Protein AF-0000000081447797 (afdb_homodimer)

Nearest PDB structures (foldseek):
  4ce0-assembly1_A-2  TM=7.552E-01  e=1.189E-07  Saccharopolyspora spinosa
  4xvz-assembly2_C  TM=7.069E-01  e=4.570E-08  Micromonospora griseorubida
  4xvz-assembly1_B  TM=7.020E-01  e=4.834E-08  Micromonospora griseorubida
  4xvz-assembly2_D  TM=7.008E-01  e=5.114E-08  Micromonospora griseorubida
  7ud6-assembly1_A  TM=7.617E-01  e=1.067E-06  Homo sapiens

Radius of gyration: 30.85 Å; Cα contacts (8 Å, |Δi|>4): 1065; chains: 2; bounding box: 87×80×67 Å

Sequence (716 aa):
MLLLGSILNNGKIPEIINRLGATFITGLILAYYNLNTSKIFKNAFLSYIGDISYLLYLVHWPTIQFFNYYGALNDSDPSNNLFIKFASFGLSLLISIILHHIFEKPLLSLRSYQDTALISTVICQILTIWITIYISCNSSILSHDIYTWKEFSSKVLRGFDEYKNLEMVGYKPDLSGWNPVSDFFPKILKQVAQSNNIEDDTIRIFEVGSYKGLSTSSMGNICKQLEKEIGKKCAIVSIDTWIWADQSSYATFVKNMKSIGLDDIVSPLRMRSDLAARLLNNYKIFADIIFIDADHSYEGCKRDLELFYPLLKKHGIMYGDDYTIHGVNKAVNEFVKGQKLIINEAPDKIHWIMNFKEMLLLGSILNNGKIPEIINRLGATFITGLILAYYNLNTSKIFKNAFLSYIGDISYLLYLVHWPTIQFFNYYGALNDSDPSNNLFIKFASFGLSLLISIILHHIFEKPLLSLRSYQDTALISTVICQILTIWITIYISCNSSILSHDIYTWKEFSSKVLRGFDEYKNLEMVGYKPDLSGWNPVSDFFPKILKQVAQSNNIEDDTIRIFEVGSYKGLSTSSMGNICKQLEKEIGKKCAIVSIDTWIWADQSSYATFVKNMKSIGLDDIVSPLRMRSDLAARLLNNYKIFADIIFIDADHSYEGCKRDLELFYPLLKKHGIMYGDDYTIHGVNKAVNEFVKGQKLIINEAPDKIHWIMNFKE

Structure (mmCIF, N/CA/C/O backbone):
data_AF-0000000081447797-model_v1
#
loop_
_entity.id
_entity.type
_entity.pdbx_description
1 polymer 'Acyltransferase 3 domain-containing protein'
#
loop_
_atom_site.group_PDB
_atom_site.id
_atom_site.type_symbol
_atom_site.label_atom_id
_atom_site.label_alt_id
_atom_site.label_comp_id
_atom_site.label_asym_id
_atom_site.label_entity_id
_atom_site.label_seq_id
_atom_site.pdbx_PDB_ins_code
_atom_site.Cartn_x
_atom_site.Cartn_y
_atom_site.Cartn_z
_atom_site.occupancy
_atom_site.B_iso_or_equiv
_atom_site.auth_seq_id
_atom_site.auth_comp_id
_atom_site.auth_asym_id
_atom_site.auth_atom_id
_atom_site.pdbx_PDB_model_num
ATOM 1 N N . MET A 1 1 ? 25.703 33.688 -13.055 1 41.41 1 MET A N 1
ATOM 2 C CA . MET A 1 1 ? 25.328 33.594 -14.469 1 41.41 1 MET A CA 1
ATOM 3 C C . MET A 1 1 ? 24.625 32.281 -14.758 1 41.41 1 MET A C 1
ATOM 5 O O . MET A 1 1 ? 23.609 32.25 -15.461 1 41.41 1 MET A O 1
ATOM 9 N N . LEU A 1 2 ? 25.156 31.172 -14.133 1 43.84 2 LEU A N 1
ATOM 10 C CA . LEU A 1 2 ? 24.453 29.906 -14.328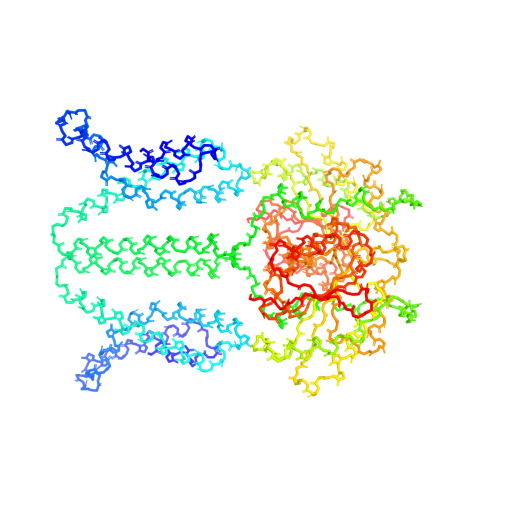 1 43.84 2 LEU A CA 1
ATOM 11 C C . LEU A 1 2 ? 23.078 29.938 -13.672 1 43.84 2 LEU A C 1
ATOM 13 O O . LEU A 1 2 ? 22.125 29.375 -14.203 1 43.84 2 LEU A O 1
ATOM 17 N N . LEU A 1 3 ? 23.094 30.609 -12.664 1 44.94 3 LEU A N 1
ATOM 18 C CA . LEU A 1 3 ? 21.797 30.703 -11.984 1 44.94 3 LEU A CA 1
ATOM 19 C C . LEU A 1 3 ? 20.797 31.469 -12.844 1 44.94 3 LEU A C 1
ATOM 21 O O . LEU A 1 3 ? 19.625 31.078 -12.93 1 44.94 3 LEU A O 1
ATOM 25 N N . LEU A 1 4 ? 21.359 32.594 -13.383 1 45.81 4 LEU A N 1
ATOM 26 C CA . LEU A 1 4 ? 20.453 33.375 -14.227 1 45.81 4 LEU A CA 1
ATOM 27 C C . LEU A 1 4 ? 19.969 32.531 -15.414 1 45.81 4 LEU A C 1
ATOM 29 O O . LEU A 1 4 ? 18.797 32.625 -15.805 1 45.81 4 LEU A O 1
ATOM 33 N N . GLY A 1 5 ? 20.812 31.766 -15.883 1 46.81 5 GLY A N 1
ATOM 34 C CA . GLY A 1 5 ? 20.406 30.922 -17 1 46.81 5 GLY A CA 1
ATOM 35 C C . GLY A 1 5 ? 19.391 29.859 -16.594 1 46.81 5 GLY A C 1
ATOM 36 O O . GLY A 1 5 ? 18.453 29.578 -17.344 1 46.81 5 GLY A O 1
ATOM 37 N N . SER A 1 6 ? 19.578 29.312 -15.438 1 47.91 6 SER A N 1
ATOM 38 C CA . SER A 1 6 ? 18.672 28.266 -15 1 47.91 6 SER A CA 1
ATOM 39 C C . SER A 1 6 ? 17.297 28.828 -14.656 1 47.91 6 SER A C 1
ATOM 41 O O . SER A 1 6 ? 16.281 28.172 -14.859 1 47.91 6 SER A O 1
ATOM 43 N N . ILE A 1 7 ? 17.266 29.922 -14.078 1 46 7 ILE A N 1
ATOM 44 C CA . ILE A 1 7 ? 15.984 30.562 -13.773 1 46 7 ILE A CA 1
ATOM 45 C C . ILE A 1 7 ? 15.25 30.875 -15.078 1 46 7 ILE A C 1
ATOM 47 O O . ILE A 1 7 ? 14.023 30.766 -15.148 1 46 7 ILE A O 1
ATOM 51 N N . LEU A 1 8 ? 16.031 31.344 -15.984 1 44.81 8 LEU A N 1
ATOM 52 C CA . LEU A 1 8 ? 15.383 31.812 -17.203 1 44.81 8 LEU A CA 1
ATOM 53 C C . LEU A 1 8 ? 15.047 30.641 -18.125 1 44.81 8 LEU A C 1
ATOM 55 O O . LEU A 1 8 ? 14.305 30.797 -19.094 1 44.81 8 LEU A O 1
ATOM 59 N N . ASN A 1 9 ? 15.781 29.594 -18 1 44.81 9 ASN A N 1
ATOM 60 C CA . ASN A 1 9 ? 15.5 28.531 -18.969 1 44.81 9 ASN A CA 1
ATOM 61 C C . ASN A 1 9 ? 14.258 27.734 -18.578 1 44.81 9 ASN A C 1
ATOM 63 O O . ASN A 1 9 ? 14.25 27.062 -17.547 1 44.81 9 ASN A O 1
ATOM 67 N N . ASN A 1 10 ? 13.156 28.156 -18.828 1 47.16 10 ASN A N 1
ATOM 68 C CA . ASN A 1 10 ? 11.82 27.594 -18.672 1 47.16 10 ASN A CA 1
ATOM 69 C C . ASN A 1 10 ? 11.68 26.281 -19.438 1 47.16 10 ASN A C 1
ATOM 71 O O . ASN A 1 10 ? 10.625 26 -20.016 1 47.16 10 ASN A O 1
ATOM 75 N N . GLY A 1 11 ? 12.695 25.531 -19.453 1 52.66 11 GLY A N 1
ATOM 76 C CA . GLY A 1 11 ? 12.57 24.172 -19.984 1 52.66 11 GLY A CA 1
ATOM 77 C C . GLY A 1 11 ? 12.625 24.125 -21.5 1 52.66 11 GLY A C 1
ATOM 78 O O . GLY A 1 11 ? 12.648 23.047 -22.094 1 52.66 11 GLY A O 1
ATOM 79 N N . LYS A 1 12 ? 12.492 25.25 -22.234 1 55.72 12 LYS A N 1
ATOM 80 C CA . LYS A 1 12 ? 12.328 25.156 -23.688 1 55.72 12 LYS A CA 1
ATOM 81 C C . LYS A 1 12 ? 13.672 25.047 -24.391 1 55.72 12 LYS A C 1
ATOM 83 O O . LYS A 1 12 ? 13.742 24.688 -25.562 1 55.72 12 LYS A O 1
ATOM 88 N N . ILE A 1 13 ? 14.734 25.422 -23.828 1 57.72 13 ILE A N 1
ATOM 89 C CA . ILE A 1 13 ? 16.016 25.344 -24.531 1 57.72 13 ILE A CA 1
ATOM 90 C C . ILE A 1 13 ? 16.75 24.062 -24.141 1 57.72 13 ILE A C 1
ATOM 92 O O . ILE A 1 13 ? 16.859 23.734 -22.953 1 57.72 13 ILE A O 1
ATOM 96 N N . PRO A 1 14 ? 17.062 23.188 -25.156 1 58.81 14 PRO A N 1
ATOM 97 C CA . PRO A 1 14 ? 17.75 21.938 -24.891 1 58.81 14 PRO A CA 1
ATOM 98 C C . PRO A 1 14 ? 18.953 22.109 -23.969 1 58.81 14 PRO A C 1
ATOM 100 O O . PRO A 1 14 ? 19.656 23.125 -24.047 1 58.81 14 PRO A O 1
ATOM 103 N N . GLU A 1 15 ? 19.094 21.328 -23.016 1 60.44 15 GLU A N 1
ATOM 104 C CA . GLU A 1 15 ? 20.094 21.359 -21.953 1 60.44 15 GLU A CA 1
ATOM 105 C C . GLU A 1 15 ? 21.5 21.562 -22.516 1 60.44 15 GLU A C 1
ATOM 107 O O . GLU A 1 15 ? 22.328 22.266 -21.938 1 60.44 15 GLU A O 1
ATOM 112 N N . ILE A 1 16 ? 21.672 21 -23.594 1 61.97 16 ILE A N 1
ATOM 113 C CA . ILE A 1 16 ? 23 21.047 -24.203 1 61.97 16 ILE A CA 1
ATOM 114 C C . ILE A 1 16 ? 23.297 22.469 -24.672 1 61.97 16 ILE A C 1
ATOM 116 O O . ILE A 1 16 ? 24.422 22.953 -24.516 1 61.97 16 ILE A O 1
ATOM 120 N N . ILE A 1 17 ? 22.359 23.062 -25.141 1 63.81 17 ILE A N 1
ATOM 121 C CA . ILE A 1 17 ? 22.562 24.406 -25.672 1 63.81 17 ILE A CA 1
ATOM 122 C C . ILE A 1 17 ? 22.766 25.391 -24.516 1 63.81 17 ILE A C 1
ATOM 124 O O . ILE A 1 17 ? 23.609 26.297 -24.594 1 63.81 17 ILE A O 1
ATOM 128 N N . ASN A 1 18 ? 22.078 25.141 -23.469 1 62.81 18 ASN A N 1
ATOM 129 C CA . ASN A 1 18 ? 22.203 25.984 -22.281 1 62.81 18 ASN A CA 1
ATOM 130 C C . ASN A 1 18 ? 23.578 25.844 -21.641 1 62.81 18 ASN A C 1
ATOM 132 O O . ASN A 1 18 ? 24.172 26.844 -21.219 1 62.81 18 ASN A O 1
ATOM 136 N N . ARG A 1 19 ? 24 24.734 -21.781 1 64.12 19 ARG A N 1
ATOM 137 C CA . ARG A 1 19 ? 25.328 24.484 -21.203 1 64.12 19 ARG A CA 1
ATOM 138 C C . ARG A 1 19 ? 26.422 25.094 -22.078 1 64.12 19 ARG A C 1
ATOM 140 O O . ARG A 1 19 ? 27.344 25.719 -21.547 1 64.12 19 ARG A O 1
ATOM 147 N N . LEU A 1 20 ? 26.25 24.859 -23.266 1 67.25 20 LEU A N 1
ATOM 148 C CA . LEU A 1 20 ? 27.234 25.406 -24.188 1 67.25 20 LEU A CA 1
ATOM 149 C C . LEU A 1 20 ? 27.203 26.938 -24.172 1 67.25 20 LEU A C 1
ATOM 151 O O . LEU A 1 20 ? 28.25 27.578 -24.203 1 67.25 20 LEU A O 1
ATOM 155 N N . GLY A 1 21 ? 26.047 27.453 -24.141 1 66.75 21 GLY A N 1
ATOM 156 C CA . GLY A 1 21 ? 25.906 28.891 -24.094 1 66.75 21 GLY A CA 1
ATOM 157 C C . GLY A 1 21 ? 26.5 29.516 -22.844 1 66.75 21 GLY A C 1
ATOM 158 O O . GLY A 1 21 ? 27.203 30.516 -22.906 1 66.75 21 GLY A O 1
ATOM 159 N N . ALA A 1 22 ? 26.219 28.812 -21.766 1 66.69 22 ALA A N 1
ATOM 160 C CA . ALA A 1 22 ? 26.734 29.328 -20.484 1 66.69 22 ALA A CA 1
ATOM 161 C C . ALA A 1 22 ? 28.266 29.297 -20.469 1 66.69 22 ALA A C 1
ATOM 163 O O . ALA A 1 22 ? 28.906 30.234 -19.984 1 66.69 22 ALA A O 1
ATOM 164 N N . THR A 1 23 ? 28.781 28.312 -21.047 1 69.44 23 THR A N 1
ATOM 165 C CA . THR A 1 23 ? 30.234 28.172 -21.109 1 69.44 23 THR A CA 1
ATOM 166 C C . THR A 1 23 ? 30.828 29.219 -22.031 1 69.44 23 THR A C 1
ATOM 168 O O . THR A 1 23 ? 31.859 29.828 -21.719 1 69.44 23 THR A O 1
ATOM 171 N N . PHE A 1 24 ? 30.219 29.391 -23.109 1 70.56 24 PHE A N 1
ATOM 172 C CA . PHE A 1 24 ? 30.703 30.359 -24.094 1 70.56 24 PHE A CA 1
ATOM 173 C C . PHE A 1 24 ? 30.641 31.781 -23.531 1 70.56 24 PHE A C 1
ATOM 175 O O . PHE A 1 24 ? 31.578 32.562 -23.688 1 70.56 24 PHE A O 1
ATOM 182 N N . ILE A 1 25 ? 29.562 32.094 -22.906 1 67.69 25 ILE A N 1
ATOM 183 C CA . ILE A 1 25 ? 29.375 33.438 -22.344 1 67.69 25 ILE A CA 1
ATOM 184 C C . ILE A 1 25 ? 30.391 33.656 -21.219 1 67.69 25 ILE A C 1
ATOM 186 O O . ILE A 1 25 ? 30.969 34.75 -21.109 1 67.69 25 ILE A O 1
ATOM 190 N N . THR A 1 26 ? 30.594 32.594 -20.484 1 70.12 26 THR A N 1
ATOM 191 C CA . THR A 1 26 ? 31.609 32.688 -19.438 1 70.12 26 THR A CA 1
ATOM 192 C C . THR A 1 26 ? 32.969 32.938 -20.047 1 70.12 26 THR A C 1
ATOM 194 O O . THR A 1 26 ? 33.75 33.75 -19.531 1 70.12 26 THR A O 1
ATOM 197 N N . GLY A 1 27 ? 33.219 32.281 -21.031 1 69.94 27 GLY A N 1
ATOM 198 C CA . GLY A 1 27 ? 34.469 32.469 -21.734 1 69.94 27 GLY A CA 1
ATOM 199 C C . GLY A 1 27 ? 34.625 33.906 -22.266 1 69.94 27 GLY A C 1
ATOM 200 O O . GLY A 1 27 ? 35.719 34.469 -22.156 1 69.94 27 GLY A O 1
ATOM 201 N N . LEU A 1 28 ? 33.656 34.406 -22.797 1 69.88 28 LEU A N 1
ATOM 202 C CA . LEU A 1 28 ? 33.719 35.781 -23.344 1 69.88 28 LEU A CA 1
ATOM 203 C C . LEU A 1 28 ? 33.938 36.781 -22.219 1 69.88 28 LEU A C 1
ATOM 205 O O . LEU A 1 28 ? 34.688 37.75 -22.406 1 69.88 28 LEU A O 1
ATOM 209 N N . ILE A 1 29 ? 33.281 36.531 -21.125 1 68.81 29 ILE A N 1
ATOM 210 C CA . ILE A 1 29 ? 33.406 37.438 -20 1 68.81 29 ILE A CA 1
ATOM 211 C C . ILE A 1 29 ? 34.844 37.406 -19.453 1 68.81 29 ILE A C 1
ATOM 213 O O . ILE A 1 29 ? 35.438 38.438 -19.141 1 68.81 29 ILE A O 1
ATOM 217 N N . LEU A 1 30 ? 35.281 36.188 -19.5 1 68.12 30 LEU A N 1
ATOM 218 C CA . LEU A 1 30 ? 36.656 36.031 -19.047 1 68.12 30 LEU A CA 1
ATOM 219 C C . LEU A 1 30 ? 37.625 36.656 -20.031 1 68.12 30 LEU A C 1
ATOM 221 O O . LEU A 1 30 ? 38.625 37.281 -19.625 1 68.12 30 LEU A O 1
ATOM 225 N N . ALA A 1 31 ? 37.406 36.438 -21.219 1 67.88 31 ALA A N 1
ATOM 226 C CA . ALA A 1 31 ? 38.25 37.031 -22.25 1 67.88 31 ALA A CA 1
ATOM 227 C C . ALA A 1 31 ? 38.188 38.562 -22.188 1 67.88 31 ALA A C 1
ATOM 229 O O . ALA A 1 31 ? 39.188 39.25 -22.328 1 67.88 31 ALA A O 1
ATOM 230 N N . TYR A 1 32 ? 36.969 39.031 -22.047 1 65.31 32 TYR A N 1
ATOM 231 C CA . TYR A 1 32 ? 36.781 40.469 -21.922 1 65.31 32 TYR A CA 1
ATOM 232 C C . TYR A 1 32 ? 37.5 41 -20.672 1 65.31 32 TYR A C 1
ATOM 234 O O . TYR A 1 32 ? 38.062 42.094 -20.688 1 65.31 32 TYR A O 1
ATOM 242 N N . TYR A 1 33 ? 37.344 40.188 -19.625 1 63.66 33 TYR A N 1
ATOM 243 C CA . TYR A 1 33 ? 38 40.531 -18.375 1 63.66 33 TYR A CA 1
ATOM 244 C C . TYR A 1 33 ? 39.531 40.656 -18.594 1 63.66 33 TYR A C 1
ATOM 246 O O . TYR A 1 33 ? 40.156 41.562 -18.062 1 63.66 33 TYR A O 1
ATOM 254 N N . ASN A 1 34 ? 40 39.719 -19.312 1 63.44 34 ASN A N 1
ATOM 255 C CA . ASN A 1 34 ? 41.438 39.719 -19.578 1 63.44 34 ASN A CA 1
ATOM 256 C C . ASN A 1 34 ? 41.844 40.875 -20.5 1 63.44 34 ASN A C 1
ATOM 258 O O . ASN A 1 34 ? 42.969 41.375 -20.438 1 63.44 34 ASN A O 1
ATOM 262 N N . LEU A 1 35 ? 41.031 41.156 -21.391 1 60.94 35 LEU A N 1
ATOM 263 C CA . LEU A 1 35 ? 41.375 42.188 -22.359 1 60.94 35 LEU A CA 1
ATOM 264 C C . LEU A 1 35 ? 41.188 43.594 -21.766 1 60.94 35 LEU A C 1
ATOM 266 O O . LEU A 1 35 ? 41.844 44.531 -22.141 1 60.94 35 LEU A O 1
ATOM 270 N N . ASN A 1 36 ? 39.969 43.781 -21.078 1 55.5 36 ASN A N 1
ATOM 271 C CA . ASN A 1 36 ? 39.688 45.125 -20.562 1 55.5 36 ASN A CA 1
ATOM 272 C C . ASN A 1 36 ? 39.75 45.156 -19.047 1 55.5 36 ASN A C 1
ATOM 274 O O . ASN A 1 36 ? 39.094 44.344 -18.375 1 55.5 36 ASN A O 1
ATOM 278 N N . THR A 1 37 ? 40.844 45.469 -18.359 1 51.53 37 THR A N 1
ATOM 279 C CA . THR A 1 37 ? 41.062 45.719 -16.938 1 51.53 37 THR A CA 1
ATOM 280 C C . THR A 1 37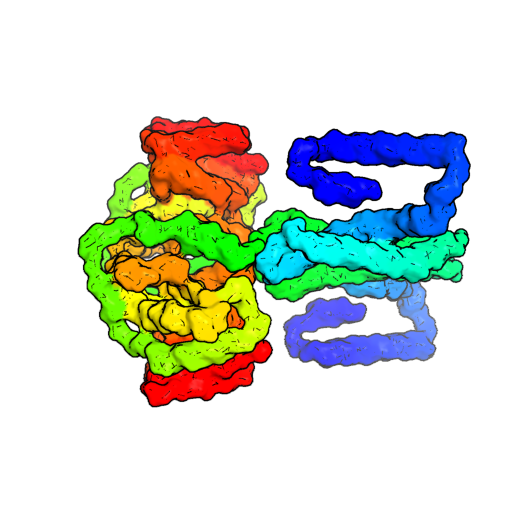 ? 39.875 46.438 -16.328 1 51.53 37 THR A C 1
ATOM 282 O O . THR A 1 37 ? 39.969 47.125 -15.297 1 51.53 37 THR A O 1
ATOM 285 N N . SER A 1 38 ? 38.75 46.562 -16.969 1 52.03 38 SER A N 1
ATOM 286 C CA . SER A 1 38 ? 37.75 47.5 -16.516 1 52.03 38 SER A CA 1
ATOM 287 C C . SER A 1 38 ? 37.25 47.156 -15.109 1 52.03 38 SER A C 1
ATOM 289 O O . SER A 1 38 ? 37.281 45.969 -14.719 1 52.03 38 SER A O 1
ATOM 291 N N . LYS A 1 39 ? 37.312 48.125 -14.25 1 55.22 39 LYS A N 1
ATOM 292 C CA . LYS A 1 39 ? 36.969 48.281 -12.836 1 55.22 39 LYS A CA 1
ATOM 293 C C . LYS A 1 39 ? 35.625 47.625 -12.523 1 55.22 39 LYS A C 1
ATOM 295 O O . LYS A 1 39 ? 35.312 47.375 -11.359 1 55.22 39 LYS A O 1
ATOM 300 N N . ILE A 1 40 ? 34.844 47.562 -13.516 1 55.44 40 ILE A N 1
ATOM 301 C CA . ILE A 1 40 ? 33.5 47.125 -13.188 1 55.44 40 ILE A CA 1
ATOM 302 C C . ILE A 1 40 ? 33.531 45.688 -12.648 1 55.44 40 ILE A C 1
ATOM 304 O O . ILE A 1 40 ? 32.781 45.344 -11.727 1 55.44 40 ILE A O 1
ATOM 308 N N . PHE A 1 41 ? 34.375 44.906 -13.273 1 53.09 41 PHE A N 1
ATOM 309 C CA . PHE A 1 41 ? 34.406 43.5 -12.844 1 53.09 41 PHE A CA 1
ATOM 310 C C . PHE A 1 41 ? 35.344 43.312 -11.664 1 53.09 41 PHE A C 1
ATOM 312 O O . PHE A 1 41 ? 35.438 42.219 -11.094 1 53.09 41 PHE A O 1
ATOM 319 N N . LYS A 1 42 ? 36.094 44.375 -11.414 1 56.97 42 LYS A N 1
ATOM 320 C CA . LYS A 1 42 ? 36.938 44.375 -10.234 1 56.97 42 LYS A CA 1
ATOM 321 C C . LYS A 1 42 ? 36.188 44.844 -9 1 56.97 42 LYS A C 1
ATOM 323 O O . LYS A 1 42 ? 36.781 45.25 -8.008 1 56.97 42 LYS A O 1
ATOM 328 N N . ASN A 1 43 ? 34.906 44.906 -9.164 1 60.19 43 ASN A N 1
ATOM 329 C CA . ASN A 1 43 ? 34.094 45.219 -7.996 1 60.19 43 ASN A CA 1
ATOM 330 C C . ASN A 1 43 ? 34.188 44.156 -6.926 1 60.19 43 ASN A C 1
ATOM 332 O O . ASN A 1 43 ? 34.219 42.969 -7.242 1 60.19 43 ASN A O 1
ATOM 336 N N . ALA A 1 44 ? 34.75 44.594 -5.777 1 64.25 44 ALA A N 1
ATOM 337 C CA . ALA A 1 44 ? 34.938 43.719 -4.621 1 64.25 44 ALA A CA 1
ATOM 338 C C . ALA A 1 44 ? 33.75 42.781 -4.414 1 64.25 44 ALA A C 1
ATOM 340 O O . ALA A 1 44 ? 33.906 41.656 -3.977 1 64.25 44 ALA A O 1
ATOM 341 N N . PHE A 1 45 ? 32.688 43.25 -5 1 68.75 45 PHE A N 1
ATOM 342 C CA . PHE A 1 45 ? 31.469 42.469 -4.812 1 68.75 45 PHE A CA 1
ATOM 343 C C . PHE A 1 45 ? 31.422 41.312 -5.781 1 68.75 45 PHE A C 1
ATOM 345 O O . PHE A 1 45 ? 31.109 40.188 -5.391 1 68.75 45 PHE A O 1
ATOM 352 N N . LEU A 1 46 ? 31.703 41.562 -6.938 1 66.12 46 LEU A N 1
ATOM 353 C CA . LEU A 1 46 ? 31.672 40.5 -7.949 1 66.12 46 LEU A CA 1
ATOM 354 C C . LEU A 1 46 ? 32.781 39.469 -7.691 1 66.12 46 LEU A C 1
ATOM 356 O O . LEU A 1 46 ? 32.562 38.281 -7.91 1 66.12 46 LEU A O 1
ATOM 360 N N . SER A 1 47 ? 33.875 39.969 -7.289 1 68.5 47 SER A N 1
ATOM 361 C CA . SER A 1 47 ? 34.969 39.094 -6.914 1 68.5 47 SER A CA 1
ATOM 362 C C . SER A 1 47 ? 34.562 38.219 -5.711 1 68.5 47 SER A C 1
ATOM 364 O O . SER A 1 47 ? 34.938 37.062 -5.641 1 68.5 47 SER A O 1
ATOM 366 N N . TYR A 1 48 ? 33.875 38.75 -4.867 1 73.75 48 TYR A N 1
ATOM 367 C CA . TYR A 1 48 ? 33.406 38.031 -3.699 1 73.75 48 TYR A CA 1
ATOM 368 C C . TYR A 1 48 ? 32.438 36.906 -4.102 1 73.75 48 TYR A C 1
ATOM 370 O O . TYR A 1 48 ? 32.5 35.812 -3.594 1 73.75 48 TYR A O 1
ATOM 378 N N . ILE A 1 49 ? 31.641 37.344 -5.074 1 71.31 49 ILE A N 1
ATOM 379 C CA . ILE A 1 49 ? 30.672 36.344 -5.559 1 71.31 49 ILE A CA 1
ATOM 380 C C . ILE A 1 49 ? 31.406 35.219 -6.297 1 71.31 49 ILE A C 1
ATOM 382 O O . ILE A 1 49 ? 31.031 34.062 -6.211 1 71.31 49 ILE A O 1
ATOM 386 N N . GLY A 1 50 ? 32.344 35.625 -6.93 1 67.69 50 GLY A N 1
ATOM 387 C CA . GLY A 1 50 ? 33.219 34.625 -7.586 1 67.69 50 GLY A CA 1
ATOM 388 C C . GLY A 1 50 ? 33.938 33.719 -6.609 1 67.69 50 GLY A C 1
ATOM 389 O O . GLY A 1 50 ? 34.062 32.531 -6.848 1 67.69 50 GLY A O 1
ATOM 390 N N . ASP A 1 51 ? 34.312 34.25 -5.551 1 68.75 51 ASP A N 1
ATOM 391 C CA . ASP A 1 51 ? 35.031 33.5 -4.527 1 68.75 51 ASP A CA 1
ATOM 392 C C . ASP A 1 51 ? 34.125 32.469 -3.867 1 68.75 51 ASP A C 1
ATOM 394 O O . ASP A 1 51 ? 34.562 31.359 -3.523 1 68.75 51 ASP A O 1
ATOM 398 N N . ILE A 1 52 ? 32.875 32.844 -3.85 1 72.31 52 ILE A N 1
ATOM 399 C CA . ILE A 1 52 ? 31.984 31.938 -3.141 1 72.31 52 ILE A CA 1
ATOM 400 C C . ILE A 1 52 ? 31.219 31.078 -4.145 1 72.31 52 ILE A C 1
ATOM 402 O O . ILE A 1 52 ? 30.406 30.234 -3.76 1 72.31 52 ILE A O 1
ATOM 406 N N . SER A 1 53 ? 31.484 31.203 -5.375 1 68.06 53 SER A N 1
ATOM 407 C CA . SER A 1 53 ? 30.719 30.562 -6.434 1 68.06 53 SER A CA 1
ATOM 408 C C . SER A 1 53 ? 30.812 29.047 -6.344 1 68.06 53 SER A C 1
ATOM 410 O O . SER A 1 53 ? 29.828 28.344 -6.562 1 68.06 53 SER A O 1
ATOM 412 N N . TYR A 1 54 ? 31.984 28.578 -6.094 1 66.88 54 TYR A N 1
ATOM 413 C CA . TYR A 1 54 ? 32.156 27.125 -5.988 1 66.88 54 TYR A CA 1
ATOM 414 C C . TYR A 1 54 ? 31.328 26.562 -4.84 1 66.88 54 TYR A C 1
ATOM 416 O O . TYR A 1 54 ? 30.672 25.531 -4.996 1 66.88 54 TYR A O 1
ATOM 424 N N . LEU A 1 55 ? 31.359 27.234 -3.797 1 66.44 55 LEU A N 1
ATOM 425 C CA . LEU A 1 55 ? 30.578 26.812 -2.641 1 66.44 55 LEU A CA 1
ATOM 426 C C . LEU A 1 55 ? 29.094 26.922 -2.916 1 66.44 55 LEU A C 1
ATOM 428 O O . LEU A 1 55 ? 28.312 26.078 -2.496 1 66.44 55 LEU A O 1
ATOM 432 N N . LEU A 1 56 ? 28.781 27.938 -3.629 1 74.06 56 LEU A N 1
ATOM 433 C CA . LEU A 1 56 ? 27.391 28.109 -4.016 1 74.06 56 LEU A CA 1
ATOM 434 C C . LEU A 1 56 ? 26.922 26.953 -4.902 1 74.06 56 LEU A C 1
ATOM 436 O O . LEU A 1 56 ? 25.812 26.453 -4.738 1 74.06 56 LEU A O 1
ATOM 440 N N . TYR A 1 57 ? 27.75 26.594 -5.73 1 69.25 57 TYR A N 1
ATOM 441 C CA . TYR A 1 57 ? 27.438 25.484 -6.633 1 69.25 57 TYR A CA 1
ATOM 442 C C . TYR A 1 57 ? 27.297 24.172 -5.867 1 69.25 57 TYR A C 1
ATOM 444 O O . TYR A 1 57 ? 26.406 23.375 -6.172 1 69.25 57 TYR A O 1
ATOM 452 N N . LEU A 1 58 ? 28 24.062 -4.977 1 63.22 58 LEU A N 1
ATOM 453 C CA . LEU A 1 58 ? 28 22.812 -4.207 1 63.22 58 LEU A CA 1
ATOM 454 C C . LEU A 1 58 ? 26.766 22.734 -3.316 1 63.22 58 LEU A C 1
ATOM 456 O O . LEU A 1 58 ? 26.188 21.656 -3.131 1 63.22 58 LEU A O 1
ATOM 460 N N . VAL A 1 59 ? 26.375 23.844 -2.822 1 67.62 59 VAL A N 1
ATOM 461 C CA . VAL A 1 59 ? 25.344 23.812 -1.786 1 67.62 59 VAL A CA 1
ATOM 462 C C . VAL A 1 59 ? 23.969 24.062 -2.408 1 67.62 59 VAL A C 1
ATOM 464 O O . VAL A 1 59 ? 22.938 23.719 -1.824 1 67.62 59 VAL A O 1
ATOM 467 N N . HIS A 1 60 ? 23.969 24.516 -3.615 1 69 60 HIS A N 1
ATOM 468 C CA . HIS A 1 60 ? 22.688 24.953 -4.145 1 69 60 HIS A CA 1
ATOM 469 C C . HIS A 1 60 ? 21.734 23.781 -4.336 1 69 60 HIS A C 1
ATOM 471 O O . HIS A 1 60 ? 20.547 23.891 -4.035 1 69 60 HIS A O 1
ATOM 477 N N . TRP A 1 61 ? 22.25 22.828 -4.801 1 63.88 61 TRP A N 1
ATOM 478 C CA . TRP A 1 61 ? 21.375 21.719 -5.156 1 63.88 61 TRP A CA 1
ATOM 479 C C . TRP A 1 61 ? 20.797 21.062 -3.908 1 63.88 61 TRP A C 1
ATOM 481 O O . TRP A 1 61 ? 19.578 20.844 -3.816 1 63.88 61 TRP A O 1
ATOM 491 N N . PRO A 1 62 ? 21.594 20.703 -3.01 1 61.31 62 PRO A N 1
ATOM 492 C CA . PRO A 1 62 ? 21 20.156 -1.776 1 61.31 62 PRO A CA 1
ATOM 493 C C . PRO A 1 62 ? 20.016 21.125 -1.129 1 61.31 62 PRO A C 1
ATOM 495 O O . PRO A 1 62 ? 19.016 20.688 -0.558 1 61.31 62 PRO A O 1
ATOM 498 N N . THR A 1 63 ? 20.328 22.328 -1.191 1 65 63 THR A N 1
ATOM 499 C CA . THR A 1 63 ? 19.438 23.312 -0.617 1 65 63 THR A CA 1
ATOM 500 C C . THR A 1 63 ? 18.109 23.359 -1.383 1 65 63 THR A C 1
ATOM 502 O O . THR A 1 63 ? 17.031 23.422 -0.779 1 65 63 THR A O 1
ATOM 505 N N . ILE A 1 64 ? 18.281 23.281 -2.609 1 63.5 64 ILE A N 1
ATOM 506 C CA . ILE A 1 64 ? 17.078 23.266 -3.434 1 63.5 64 ILE A CA 1
ATOM 507 C C . ILE A 1 64 ? 16.266 22 -3.15 1 63.5 64 ILE A C 1
ATOM 509 O O . ILE A 1 64 ? 15.039 22.062 -3.012 1 63.5 64 ILE A O 1
ATOM 513 N N . GLN A 1 65 ? 16.953 21 -3.111 1 59.38 65 GLN A N 1
ATOM 514 C CA . GLN A 1 65 ? 16.266 19.75 -2.859 1 59.38 65 GLN A CA 1
ATOM 515 C C . GLN A 1 65 ? 15.641 19.719 -1.469 1 59.38 65 GLN A C 1
ATOM 517 O O . GLN A 1 65 ? 14.562 19.156 -1.274 1 59.38 65 GLN A O 1
ATOM 522 N N . PHE A 1 66 ? 16.344 20.266 -0.596 1 57.31 66 PHE A N 1
ATOM 523 C CA . PHE A 1 66 ? 15.812 20.391 0.754 1 57.31 66 PHE A CA 1
ATOM 524 C C . PHE A 1 66 ? 14.516 21.203 0.746 1 57.31 66 PHE A C 1
ATOM 526 O O . PHE A 1 66 ? 13.523 20.797 1.366 1 57.31 66 PHE A O 1
ATOM 533 N N . PHE A 1 67 ? 14.555 22.266 0.063 1 59.41 67 PHE A N 1
ATOM 534 C CA . PHE A 1 67 ? 13.359 23.094 0.001 1 59.41 67 PHE A CA 1
ATOM 535 C C . PHE A 1 67 ? 12.266 22.406 -0.811 1 59.41 67 PHE A C 1
ATOM 537 O O . PHE A 1 67 ? 11.086 22.531 -0.494 1 59.41 67 PHE A O 1
ATOM 544 N N . ASN A 1 68 ? 12.773 21.844 -1.801 1 55.22 68 ASN A N 1
ATOM 545 C CA . ASN A 1 68 ? 11.781 21.094 -2.572 1 55.22 68 ASN A CA 1
ATOM 546 C C . ASN A 1 68 ? 11.141 19.984 -1.74 1 55.22 68 ASN A C 1
ATOM 548 O O . ASN A 1 68 ? 9.938 19.75 -1.843 1 55.22 68 ASN A O 1
ATOM 552 N N . TYR A 1 69 ? 12.023 19.406 -1.168 1 50.78 69 TYR A N 1
ATOM 553 C CA . TYR A 1 69 ? 11.531 18.375 -0.273 1 50.78 69 TYR A CA 1
ATOM 554 C C . TYR A 1 69 ? 10.633 18.969 0.809 1 50.78 69 TYR A C 1
ATOM 556 O O . TYR A 1 69 ? 9.531 18.469 1.051 1 50.78 69 TYR A O 1
ATOM 564 N N . TYR A 1 70 ? 11.219 19.891 1.458 1 48.94 70 TYR A N 1
ATOM 565 C CA . TYR A 1 70 ? 10.438 20.516 2.512 1 48.94 70 TYR A CA 1
ATOM 566 C C . TYR A 1 70 ? 9.297 21.344 1.922 1 48.94 70 TYR A C 1
ATOM 568 O O . TYR A 1 70 ? 8.227 21.453 2.529 1 48.94 70 TYR A O 1
ATOM 576 N N . GLY A 1 71 ? 9.656 21.969 0.922 1 47.16 71 GLY A N 1
ATOM 577 C CA . GLY A 1 71 ? 8.57 22.625 0.217 1 47.16 71 GLY A CA 1
ATOM 578 C C . GLY A 1 71 ? 7.523 21.656 -0.3 1 47.16 71 GLY A C 1
ATOM 579 O O . GLY A 1 71 ? 6.328 21.953 -0.275 1 47.16 71 GLY A O 1
ATOM 580 N N . ALA A 1 72 ? 8.086 20.688 -0.853 1 43.75 72 ALA A N 1
ATOM 581 C CA . ALA A 1 72 ? 7.156 19.625 -1.258 1 43.75 72 ALA A CA 1
ATOM 582 C C . ALA A 1 72 ? 6.398 19.078 -0.055 1 43.75 72 ALA A C 1
ATOM 584 O O . ALA A 1 72 ? 5.242 18.656 -0.178 1 43.75 72 ALA A O 1
ATOM 585 N N . LEU A 1 73 ? 6.969 18.953 0.984 1 39.94 73 LEU A N 1
ATOM 586 C CA . LEU A 1 73 ? 6.27 18.578 2.209 1 39.94 73 LEU A CA 1
ATOM 587 C C . LEU A 1 73 ? 5.164 19.578 2.529 1 39.94 73 LEU A C 1
ATOM 589 O O . LEU A 1 73 ? 4.156 19.219 3.143 1 39.94 73 LEU A O 1
ATOM 593 N N . ASN A 1 74 ? 5.445 20.797 2.311 1 40.81 74 ASN A N 1
ATOM 594 C CA . ASN A 1 74 ? 4.445 21.812 2.639 1 40.81 74 ASN A CA 1
ATOM 595 C C . ASN A 1 74 ? 3.588 22.172 1.427 1 40.81 74 ASN A C 1
ATOM 597 O O . ASN A 1 74 ? 3.006 23.25 1.37 1 40.81 74 ASN A O 1
ATOM 601 N N . ASP A 1 75 ? 3.137 21.203 0.59 1 42.12 75 ASP A N 1
ATOM 602 C CA . ASP A 1 75 ? 2.17 21.234 -0.503 1 42.12 75 ASP A CA 1
ATOM 603 C C . ASP A 1 75 ? 2.482 22.359 -1.488 1 42.12 75 ASP A C 1
ATOM 605 O O . ASP A 1 75 ? 1.627 22.75 -2.285 1 42.12 75 ASP A O 1
ATOM 609 N N . SER A 1 76 ? 3.357 23.391 -1.37 1 41.81 76 SER A N 1
ATOM 610 C CA . SER A 1 76 ? 3.584 24.406 -2.393 1 41.81 76 SER A CA 1
ATOM 611 C C . SER A 1 76 ? 4.578 23.922 -3.443 1 41.81 76 SER A C 1
ATOM 613 O O . SER A 1 76 ? 5.441 23.094 -3.152 1 41.81 76 SER A O 1
ATOM 615 N N . ASP A 1 77 ? 4.074 23.688 -4.699 1 43 77 ASP A N 1
ATOM 616 C CA . ASP A 1 77 ? 4.977 23.469 -5.828 1 43 77 ASP A CA 1
ATOM 617 C C . ASP A 1 77 ? 6.289 24.219 -5.637 1 43 77 ASP A C 1
ATOM 619 O O . ASP A 1 77 ? 6.352 25.438 -5.832 1 43 77 ASP A O 1
ATOM 623 N N . PRO A 1 78 ? 7.059 23.797 -4.793 1 45.88 78 PRO A N 1
ATOM 624 C CA . PRO A 1 78 ? 8.234 24.578 -4.402 1 45.88 78 PRO A CA 1
ATOM 625 C C . PRO A 1 78 ? 9.078 25.016 -5.598 1 45.88 78 PRO A C 1
ATOM 627 O O . PRO A 1 78 ? 9.891 25.938 -5.48 1 45.88 78 PRO A O 1
ATOM 630 N N . SER A 1 79 ? 8.938 24.156 -6.57 1 46.31 79 SER A N 1
ATOM 631 C CA . SER A 1 79 ? 9.648 24.594 -7.766 1 46.31 79 SER A CA 1
ATOM 632 C C . SER A 1 79 ? 9.133 25.938 -8.258 1 46.31 79 SER A C 1
ATOM 634 O O . SER A 1 79 ? 9.891 26.719 -8.852 1 46.31 79 SER A O 1
ATOM 636 N N . ASN A 1 80 ? 7.727 26.062 -8.125 1 48.88 80 ASN A N 1
ATOM 637 C CA . ASN A 1 80 ? 7.152 27.281 -8.711 1 48.88 80 ASN A CA 1
ATOM 638 C C . ASN A 1 80 ? 7.117 28.422 -7.703 1 48.88 80 ASN A C 1
ATOM 640 O O . ASN A 1 80 ? 6.715 29.531 -8.039 1 48.88 80 ASN A O 1
ATOM 644 N N . ASN A 1 81 ? 7.234 28.188 -6.547 1 51.25 81 ASN A N 1
ATOM 645 C CA . ASN A 1 81 ? 7.141 29.312 -5.625 1 51.25 81 ASN A CA 1
ATOM 646 C C . ASN A 1 81 ? 8.438 30.109 -5.582 1 51.25 81 ASN A C 1
ATOM 648 O O . ASN A 1 81 ? 9.484 29.578 -5.203 1 51.25 81 ASN A O 1
ATOM 652 N N . LEU A 1 82 ? 8.336 31.172 -6.258 1 57.28 82 LEU A N 1
ATOM 653 C CA . LEU A 1 82 ? 9.445 32.125 -6.383 1 57.28 82 LEU A CA 1
ATOM 654 C C . LEU A 1 82 ? 10.086 32.375 -5.027 1 57.28 82 LEU A C 1
ATOM 656 O O . LEU A 1 82 ? 11.305 32.5 -4.93 1 57.28 82 LEU A O 1
ATOM 660 N N . PHE A 1 83 ? 9.18 32.25 -4.086 1 59.28 83 PHE A N 1
ATOM 661 C CA . PHE A 1 83 ? 9.719 32.562 -2.76 1 59.28 83 PHE A CA 1
ATOM 662 C C . PHE A 1 83 ? 10.625 31.422 -2.287 1 59.28 83 PHE A C 1
ATOM 664 O O . PHE A 1 83 ? 11.688 31.672 -1.708 1 59.28 83 PHE A O 1
ATOM 671 N N . ILE A 1 84 ? 10.141 30.25 -2.656 1 63.66 84 ILE A N 1
ATOM 672 C CA . ILE A 1 84 ? 10.953 29.109 -2.229 1 63.66 84 ILE A CA 1
ATOM 673 C C . ILE A 1 84 ? 12.258 29.078 -3.02 1 63.66 84 ILE A C 1
ATOM 675 O O . ILE A 1 84 ? 13.312 28.766 -2.473 1 63.66 84 ILE A O 1
ATOM 679 N N . LYS A 1 85 ? 12.125 29.516 -4.199 1 65.38 85 LYS A N 1
ATOM 680 C CA . LYS A 1 85 ? 13.32 29.578 -5.035 1 65.38 85 LYS A CA 1
ATOM 681 C C . LYS A 1 85 ? 14.281 30.641 -4.52 1 65.38 85 LYS A C 1
ATOM 683 O O . LYS A 1 85 ? 15.492 30.406 -4.453 1 65.38 85 LYS A O 1
ATOM 688 N N . PHE A 1 86 ? 13.664 31.703 -4.172 1 67.69 86 PHE A N 1
ATOM 689 C CA . PHE A 1 86 ? 14.484 32.781 -3.666 1 67.69 86 PHE A CA 1
ATOM 690 C C . PHE A 1 86 ? 15.031 32.438 -2.283 1 67.69 86 PHE A C 1
ATOM 692 O O . PHE A 1 86 ? 16.188 32.781 -1.97 1 67.69 86 PHE A O 1
ATOM 699 N N . ALA A 1 87 ? 14.227 31.75 -1.585 1 70.19 87 ALA A N 1
ATOM 700 C CA . ALA A 1 87 ? 14.68 31.359 -0.255 1 70.19 87 ALA A CA 1
ATOM 701 C C . ALA A 1 87 ? 15.781 30.312 -0.343 1 70.19 87 ALA A C 1
ATOM 703 O O . ALA A 1 87 ? 16.75 30.359 0.413 1 70.19 87 ALA A O 1
ATOM 704 N N . SER A 1 88 ? 15.523 29.469 -1.291 1 71.5 88 SER A N 1
ATOM 705 C CA . SER A 1 88 ? 16.547 28.453 -1.505 1 71.5 88 SER A CA 1
ATOM 706 C C . SER A 1 88 ? 17.859 29.078 -1.984 1 71.5 88 SER A C 1
ATOM 708 O O . SER A 1 88 ? 18.938 28.672 -1.549 1 71.5 88 SER A O 1
ATOM 710 N N . PHE A 1 89 ? 17.609 29.984 -2.789 1 73.38 89 PHE A N 1
ATOM 711 C CA . PHE A 1 89 ? 18.781 30.688 -3.283 1 73.38 89 PHE A CA 1
ATOM 712 C C . PHE A 1 89 ? 19.453 31.484 -2.166 1 73.38 89 PHE A C 1
ATOM 714 O O . PHE A 1 89 ? 20.672 31.484 -2.039 1 73.38 89 PHE A O 1
ATOM 721 N N . GLY A 1 90 ? 18.656 32.188 -1.482 1 74.88 90 GLY A N 1
ATOM 722 C CA . GLY A 1 90 ? 19.172 32.969 -0.371 1 74.88 90 GLY A CA 1
ATOM 723 C C . GLY A 1 90 ? 19.875 32.125 0.67 1 74.88 90 GLY A C 1
ATOM 724 O O . GLY A 1 90 ? 20.953 32.469 1.143 1 74.88 90 GLY A O 1
ATOM 725 N N . LEU A 1 91 ? 19.25 31.047 0.88 1 75.88 91 LEU A N 1
ATOM 726 C CA . LEU A 1 91 ? 19.859 30.156 1.859 1 75.88 91 LEU A CA 1
ATOM 727 C C . LEU A 1 91 ? 21.141 29.547 1.317 1 75.88 91 LEU A C 1
ATOM 729 O O . LEU A 1 91 ? 22.109 29.391 2.055 1 75.88 91 LEU A O 1
ATOM 733 N N . SER A 1 92 ? 21.047 29.203 0.125 1 76.38 92 SER A N 1
ATOM 734 C CA . SER A 1 92 ? 22.266 28.688 -0.493 1 76.38 92 SER A CA 1
ATOM 735 C C . SER A 1 92 ? 23.391 29.719 -0.436 1 76.38 92 SER A C 1
ATOM 737 O O . SER A 1 92 ? 24.547 29.375 -0.186 1 76.38 92 SER A O 1
ATOM 739 N N . LEU A 1 93 ? 23.016 30.875 -0.642 1 77 93 LEU A N 1
ATOM 740 C CA . LEU A 1 93 ? 24 31.969 -0.604 1 77 93 LEU A CA 1
ATOM 741 C C . LEU A 1 93 ? 24.531 32.156 0.809 1 77 93 LEU A C 1
ATOM 743 O O . LEU A 1 93 ? 25.75 32.344 0.999 1 77 93 LEU A O 1
ATOM 747 N N . LEU A 1 94 ? 23.719 32.188 1.698 1 77.69 94 LEU A N 1
ATOM 748 C CA . LEU A 1 94 ? 24.109 32.375 3.09 1 77.69 94 LEU A CA 1
ATOM 749 C C . LEU A 1 94 ? 25.031 31.234 3.549 1 77.69 94 LEU A C 1
ATOM 751 O O . LEU A 1 94 ? 26.047 31.469 4.191 1 77.69 94 LEU A O 1
ATOM 755 N N . ILE A 1 95 ? 24.562 30.172 3.186 1 76 95 ILE A N 1
ATOM 756 C CA . ILE A 1 95 ? 25.375 29.016 3.568 1 76 95 ILE A CA 1
ATOM 757 C C . ILE A 1 95 ? 26.734 29.078 2.881 1 76 95 ILE A C 1
ATOM 759 O O . ILE A 1 95 ? 27.766 28.797 3.496 1 76 95 ILE A O 1
ATOM 763 N N . SER A 1 96 ? 26.734 29.484 1.696 1 74.38 96 SER A N 1
ATOM 764 C CA . SER A 1 96 ? 27.984 29.594 0.952 1 74.38 96 SER A CA 1
ATOM 765 C C . SER A 1 96 ? 28.891 30.672 1.554 1 74.38 96 SER A C 1
ATOM 767 O O . SER A 1 96 ? 30.109 30.484 1.64 1 74.38 96 SER A O 1
ATOM 769 N N . ILE A 1 97 ? 28.328 31.672 2.002 1 74.75 97 ILE A N 1
ATOM 770 C CA . ILE A 1 97 ? 29.078 32.781 2.602 1 74.75 97 ILE A CA 1
ATOM 771 C C . ILE A 1 97 ? 29.672 32.312 3.936 1 74.75 97 ILE A C 1
ATOM 773 O O . ILE A 1 97 ? 30.844 32.562 4.219 1 74.75 97 ILE A O 1
ATOM 777 N N . ILE A 1 98 ? 28.922 31.719 4.605 1 72.81 98 ILE A N 1
ATOM 778 C CA . ILE A 1 98 ? 29.375 31.234 5.906 1 72.81 98 ILE A CA 1
ATOM 779 C C . ILE A 1 98 ? 30.484 30.203 5.715 1 72.81 98 ILE A C 1
ATOM 781 O O . ILE A 1 98 ? 31.516 30.266 6.387 1 72.81 98 ILE A O 1
ATOM 785 N N . LEU A 1 99 ? 30.219 29.438 4.816 1 67.75 99 LEU A N 1
ATOM 786 C CA . LEU A 1 99 ? 31.219 28.406 4.543 1 67.75 99 LEU A CA 1
ATOM 787 C C . LEU A 1 99 ? 32.5 29.031 3.99 1 67.75 99 LEU A C 1
ATOM 789 O O . LEU A 1 99 ? 33.594 28.562 4.297 1 67.75 99 LEU A O 1
ATOM 793 N N . HIS A 1 100 ? 32.375 30.016 3.275 1 68.75 100 HIS A N 1
ATOM 794 C CA . HIS A 1 100 ? 33.5 30.703 2.699 1 68.75 100 HIS A CA 1
ATOM 795 C C . HIS A 1 100 ? 34.344 31.391 3.781 1 68.75 100 HIS A C 1
ATOM 797 O O . HIS A 1 100 ? 35.562 31.25 3.807 1 68.75 100 HIS A O 1
ATOM 803 N N . HIS A 1 101 ? 33.719 32.062 4.57 1 68.69 101 HIS A N 1
ATOM 804 C CA . HIS A 1 101 ? 34.438 32.844 5.562 1 68.69 101 HIS A CA 1
ATOM 805 C C . HIS A 1 101 ? 34.875 32 6.746 1 68.69 101 HIS A C 1
ATOM 807 O O . HIS A 1 101 ? 35.906 32.25 7.367 1 68.69 101 HIS A O 1
ATOM 813 N N . ILE A 1 102 ? 34.094 31.125 6.934 1 66.06 102 ILE A N 1
ATOM 814 C CA . ILE A 1 102 ? 34.406 30.328 8.117 1 66.06 102 ILE A CA 1
ATOM 815 C C . ILE A 1 102 ? 35.312 29.156 7.727 1 66.06 102 ILE A C 1
ATOM 817 O O . ILE A 1 102 ? 36.219 28.781 8.477 1 66.06 102 ILE A O 1
ATOM 821 N N . PHE A 1 103 ? 35.031 28.797 6.512 1 62.72 103 PHE A N 1
ATOM 822 C CA . PHE A 1 103 ? 35.75 27.594 6.145 1 62.72 103 PHE A CA 1
ATOM 823 C C . PHE A 1 103 ? 36.75 27.875 5.02 1 62.72 103 PHE A C 1
ATOM 825 O O . PHE A 1 103 ? 37.938 27.594 5.145 1 62.72 103 PHE A O 1
ATOM 832 N N . GLU A 1 104 ? 36.188 28.375 3.984 1 62.44 104 GLU A N 1
ATOM 833 C CA . GLU A 1 104 ? 37.031 28.516 2.789 1 62.44 104 GLU A CA 1
ATOM 834 C C . GLU A 1 104 ? 38.156 29.516 3.018 1 62.44 104 GLU A C 1
ATOM 836 O O . GLU A 1 104 ? 39.312 29.234 2.697 1 62.44 104 GLU A O 1
ATOM 841 N N . LYS A 1 105 ? 37.875 30.672 3.383 1 63.94 105 LYS A N 1
ATOM 842 C CA . LYS A 1 105 ? 38.875 31.703 3.553 1 63.94 105 LYS A CA 1
ATOM 843 C C . LYS A 1 105 ? 39.938 31.281 4.562 1 63.94 105 LYS A C 1
ATOM 845 O O . LYS A 1 105 ? 41.125 31.422 4.305 1 63.94 105 LYS A O 1
ATOM 850 N N . PRO A 1 106 ? 39.5 30.984 5.625 1 57.28 106 PRO A N 1
ATOM 851 C CA . PRO A 1 106 ? 40.594 30.516 6.5 1 57.28 106 PRO A CA 1
ATOM 852 C C . PRO A 1 106 ? 41.312 29.312 5.926 1 57.28 106 PRO A C 1
ATOM 854 O O . PRO A 1 106 ? 42.531 29.156 6.141 1 57.28 106 PRO A O 1
ATOM 857 N N . LEU A 1 107 ? 40.562 28.688 5.102 1 54.56 107 LEU A N 1
ATOM 858 C CA . LEU A 1 107 ? 41.156 27.516 4.473 1 54.56 107 LEU A CA 1
ATOM 859 C C . LEU A 1 107 ? 42.125 27.922 3.371 1 54.56 107 LEU A C 1
ATOM 861 O O . LEU A 1 107 ? 43.188 27.312 3.209 1 54.56 107 LEU A O 1
ATOM 865 N N . LEU A 1 108 ? 41.656 28.875 2.557 1 51.34 108 LEU A N 1
ATOM 866 C CA . LEU A 1 108 ? 42.469 29.359 1.466 1 51.34 108 LEU A CA 1
ATOM 867 C C . LEU A 1 108 ? 43.656 30.172 2.004 1 51.34 108 LEU A C 1
ATOM 869 O O . LEU A 1 108 ? 44.688 30.266 1.348 1 51.34 108 LEU A O 1
ATOM 873 N N . SER A 1 109 ? 43.406 30.922 2.92 1 47.53 109 SER A N 1
ATOM 874 C CA . SER A 1 109 ? 44.562 31.609 3.5 1 47.53 109 SER A CA 1
ATOM 875 C C . SER A 1 109 ? 45.469 30.656 4.23 1 47.53 109 SER A C 1
ATOM 877 O O . SER A 1 109 ? 46.531 31.047 4.746 1 47.53 109 SER A O 1
ATOM 879 N N . LEU A 1 110 ? 44.844 29.594 4.332 1 45.03 110 LEU A N 1
ATOM 880 C CA . LEU A 1 110 ? 45.688 28.578 4.957 1 45.03 110 LEU A CA 1
ATOM 881 C C . LEU A 1 110 ? 46.812 28.156 4.02 1 45.03 110 LEU A C 1
ATOM 883 O O . LEU A 1 110 ? 46.562 27.75 2.883 1 45.03 110 LEU A O 1
ATOM 887 N N . ARG A 1 111 ? 47.719 28.938 3.918 1 45.91 111 ARG A N 1
ATOM 888 C CA . ARG A 1 111 ? 48.969 28.719 3.18 1 45.91 111 ARG A CA 1
ATOM 889 C C . ARG A 1 111 ? 49.469 27.281 3.361 1 45.91 111 ARG A C 1
ATOM 891 O O . ARG A 1 111 ? 50.219 26.781 2.531 1 45.91 111 ARG A O 1
ATOM 898 N N . SER A 1 112 ? 49.406 26.688 4.492 1 46.28 112 SER A N 1
ATOM 899 C CA . SER A 1 112 ? 50.125 25.469 4.828 1 46.28 112 SER A CA 1
ATOM 900 C C . SER A 1 112 ? 49.312 24.234 4.484 1 46.28 112 SER A C 1
ATOM 902 O O . SER A 1 112 ? 48.094 24.297 4.312 1 46.28 112 SER A O 1
ATOM 904 N N . TYR A 1 113 ? 49.844 23.047 4 1 46.69 113 TYR A N 1
ATOM 905 C CA . TYR A 1 113 ? 49.375 21.719 3.688 1 46.69 113 TYR A CA 1
ATOM 906 C C . TYR A 1 113 ? 48.188 21.344 4.574 1 46.69 113 TYR A C 1
ATOM 908 O O . TYR A 1 113 ? 47.25 20.641 4.137 1 46.69 113 TYR A O 1
ATOM 916 N N . GLN A 1 114 ? 48.094 22.156 5.617 1 45.88 114 GLN A N 1
ATOM 917 C CA . GLN A 1 114 ? 47.062 21.906 6.621 1 45.88 114 GLN A CA 1
ATOM 918 C C . GLN A 1 114 ? 45.688 22.391 6.137 1 45.88 114 GLN A C 1
ATOM 920 O O . GLN A 1 114 ? 44.688 21.719 6.348 1 45.88 114 GLN A O 1
ATOM 925 N N . ASP A 1 115 ? 45.719 23.406 5.449 1 48.78 115 ASP A N 1
ATOM 926 C CA . ASP A 1 115 ? 44.5 24.016 4.969 1 48.78 115 ASP A CA 1
ATOM 927 C C . ASP A 1 115 ? 43.875 23.188 3.854 1 48.78 115 ASP A C 1
ATOM 929 O O . ASP A 1 115 ? 42.656 23.016 3.811 1 48.78 115 ASP A O 1
ATOM 933 N N . THR A 1 116 ? 44.688 22.672 3.072 1 51.47 116 THR A N 1
ATOM 934 C CA . THR A 1 116 ? 44.188 21.859 1.978 1 51.47 116 THR A CA 1
ATOM 935 C C . THR A 1 116 ? 43.5 20.609 2.514 1 51.47 116 THR A C 1
ATOM 937 O O . THR A 1 116 ? 42.5 20.156 1.971 1 51.47 116 THR A O 1
ATOM 940 N N . ALA A 1 117 ? 44.094 20.078 3.541 1 51.5 117 ALA A N 1
ATOM 941 C CA . ALA A 1 117 ? 43.5 18.891 4.148 1 51.5 117 ALA A CA 1
ATOM 942 C C . ALA A 1 117 ? 42.125 19.203 4.734 1 51.5 117 ALA A C 1
ATOM 944 O O . ALA A 1 117 ? 41.188 18.406 4.586 1 51.5 117 ALA A O 1
ATOM 945 N N . LEU A 1 118 ? 42 20.344 5.258 1 52.38 118 LEU A N 1
ATOM 946 C CA . LEU A 1 118 ? 40.719 20.75 5.82 1 52.38 118 LEU A CA 1
ATOM 947 C C . LEU A 1 118 ? 39.656 20.938 4.719 1 52.38 118 LEU A C 1
ATOM 949 O O . LEU A 1 118 ? 38.5 20.516 4.867 1 52.38 118 LEU A O 1
ATOM 953 N N . ILE A 1 119 ? 40.188 21.406 3.705 1 54.31 119 ILE A N 1
ATOM 954 C CA . ILE A 1 119 ? 39.281 21.625 2.574 1 54.31 119 ILE A CA 1
ATOM 955 C C . ILE A 1 119 ? 38.844 20.281 1.992 1 54.31 119 ILE A C 1
ATOM 957 O O . ILE A 1 119 ? 37.656 20.094 1.672 1 54.31 119 ILE A O 1
ATOM 961 N N . SER A 1 120 ? 39.812 19.484 1.957 1 52.84 120 SER A N 1
ATOM 962 C CA . SER A 1 120 ? 39.469 18.188 1.391 1 52.84 120 SER A CA 1
ATOM 963 C C . SER A 1 120 ? 38.5 17.438 2.264 1 52.84 120 SER A C 1
ATOM 965 O O . SER A 1 120 ? 37.594 16.75 1.753 1 52.84 120 SER A O 1
ATOM 967 N N . THR A 1 121 ? 38.562 17.719 3.502 1 52.12 121 THR A N 1
ATOM 968 C CA . THR A 1 121 ? 37.625 17.078 4.414 1 52.12 121 THR A CA 1
ATOM 969 C C . THR A 1 121 ? 36.25 17.688 4.27 1 52.12 121 THR A C 1
ATOM 971 O O . THR A 1 121 ? 35.25 16.969 4.277 1 52.12 121 THR A O 1
ATOM 974 N N . VAL A 1 122 ? 36.312 18.922 4.086 1 54.06 122 VAL A N 1
ATOM 975 C CA . VAL A 1 122 ? 35 19.594 3.949 1 54.06 122 VAL A CA 1
ATOM 976 C C . VAL A 1 122 ? 34.344 19.188 2.633 1 54.06 122 VAL A C 1
ATOM 978 O O . VAL A 1 122 ? 33.156 18.906 2.594 1 54.06 122 VAL A O 1
ATOM 981 N N . ILE A 1 123 ? 35.188 19.016 1.699 1 54.31 123 ILE A N 1
ATOM 982 C CA . ILE A 1 123 ? 34.688 18.594 0.401 1 54.31 123 ILE A CA 1
ATOM 983 C C . ILE A 1 123 ? 34.156 17.172 0.486 1 54.31 123 ILE A C 1
ATOM 985 O O . ILE A 1 123 ? 33.094 16.844 -0.042 1 54.31 123 ILE A O 1
ATOM 989 N N . CYS A 1 124 ? 34.875 16.438 1.153 1 53.03 124 CYS A N 1
ATOM 990 C CA . CYS A 1 124 ? 34.469 15.047 1.285 1 53.03 124 CYS A CA 1
ATOM 991 C C . CYS A 1 124 ? 33.156 14.945 2.059 1 53.03 124 CYS A C 1
ATOM 993 O O . CYS A 1 124 ? 32.281 14.141 1.718 1 53.03 124 CYS A O 1
ATOM 995 N N . GLN A 1 125 ? 33.031 15.852 2.975 1 50.94 125 GLN A N 1
ATOM 996 C CA . GLN A 1 125 ? 31.797 15.859 3.736 1 50.94 125 GLN A CA 1
ATOM 997 C C . GLN A 1 125 ? 30.625 16.344 2.883 1 50.94 125 GLN A C 1
ATOM 999 O O . GLN A 1 125 ? 29.547 15.773 2.924 1 50.94 125 GLN A O 1
ATOM 1004 N N . ILE A 1 126 ? 30.969 17.266 2.195 1 54.16 126 ILE A N 1
ATOM 1005 C CA . ILE A 1 126 ? 29.938 17.781 1.324 1 54.16 126 ILE A CA 1
ATOM 1006 C C . ILE A 1 126 ? 29.562 16.75 0.277 1 54.16 126 ILE A C 1
ATOM 1008 O O . ILE A 1 126 ? 28.375 16.531 -0.005 1 54.16 126 ILE A O 1
ATOM 1012 N N . LEU A 1 127 ? 30.531 16.078 -0.156 1 53.41 127 LEU A N 1
ATOM 1013 C CA . LEU A 1 127 ? 30.281 15.039 -1.15 1 53.41 127 LEU A CA 1
ATOM 1014 C C . LEU A 1 127 ? 29.484 13.883 -0.542 1 53.41 127 LEU A C 1
ATOM 1016 O O . LEU A 1 127 ? 28.594 13.328 -1.185 1 53.41 127 LEU A O 1
ATOM 1020 N N . THR A 1 128 ? 29.891 13.617 0.561 1 51.75 128 THR A N 1
ATOM 1021 C CA . THR A 1 128 ? 29.172 12.531 1.207 1 51.75 128 THR A CA 1
ATOM 1022 C C . THR A 1 128 ? 27.719 12.938 1.472 1 51.75 128 THR A C 1
ATOM 1024 O O . THR A 1 128 ? 26.797 12.125 1.302 1 51.75 128 THR A O 1
ATOM 1027 N N . ILE A 1 129 ? 27.641 14.156 1.892 1 54 129 ILE A N 1
ATOM 1028 C CA . ILE A 1 129 ? 26.281 14.648 2.102 1 54 129 ILE A CA 1
ATOM 1029 C C . ILE A 1 129 ? 25.531 14.672 0.773 1 54 129 ILE A C 1
ATOM 1031 O O . ILE A 1 129 ? 24.359 14.266 0.704 1 54 129 ILE A O 1
ATOM 1035 N N . TRP A 1 130 ? 26.219 15.055 -0.167 1 50.28 130 TRP A N 1
ATOM 1036 C CA . TRP A 1 130 ? 25.609 15.094 -1.494 1 50.28 130 TRP A CA 1
ATOM 1037 C C . TRP A 1 130 ? 25.281 13.688 -1.981 1 50.28 130 TRP A C 1
ATOM 1039 O O . TRP A 1 130 ? 24.219 13.453 -2.555 1 50.28 130 TRP A O 1
ATOM 1049 N N . ILE A 1 131 ? 26.156 12.891 -1.78 1 51.22 131 ILE A N 1
ATOM 1050 C CA . ILE A 1 131 ? 25.922 11.516 -2.205 1 51.22 131 ILE A CA 1
ATOM 1051 C C . ILE A 1 131 ? 24.766 10.914 -1.413 1 51.22 131 ILE A C 1
ATOM 1053 O O . ILE A 1 131 ? 23.906 10.219 -1.975 1 51.22 131 ILE A O 1
ATOM 1057 N N . THR A 1 132 ? 24.766 11.273 -0.234 1 48.5 132 THR A N 1
ATOM 1058 C CA . THR A 1 132 ? 23.672 10.773 0.588 1 48.5 132 THR A CA 1
ATOM 1059 C C . THR A 1 132 ? 22.344 11.352 0.124 1 48.5 132 THR A C 1
ATOM 1061 O O . THR A 1 132 ? 21.344 10.641 0.034 1 48.5 132 THR A O 1
ATOM 1064 N N . ILE A 1 133 ? 22.453 12.555 -0.12 1 47.97 133 ILE A N 1
ATOM 1065 C CA . ILE A 1 133 ? 21.25 13.203 -0.613 1 47.97 133 ILE A CA 1
ATOM 1066 C C . ILE A 1 133 ? 20.891 12.656 -1.995 1 47.97 133 ILE A C 1
ATOM 1068 O O . ILE A 1 133 ? 19.734 12.383 -2.283 1 47.97 133 ILE A O 1
ATOM 1072 N N . TYR A 1 134 ? 21.922 12.625 -2.775 1 43.62 134 TYR A N 1
ATOM 1073 C CA . TYR A 1 134 ? 21.719 12.078 -4.109 1 43.62 134 TYR A CA 1
ATOM 1074 C C . TYR A 1 134 ? 21.188 10.641 -4.035 1 43.62 134 TYR A C 1
ATOM 1076 O O . TYR A 1 134 ? 20.25 10.281 -4.754 1 43.62 134 TYR A O 1
ATOM 1084 N N . ILE A 1 135 ? 21.922 9.922 -3.342 1 45.34 135 ILE A N 1
ATOM 1085 C CA . ILE A 1 135 ? 21.453 8.547 -3.184 1 45.34 135 ILE A CA 1
ATOM 1086 C C . ILE A 1 135 ? 20.047 8.555 -2.594 1 45.34 135 ILE A C 1
ATOM 1088 O O . ILE A 1 135 ? 19.172 7.785 -3.025 1 45.34 135 ILE A O 1
ATOM 1092 N N . SER A 1 136 ? 19.875 9.367 -1.646 1 42.38 136 SER A N 1
ATOM 1093 C CA . SER A 1 136 ? 18.547 9.477 -1.054 1 42.38 136 SER A CA 1
ATOM 1094 C C . SER A 1 136 ? 17.516 9.961 -2.078 1 42.38 136 SER A C 1
ATOM 1096 O O . SER A 1 136 ? 16.359 9.531 -2.059 1 42.38 136 SER A O 1
ATOM 1098 N N . CYS A 1 137 ? 18.016 10.938 -2.758 1 39.53 137 CYS A N 1
ATOM 1099 C CA . CYS A 1 137 ? 17.109 11.5 -3.752 1 39.53 137 CYS A CA 1
ATOM 1100 C C . CYS A 1 137 ? 16.984 10.57 -4.953 1 39.53 137 CYS A C 1
ATOM 1102 O O . CYS A 1 137 ? 15.922 10.508 -5.582 1 39.53 137 CYS A O 1
ATOM 1104 N N . ASN A 1 138 ? 18.078 10.164 -5.523 1 37.56 138 ASN A N 1
ATOM 1105 C CA . ASN A 1 138 ? 18.031 9.344 -6.73 1 37.56 138 ASN A CA 1
ATOM 1106 C C . ASN A 1 138 ? 17.844 7.863 -6.395 1 37.56 138 ASN A C 1
ATOM 1108 O O . ASN A 1 138 ? 17.781 7.02 -7.289 1 37.56 138 ASN A O 1
ATOM 1112 N N . SER A 1 139 ? 18.484 7.434 -5.359 1 36.66 139 SER A N 1
ATOM 1113 C CA . SER A 1 139 ? 18.219 6.008 -5.211 1 36.66 139 SER A CA 1
ATOM 1114 C C . SER A 1 139 ? 16.734 5.695 -5.363 1 36.66 139 SER A C 1
ATOM 1116 O O . SER A 1 139 ? 15.898 6.352 -4.746 1 36.66 139 SER A O 1
ATOM 1118 N N . SER A 1 140 ? 16.344 5.371 -6.492 1 37.16 140 SER A N 1
ATOM 1119 C CA . SER A 1 140 ? 15.164 4.559 -6.805 1 37.16 140 SER A CA 1
ATOM 1120 C C . SER A 1 140 ? 14.75 3.707 -5.609 1 37.16 140 SER A C 1
ATOM 1122 O O . SER A 1 140 ? 13.625 3.205 -5.562 1 37.16 140 SER A O 1
ATOM 1124 N N . ILE A 1 141 ? 15.703 3.285 -4.836 1 35.84 141 ILE A N 1
ATOM 1125 C CA . ILE A 1 141 ? 15.484 2.518 -3.613 1 35.84 141 ILE A CA 1
ATOM 1126 C C . ILE A 1 141 ? 14.703 3.357 -2.605 1 35.84 141 ILE A C 1
ATOM 1128 O O . ILE A 1 141 ? 13.844 2.84 -1.894 1 35.84 141 ILE A O 1
ATOM 1132 N N . LEU A 1 142 ? 15.086 4.691 -2.457 1 37.72 142 LEU A N 1
ATOM 1133 C CA . LEU A 1 142 ? 14.391 5.66 -1.622 1 37.72 142 LEU A CA 1
ATOM 1134 C C . LEU A 1 142 ? 13.18 6.234 -2.354 1 37.72 142 LEU A C 1
ATOM 1136 O O . LEU A 1 142 ? 12.539 7.168 -1.866 1 37.72 142 LEU A O 1
ATOM 1140 N N . SER A 1 143 ? 13.203 6.227 -3.59 1 40.06 143 SER A N 1
ATOM 1141 C CA . SER A 1 143 ? 12.102 6.887 -4.289 1 40.06 143 SER A CA 1
ATOM 1142 C C . SER A 1 143 ? 10.75 6.504 -3.682 1 40.06 143 SER A C 1
ATOM 1144 O O . SER A 1 143 ? 10.109 5.555 -4.133 1 40.06 143 SER A O 1
ATOM 1146 N N . HIS A 1 144 ? 10.836 6.27 -2.471 1 45.25 144 HIS A N 1
ATOM 1147 C CA . HIS A 1 144 ? 9.438 6.25 -2.066 1 45.25 144 HIS A CA 1
ATOM 1148 C C . HIS A 1 144 ? 8.68 7.445 -2.641 1 45.25 144 HIS A C 1
ATOM 1150 O O . HIS A 1 144 ? 9.172 8.578 -2.592 1 45.25 144 HIS A O 1
ATOM 1156 N N . ASP A 1 145 ? 8.078 7.176 -3.633 1 50.06 145 ASP A N 1
ATOM 1157 C CA . ASP A 1 145 ? 7.164 8.195 -4.133 1 50.06 145 ASP A CA 1
ATOM 1158 C C . ASP A 1 145 ? 6.516 8.961 -2.98 1 50.06 145 ASP A C 1
ATOM 1160 O O . ASP A 1 145 ? 5.777 8.383 -2.182 1 50.06 145 ASP A O 1
ATOM 1164 N N . ILE A 1 146 ? 7.219 9.891 -2.348 1 59.66 146 ILE A N 1
ATOM 1165 C CA . ILE A 1 146 ? 6.516 10.789 -1.439 1 59.66 146 ILE A CA 1
ATOM 1166 C C . ILE A 1 146 ? 5.453 11.578 -2.207 1 59.66 146 ILE A C 1
ATOM 1168 O O . ILE A 1 146 ? 5.777 12.328 -3.131 1 59.66 146 ILE A O 1
ATOM 1172 N N . TYR A 1 147 ? 4.262 11.102 -2.1 1 75.31 147 TYR A N 1
ATOM 1173 C CA . TYR A 1 147 ? 3.129 11.789 -2.711 1 75.31 147 TYR A CA 1
ATOM 1174 C C . TYR A 1 147 ? 2.586 12.875 -1.789 1 75.31 147 TYR A C 1
ATOM 1176 O O . TYR A 1 147 ? 2.506 12.688 -0.574 1 75.31 147 TYR A O 1
ATOM 1184 N N . THR A 1 148 ? 2.449 14.102 -2.348 1 81.25 148 THR A N 1
ATOM 1185 C CA . THR A 1 148 ? 1.541 15.023 -1.676 1 81.25 148 THR A CA 1
ATOM 1186 C C . THR A 1 148 ? 0.138 14.438 -1.584 1 81.25 148 THR A C 1
ATOM 1188 O O . THR A 1 148 ? -0.17 13.445 -2.254 1 81.25 148 THR A O 1
ATOM 1191 N N . TRP A 1 149 ? -0.627 14.992 -0.746 1 90.62 149 TRP A N 1
ATOM 1192 C CA . TRP A 1 149 ? -2.01 14.539 -0.66 1 90.62 149 TRP A CA 1
ATOM 1193 C C . TRP A 1 149 ? -2.693 14.609 -2.021 1 90.62 149 TRP A C 1
ATOM 1195 O O . TRP A 1 149 ? -3.402 13.688 -2.418 1 90.62 149 TRP A O 1
ATOM 1205 N N . LYS A 1 150 ? -2.426 15.727 -2.678 1 87.44 150 LYS A N 1
ATOM 1206 C CA . LYS A 1 150 ? -3.07 15.914 -3.973 1 87.44 150 LYS A CA 1
ATOM 1207 C C . LYS A 1 150 ? -2.67 14.82 -4.953 1 87.44 150 LYS A C 1
ATOM 1209 O O . LYS A 1 150 ? -3.52 14.266 -5.656 1 87.44 150 LYS A O 1
ATOM 1214 N N . GLU A 1 151 ? -1.465 14.469 -4.953 1 86.44 151 GLU A N 1
ATOM 1215 C CA . GLU A 1 151 ? -0.965 13.414 -5.832 1 86.44 151 GLU A CA 1
ATOM 1216 C C . GLU A 1 151 ? -1.513 12.047 -5.426 1 86.44 151 GLU A C 1
ATOM 1218 O O . GLU A 1 151 ? -1.969 11.281 -6.277 1 86.44 151 GLU A O 1
ATOM 1223 N N . PHE A 1 152 ? -1.41 11.859 -4.125 1 93.75 152 PHE A N 1
ATOM 1224 C CA . PHE A 1 152 ? -1.89 10.578 -3.623 1 93.75 152 PHE A CA 1
ATOM 1225 C C . PHE A 1 152 ? -3.375 10.406 -3.914 1 93.75 152 PHE A C 1
ATOM 1227 O O . PHE A 1 152 ? -3.803 9.344 -4.371 1 93.75 152 PHE A O 1
ATOM 1234 N N . SER A 1 153 ? -4.117 11.453 -3.656 1 93.81 153 SER A N 1
ATOM 1235 C CA . SER A 1 153 ? -5.559 11.414 -3.869 1 93.81 153 SER A CA 1
ATOM 1236 C C . SER A 1 153 ? -5.895 11.195 -5.34 1 93.81 153 SER A C 1
ATOM 1238 O O . SER A 1 153 ? -6.727 10.352 -5.676 1 93.81 153 SER A O 1
ATOM 1240 N N . SER A 1 154 ? -5.211 11.82 -6.219 1 90.06 154 SER A N 1
ATOM 1241 C CA . SER A 1 154 ? -5.535 11.766 -7.641 1 90.06 154 SER A CA 1
ATOM 1242 C C . SER A 1 154 ? -4.996 10.484 -8.281 1 90.06 154 SER A C 1
ATOM 1244 O O . SER A 1 154 ? -5.691 9.844 -9.07 1 90.06 154 SER A O 1
ATOM 1246 N N . LYS A 1 155 ? -3.811 10 -7.863 1 87.81 155 LYS A N 1
ATOM 1247 C CA . LYS A 1 155 ? -3.141 8.914 -8.578 1 87.81 155 LYS A CA 1
ATOM 1248 C C . LYS A 1 155 ? -3.42 7.57 -7.914 1 87.81 155 LYS A C 1
ATOM 1250 O O . LYS A 1 155 ? -3.398 6.531 -8.578 1 87.81 155 LYS A O 1
ATOM 1255 N N . VAL A 1 156 ? -3.643 7.641 -6.629 1 91.75 156 VAL A N 1
ATOM 1256 C CA . VAL A 1 156 ? -3.754 6.379 -5.898 1 91.75 156 VAL A CA 1
ATOM 1257 C C . VAL A 1 156 ? -5.211 6.133 -5.516 1 91.75 156 VAL A C 1
ATOM 1259 O O . VAL A 1 156 ? -5.828 5.176 -5.984 1 91.75 156 VAL A O 1
ATOM 1262 N N . LEU A 1 157 ? -5.773 7.07 -4.812 1 93.94 157 LEU A N 1
ATOM 1263 C CA . LEU A 1 157 ? -7.145 6.855 -4.355 1 93.94 157 LEU A CA 1
ATOM 1264 C C . LEU A 1 157 ? -8.117 6.887 -5.523 1 93.94 157 LEU A C 1
ATOM 1266 O O . LEU A 1 157 ? -8.992 6.023 -5.637 1 93.94 157 LEU A O 1
ATOM 1270 N N . ARG A 1 158 ? -7.836 7.855 -6.453 1 88.88 158 ARG A N 1
ATOM 1271 C CA . ARG A 1 158 ? -8.766 8.055 -7.555 1 88.88 158 ARG A CA 1
ATOM 1272 C C . ARG A 1 158 ? -8.172 7.562 -8.875 1 88.88 158 ARG A C 1
ATOM 1274 O O . ARG A 1 158 ? -8.633 7.945 -9.945 1 88.88 158 ARG A O 1
ATOM 1281 N N . GLY A 1 159 ? -7.074 6.793 -8.727 1 79.5 159 GLY A N 1
ATOM 1282 C CA . GLY A 1 159 ? -6.512 6.215 -9.938 1 79.5 159 GLY A CA 1
ATOM 1283 C C . GLY A 1 159 ? -7.531 5.465 -10.773 1 79.5 159 GLY A C 1
ATOM 1284 O O . GLY A 1 159 ? -7.516 5.547 -12 1 79.5 159 GLY A O 1
ATOM 1285 N N . PHE A 1 160 ? -8.312 4.66 -10.148 1 78.12 160 PHE A N 1
ATOM 1286 C CA . PHE A 1 160 ? -9.531 4.094 -10.711 1 78.12 160 PHE A CA 1
ATOM 1287 C C . PHE A 1 160 ? -10.766 4.707 -10.07 1 78.12 160 PHE A C 1
ATOM 1289 O O . PHE A 1 160 ? -11.023 4.492 -8.883 1 78.12 160 PHE A O 1
ATOM 1296 N N . ASP A 1 161 ? -11.445 5.586 -10.805 1 79.56 161 ASP A N 1
ATOM 1297 C CA . ASP A 1 161 ? -12.602 6.285 -10.258 1 79.56 161 ASP A CA 1
ATOM 1298 C C . ASP A 1 161 ? -13.789 5.34 -10.102 1 79.56 161 ASP A C 1
ATOM 1300 O O . ASP A 1 161 ? -14.531 5.102 -11.055 1 79.56 161 ASP A O 1
ATOM 1304 N N . GLU A 1 162 ? -14 4.957 -8.93 1 82.81 162 GLU A N 1
ATOM 1305 C CA . GLU A 1 162 ? -15.062 4.016 -8.609 1 82.81 162 GLU A CA 1
ATOM 1306 C C . GLU A 1 162 ? -16.438 4.613 -8.906 1 82.81 162 GLU A C 1
ATOM 1308 O O . GLU A 1 162 ? -17.359 3.896 -9.281 1 82.81 162 GLU A O 1
ATOM 1313 N N . TYR A 1 163 ? -16.625 5.801 -8.719 1 86.69 163 TYR A N 1
ATOM 1314 C CA . TYR A 1 163 ? -17.906 6.465 -8.891 1 86.69 163 TYR A CA 1
ATOM 1315 C C . TYR A 1 163 ? -18.312 6.496 -10.359 1 86.69 163 TYR A C 1
ATOM 1317 O O . TYR A 1 163 ? -19.516 6.543 -10.672 1 86.69 163 TYR A O 1
ATOM 1325 N N . LYS A 1 164 ? -17.312 6.406 -11.203 1 81.81 164 LYS A N 1
ATOM 1326 C CA . LYS A 1 164 ? -17.578 6.453 -12.641 1 81.81 164 LYS A CA 1
ATOM 1327 C C . LYS A 1 164 ? -17.625 5.047 -13.234 1 81.81 164 LYS A C 1
ATOM 1329 O O . LYS A 1 164 ? -18.391 4.789 -14.164 1 81.81 164 LYS A O 1
ATOM 1334 N N . ASN A 1 165 ? -16.859 4.129 -12.648 1 76.5 165 ASN A N 1
ATOM 1335 C CA . ASN A 1 165 ? -16.594 2.881 -13.359 1 76.5 165 ASN A CA 1
ATOM 1336 C C . ASN A 1 165 ? -17.375 1.719 -12.758 1 76.5 165 ASN A C 1
ATOM 1338 O O . ASN A 1 165 ? -17.547 0.681 -13.398 1 76.5 165 ASN A O 1
ATOM 1342 N N . LEU A 1 166 ? -17.797 1.953 -11.555 1 75.75 166 LEU A N 1
ATOM 1343 C CA . LEU A 1 166 ? -18.562 0.859 -10.953 1 75.75 166 LEU A CA 1
ATOM 1344 C C . LEU A 1 166 ? -19.984 0.828 -11.492 1 75.75 166 LEU A C 1
ATOM 1346 O O . LEU A 1 166 ? -20.656 1.861 -11.539 1 75.75 166 LEU A O 1
ATOM 1350 N N . GLU A 1 167 ? -20.25 -0.331 -12.102 1 65.12 167 GLU A N 1
ATOM 1351 C CA . GLU A 1 167 ? -21.609 -0.521 -12.602 1 65.12 167 GLU A CA 1
ATOM 1352 C C . GLU A 1 167 ? -22.609 -0.633 -11.453 1 65.12 167 GLU A C 1
ATOM 1354 O O . GLU A 1 167 ? -22.578 -1.602 -10.688 1 65.12 167 GLU A O 1
ATOM 1359 N N . MET A 1 168 ? -23.312 0.324 -11.305 1 66.81 168 MET A N 1
ATOM 1360 C CA . MET A 1 168 ? -24.219 0.388 -10.164 1 66.81 168 MET A CA 1
ATOM 1361 C C . MET A 1 168 ? -25.672 0.217 -10.617 1 66.81 168 MET A C 1
ATOM 1363 O O . MET A 1 168 ? -26.594 0.578 -9.898 1 66.81 168 MET A O 1
ATOM 1367 N N . VAL A 1 169 ? -25.703 -0.413 -11.82 1 61.19 169 VAL A N 1
ATOM 1368 C CA . VAL A 1 169 ? -27.047 -0.567 -12.344 1 61.19 169 VAL A CA 1
ATOM 1369 C C . VAL A 1 169 ? -27.812 -1.594 -11.516 1 61.19 169 VAL A C 1
ATOM 1371 O O . VAL A 1 169 ? -27.312 -2.695 -11.266 1 61.19 169 VAL A O 1
ATOM 1374 N N . GLY A 1 170 ? -28.828 -1.2 -10.859 1 67.38 170 GLY A N 1
ATOM 1375 C CA . GLY A 1 170 ? -29.703 -2.088 -10.117 1 67.38 170 GLY A CA 1
ATOM 1376 C C . GLY A 1 170 ? -29.594 -1.917 -8.617 1 67.38 170 GLY A C 1
ATOM 1377 O O . GLY A 1 170 ? -30.422 -2.449 -7.867 1 67.38 170 GLY A O 1
ATOM 1378 N N . TYR A 1 171 ? -28.625 -1.192 -8.266 1 78.19 171 TYR A N 1
ATOM 1379 C CA . TYR A 1 171 ? -28.516 -0.981 -6.828 1 78.19 171 TYR A CA 1
ATOM 1380 C C . TYR A 1 171 ? -29.266 0.271 -6.398 1 78.19 171 TYR A C 1
ATOM 1382 O O . TYR A 1 171 ? -29.25 1.283 -7.105 1 78.19 171 TYR A O 1
ATOM 1390 N N . LYS A 1 172 ? -30.031 0.138 -5.289 1 81.19 172 LYS A N 1
ATOM 1391 C CA . LYS A 1 172 ? -30.75 1.272 -4.711 1 81.19 172 LYS A CA 1
ATOM 1392 C C . LYS A 1 172 ? -30.031 1.801 -3.471 1 81.19 172 LYS A C 1
ATOM 1394 O O . LYS A 1 172 ? -29.391 1.036 -2.738 1 81.19 172 LYS A O 1
ATOM 1399 N N . PRO A 1 173 ? -30.141 3.096 -3.35 1 86.44 173 PRO A N 1
ATOM 1400 C CA . PRO A 1 173 ? -29.562 3.656 -2.131 1 86.44 173 PRO A CA 1
ATOM 1401 C C . PRO A 1 173 ? -30.125 3.039 -0.858 1 86.44 173 PRO A C 1
ATOM 1403 O O . PRO A 1 173 ? -31.328 2.748 -0.795 1 86.44 173 PRO A O 1
ATOM 1406 N N . ASP A 1 174 ? -29.266 2.646 0.004 1 87.12 174 ASP A N 1
ATOM 1407 C CA . ASP A 1 174 ? -29.594 2.043 1.292 1 87.12 174 ASP A CA 1
ATOM 1408 C C . ASP A 1 174 ? -28.547 2.396 2.346 1 87.12 174 ASP A C 1
ATOM 1410 O O . ASP A 1 174 ? -27.5 1.756 2.426 1 87.12 174 ASP A O 1
ATOM 1414 N N . LEU A 1 175 ? -28.875 3.324 3.197 1 86.12 175 LEU A N 1
ATOM 1415 C CA . LEU A 1 175 ? -27.938 3.768 4.211 1 86.12 175 LEU A CA 1
ATOM 1416 C C . LEU A 1 175 ? -28.219 3.105 5.555 1 86.12 175 LEU A C 1
ATOM 1418 O O . LEU A 1 175 ? -28 3.703 6.609 1 86.12 175 LEU A O 1
ATOM 1422 N N . SER A 1 176 ? -28.766 1.958 5.43 1 83.5 176 SER A N 1
ATOM 1423 C CA . SER A 1 176 ? -28.984 1.244 6.684 1 83.5 176 SER A CA 1
ATOM 1424 C C . SER A 1 176 ? -27.672 0.987 7.414 1 83.5 176 SER A C 1
ATOM 1426 O O . SER A 1 176 ? -26.641 0.737 6.777 1 83.5 176 SER A O 1
ATOM 1428 N N . GLY A 1 177 ? -27.625 1.214 8.656 1 82.44 177 GLY A N 1
ATOM 1429 C CA . GLY A 1 177 ? -26.453 1.033 9.5 1 82.44 177 GLY A CA 1
ATOM 1430 C C . GLY A 1 177 ? -26.719 1.358 10.961 1 82.44 177 GLY A C 1
ATOM 1431 O O . GLY A 1 177 ? -27.859 1.366 11.406 1 82.44 177 GLY A O 1
ATOM 1432 N N . TRP A 1 178 ? -25.641 1.501 11.648 1 77.94 178 TRP A N 1
ATOM 1433 C CA . TRP A 1 178 ? -25.75 1.679 13.094 1 77.94 178 TRP A CA 1
ATOM 1434 C C . TRP A 1 178 ? -24.984 2.914 13.555 1 77.94 178 TRP A C 1
ATOM 1436 O O . TRP A 1 178 ? -23.969 3.268 12.977 1 77.94 178 TRP A O 1
ATOM 1446 N N . ASN A 1 179 ? -25.438 3.631 14.578 1 72.25 179 ASN A N 1
ATOM 1447 C CA . ASN A 1 179 ? -24.797 4.645 15.398 1 72.25 179 ASN A CA 1
ATOM 1448 C C . ASN A 1 179 ? -24.141 5.727 14.547 1 72.25 179 ASN A C 1
ATOM 1450 O O . ASN A 1 179 ? -22.922 5.871 14.547 1 72.25 179 ASN A O 1
ATOM 1454 N N . PRO A 1 180 ? -24.953 6.496 13.883 1 73.94 180 PRO A N 1
ATOM 1455 C CA . PRO A 1 180 ? -24.312 7.605 13.164 1 73.94 180 PRO A CA 1
ATOM 1456 C C . PRO A 1 180 ? -23.547 8.547 14.094 1 73.94 180 PRO A C 1
ATOM 1458 O O . PRO A 1 180 ? -23.766 8.539 15.305 1 73.94 180 PRO A O 1
ATOM 1461 N N . VAL A 1 181 ? -22.453 9.203 13.648 1 75 181 VAL A N 1
ATOM 1462 C CA . VAL A 1 181 ? -21.547 10 14.477 1 75 181 VAL A CA 1
ATOM 1463 C C . VAL A 1 181 ? -22 11.453 14.492 1 75 181 VAL A C 1
ATOM 1465 O O . VAL A 1 181 ? -21.172 12.375 14.562 1 75 181 VAL A O 1
ATOM 1468 N N . SER A 1 182 ? -23.172 11.758 14.5 1 71.69 182 SER A N 1
ATOM 1469 C CA . SER A 1 182 ? -23.719 13.094 14.273 1 71.69 182 SER A CA 1
ATOM 1470 C C . SER A 1 182 ? -23.594 13.961 15.516 1 71.69 182 SER A C 1
ATOM 1472 O O . SER A 1 182 ? -23.391 15.18 15.414 1 71.69 182 SER A O 1
ATOM 1474 N N . ASP A 1 183 ? -23.5 13.461 16.609 1 78.75 183 ASP A N 1
ATOM 1475 C CA . ASP A 1 183 ? -23.609 14.273 17.812 1 78.75 183 ASP A CA 1
ATOM 1476 C C . ASP A 1 183 ? -22.234 14.797 18.25 1 78.75 183 ASP A C 1
ATOM 1478 O O . ASP A 1 183 ? -22.109 15.961 18.641 1 78.75 183 ASP A O 1
ATOM 1482 N N . PHE A 1 184 ? -21.281 14.172 18.047 1 85 184 PHE A N 1
ATOM 1483 C CA . PHE A 1 184 ? -20.016 14.594 18.625 1 85 184 PHE A CA 1
ATOM 1484 C C . PHE A 1 184 ? -19 14.93 17.531 1 85 184 PHE A C 1
ATOM 1486 O O . PHE A 1 184 ? -18.016 15.625 17.781 1 85 184 PHE A O 1
ATOM 1493 N N . PHE A 1 185 ? -19.25 14.555 16.312 1 92.69 185 PHE A N 1
ATOM 1494 C CA . PHE A 1 185 ? -18.281 14.75 15.234 1 92.69 185 PHE A CA 1
ATOM 1495 C C . PHE A 1 185 ? -18.094 16.234 14.953 1 92.69 185 PHE A C 1
ATOM 1497 O O . PHE A 1 185 ? -16.969 16.688 14.695 1 92.69 185 PHE A O 1
ATOM 1504 N N . PRO A 1 186 ? -19.188 17.094 15.008 1 93.88 186 PRO A N 1
ATOM 1505 C CA . PRO A 1 186 ? -18.984 18.531 14.773 1 93.88 186 PRO A CA 1
ATOM 1506 C C . PRO A 1 186 ? -17.969 19.141 15.742 1 93.88 186 PRO A C 1
ATOM 1508 O O . PRO A 1 186 ? -17.172 19.984 15.352 1 93.88 186 PRO A O 1
ATOM 1511 N N . LYS A 1 187 ? -17.984 18.688 16.953 1 91.25 187 LYS A N 1
ATOM 1512 C CA . LYS A 1 187 ? -17.062 19.203 17.953 1 91.25 187 LYS A CA 1
ATOM 1513 C C . LYS A 1 187 ? -15.625 18.781 17.641 1 91.25 187 LYS A C 1
ATOM 1515 O O . LYS A 1 187 ? -14.695 19.594 17.75 1 91.25 187 LYS A O 1
ATOM 1520 N N . ILE A 1 188 ? -15.461 17.547 17.297 1 93.25 188 ILE A N 1
ATOM 1521 C CA . ILE A 1 188 ? -14.148 17.031 16.938 1 93.25 188 ILE A CA 1
ATOM 1522 C C . ILE A 1 188 ? -13.594 17.781 15.734 1 93.25 188 ILE A C 1
ATOM 1524 O O . ILE A 1 188 ? -12.438 18.203 15.742 1 93.25 188 ILE A O 1
ATOM 1528 N N . LEU A 1 189 ? -14.461 17.969 14.75 1 95.25 189 LEU A N 1
ATOM 1529 C CA . LEU A 1 189 ? -14.07 18.625 13.516 1 95.25 189 LEU A CA 1
ATOM 1530 C C . LEU A 1 189 ? -13.617 20.062 13.781 1 95.25 189 LEU A C 1
ATOM 1532 O O . LEU A 1 189 ? -12.578 20.5 13.289 1 95.25 189 LEU A O 1
ATOM 1536 N N . LYS A 1 190 ? -14.328 20.781 14.555 1 94.69 190 LYS A N 1
ATOM 1537 C CA . LYS A 1 190 ? -14 22.156 14.875 1 94.69 190 LYS A CA 1
ATOM 1538 C C . LYS A 1 190 ? -12.695 22.25 15.664 1 94.69 190 LYS A C 1
ATOM 1540 O O . LYS A 1 190 ? -11.883 23.141 15.422 1 94.69 190 LYS A O 1
ATOM 1545 N N . GLN A 1 191 ? -12.562 21.328 16.531 1 92.69 191 GLN A N 1
ATOM 1546 C CA . GLN A 1 191 ? -11.352 21.312 17.344 1 92.69 191 GLN A CA 1
ATOM 1547 C C . GLN A 1 191 ? -10.117 21.078 16.484 1 92.69 191 GLN A C 1
ATOM 1549 O O . GLN A 1 191 ? -9.109 21.766 16.641 1 92.69 191 GLN A O 1
ATOM 1554 N N . VAL A 1 192 ? -10.188 20.094 15.656 1 95 192 VAL A N 1
ATOM 1555 C CA . VAL A 1 192 ? -9.055 19.75 14.805 1 95 192 VAL A CA 1
ATOM 1556 C C . VAL A 1 192 ? -8.789 20.875 13.812 1 95 192 VAL A C 1
ATOM 1558 O O . VAL A 1 192 ? -7.633 21.172 13.492 1 95 192 VAL A O 1
ATOM 1561 N N . ALA A 1 193 ? -9.828 21.5 13.32 1 94.25 193 ALA A N 1
ATOM 1562 C CA . ALA A 1 193 ? -9.719 22.562 12.328 1 94.25 193 ALA A CA 1
ATOM 1563 C C . ALA A 1 193 ? -8.93 23.75 12.875 1 94.25 193 ALA A C 1
ATOM 1565 O O . ALA A 1 193 ? -8.344 24.516 12.109 1 94.25 193 ALA A O 1
ATOM 1566 N N . GLN A 1 194 ? -8.883 23.859 14.156 1 90.94 194 GLN A N 1
ATOM 1567 C CA . GLN A 1 194 ? -8.188 24.984 14.789 1 90.94 194 GLN A CA 1
ATOM 1568 C C . GLN A 1 194 ? -6.691 24.719 14.898 1 90.94 194 GLN A C 1
ATOM 1570 O O . GLN A 1 194 ? -5.906 25.625 15.156 1 90.94 194 GLN A O 1
ATOM 1575 N N . SER A 1 195 ? -6.398 23.484 14.656 1 84.81 195 SER A N 1
ATOM 1576 C CA . SER A 1 195 ? -4.988 23.109 14.734 1 84.81 195 SER A CA 1
ATOM 1577 C C . SER A 1 195 ? -4.188 23.766 13.602 1 84.81 195 SER A C 1
ATOM 1579 O O . SER A 1 195 ? -4.703 23.938 12.5 1 84.81 195 SER A O 1
ATOM 1581 N N . ASN A 1 196 ? -2.893 24.109 13.828 1 76.81 196 ASN A N 1
ATOM 1582 C CA . ASN A 1 196 ? -2.016 24.719 12.836 1 76.81 196 ASN A CA 1
ATOM 1583 C C . ASN A 1 196 ? -1.335 23.672 11.961 1 76.81 196 ASN A C 1
ATOM 1585 O O . ASN A 1 196 ? -0.55 24 11.078 1 76.81 196 ASN A O 1
ATOM 1589 N N . ASN A 1 197 ? -1.746 22.469 12.055 1 81.31 197 ASN A N 1
ATOM 1590 C CA . ASN A 1 197 ? -1.055 21.391 11.359 1 81.31 197 ASN A CA 1
ATOM 1591 C C . ASN A 1 197 ? -1.854 20.906 10.148 1 81.31 197 ASN A C 1
ATOM 1593 O O . ASN A 1 197 ? -1.52 19.875 9.555 1 81.31 197 ASN A O 1
ATOM 1597 N N . ILE A 1 198 ? -2.852 21.688 9.766 1 88.69 198 ILE A N 1
ATOM 1598 C CA . ILE A 1 198 ? -3.666 21.266 8.625 1 88.69 198 ILE A CA 1
ATOM 1599 C C . ILE A 1 198 ? -2.965 21.641 7.324 1 88.69 198 ILE A C 1
ATOM 1601 O O . ILE A 1 198 ? -2.648 22.812 7.094 1 88.69 198 ILE A O 1
ATOM 1605 N N . GLU A 1 199 ? -2.762 20.625 6.52 1 84.62 199 GLU A N 1
ATOM 1606 C CA . GLU A 1 199 ? -2.066 20.812 5.25 1 84.62 199 GLU A CA 1
ATOM 1607 C C . GLU A 1 199 ? -3.055 21.031 4.105 1 84.62 199 GLU A C 1
ATOM 1609 O O . GLU A 1 199 ? -4.078 20.344 4.027 1 84.62 199 GLU A O 1
ATOM 1614 N N . ASP A 1 200 ? -2.861 22.062 3.246 1 82.81 200 ASP A N 1
ATOM 1615 C CA . ASP A 1 200 ? -3.613 22.344 2.025 1 82.81 200 ASP A CA 1
ATOM 1616 C C . ASP A 1 200 ? -5.078 22.641 2.338 1 82.81 200 ASP A C 1
ATOM 1618 O O . ASP A 1 200 ? -5.969 22.266 1.572 1 82.81 200 ASP A O 1
ATOM 1622 N N . ASP A 1 201 ? -5.285 23.125 3.545 1 90.94 201 ASP A N 1
ATOM 1623 C CA . ASP A 1 201 ? -6.629 23.484 3.99 1 90.94 201 ASP A CA 1
ATOM 1624 C C . ASP A 1 201 ? -7.586 22.297 3.834 1 90.94 201 ASP A C 1
ATOM 1626 O O . ASP A 1 201 ? -8.742 22.484 3.455 1 90.94 201 ASP A O 1
ATOM 1630 N N . THR A 1 202 ? -7.039 21.188 3.943 1 95.81 202 THR A N 1
ATOM 1631 C CA . THR A 1 202 ? -7.836 19.969 3.832 1 95.81 202 THR A CA 1
ATOM 1632 C C . THR A 1 202 ? -7.676 19.094 5.078 1 95.81 202 THR A C 1
ATOM 1634 O O . THR A 1 202 ? -6.562 18.688 5.414 1 95.81 202 THR A O 1
ATOM 1637 N N . ILE A 1 203 ? -8.766 18.953 5.77 1 97.5 203 ILE A N 1
ATOM 1638 C CA . ILE A 1 203 ? -8.773 18.016 6.895 1 97.5 203 ILE A CA 1
ATOM 1639 C C . ILE A 1 203 ? -8.922 16.594 6.379 1 97.5 203 ILE A C 1
ATOM 1641 O O . ILE A 1 203 ? -9.914 16.25 5.727 1 97.5 203 ILE A O 1
ATOM 1645 N N . ARG A 1 204 ? -7.934 15.797 6.633 1 97.81 204 ARG A N 1
ATOM 1646 C CA . ARG A 1 204 ? -7.926 14.414 6.172 1 97.81 204 ARG A CA 1
ATOM 1647 C C . ARG A 1 204 ? -8.484 13.477 7.234 1 97.81 204 ARG A C 1
ATOM 1649 O O . ARG A 1 204 ? -8.031 13.484 8.383 1 97.81 204 ARG A O 1
ATOM 1656 N N . ILE A 1 205 ? -9.477 12.688 6.82 1 98.38 205 ILE A N 1
ATOM 1657 C CA . ILE A 1 205 ? -10.156 11.781 7.734 1 98.38 205 ILE A CA 1
ATOM 1658 C C . ILE A 1 205 ? -10.023 10.344 7.227 1 98.38 205 ILE A C 1
ATOM 1660 O O . ILE A 1 205 ? -10.367 10.055 6.082 1 98.38 205 ILE A O 1
ATOM 1664 N N . PHE A 1 206 ? -9.484 9.438 8.055 1 98.69 206 PHE A N 1
ATOM 1665 C CA . PHE A 1 206 ? -9.477 8.016 7.754 1 98.69 206 PHE A CA 1
ATOM 1666 C C . PHE A 1 206 ? -10.578 7.293 8.523 1 98.69 206 PHE A C 1
ATOM 1668 O O . PHE A 1 206 ? -10.648 7.375 9.75 1 98.69 206 PHE A O 1
ATOM 1675 N N . GLU A 1 207 ? -11.438 6.711 7.777 1 98.38 207 GLU A N 1
ATOM 1676 C CA . GLU A 1 207 ? -12.469 5.863 8.375 1 98.38 207 GLU A CA 1
ATOM 1677 C C . GLU A 1 207 ? -12.172 4.383 8.133 1 98.38 207 GLU A C 1
ATOM 1679 O O . GLU A 1 207 ? -12.109 3.934 6.992 1 98.38 207 GLU A O 1
ATOM 1684 N N . VAL A 1 208 ? -11.992 3.65 9.227 1 98.06 208 VAL A N 1
ATOM 1685 C CA . VAL A 1 208 ? -11.734 2.217 9.148 1 98.06 208 VAL A CA 1
ATOM 1686 C C . VAL A 1 208 ? -13.008 1.44 9.477 1 98.06 208 VAL A C 1
ATOM 1688 O O . VAL A 1 208 ? -13.414 1.371 10.641 1 98.06 208 VAL A O 1
ATOM 1691 N N . GLY A 1 209 ? -13.617 0.869 8.555 1 95.81 209 GLY A N 1
ATOM 1692 C CA . GLY A 1 209 ? -14.945 0.281 8.656 1 95.81 209 GLY A CA 1
ATOM 1693 C C . GLY A 1 209 ? -16.047 1.202 8.164 1 95.81 209 GLY A C 1
ATOM 1694 O O . GLY A 1 209 ? -16.438 2.137 8.859 1 95.81 209 GLY A O 1
ATOM 1695 N N . SER A 1 210 ? -16.547 0.896 6.91 1 94.56 210 SER A N 1
ATOM 1696 C CA . SER A 1 210 ? -17.469 1.854 6.312 1 94.56 210 SER A CA 1
ATOM 1697 C C . SER A 1 210 ? -18.797 1.199 5.973 1 94.56 210 SER A C 1
ATOM 1699 O O . SER A 1 210 ? -19.844 1.868 5.941 1 94.56 210 SER A O 1
ATOM 1701 N N . TYR A 1 211 ? -18.781 -0.129 5.652 1 91.81 211 TYR A N 1
ATOM 1702 C CA . TYR A 1 211 ? -19.984 -0.87 5.293 1 91.81 211 TYR A CA 1
ATOM 1703 C C . TYR A 1 211 ? -20.797 -0.127 4.23 1 91.81 211 TYR A C 1
ATOM 1705 O O . TYR A 1 211 ? -20.281 0.172 3.15 1 91.81 211 TYR A O 1
ATOM 1713 N N . LYS A 1 212 ? -22.016 0.246 4.504 1 92 212 LYS A N 1
ATOM 1714 C CA . LYS A 1 212 ? -22.859 0.901 3.506 1 92 212 LYS A CA 1
ATOM 1715 C C . LYS A 1 212 ? -22.734 2.42 3.594 1 92 212 LYS A C 1
ATOM 1717 O O . LYS A 1 212 ? -23.375 3.145 2.832 1 92 212 LYS A O 1
ATOM 1722 N N . GLY A 1 213 ? -21.984 2.963 4.547 1 94.38 213 GLY A N 1
ATOM 1723 C CA . GLY A 1 213 ? -21.578 4.355 4.52 1 94.38 213 GLY A CA 1
ATOM 1724 C C . GLY A 1 213 ? -22.422 5.25 5.406 1 94.38 213 GLY A C 1
ATOM 1725 O O . GLY A 1 213 ? -22.516 6.457 5.168 1 94.38 213 GLY A O 1
ATOM 1726 N N . LEU A 1 214 ? -23.062 4.68 6.395 1 94.06 214 LEU A N 1
ATOM 1727 C CA . LEU A 1 214 ? -23.859 5.523 7.277 1 94.06 214 LEU A CA 1
ATOM 1728 C C . LEU A 1 214 ? -22.984 6.527 8.008 1 94.06 214 LEU A C 1
ATOM 1730 O O . LEU A 1 214 ? -23.266 7.73 8.008 1 94.06 214 LEU A O 1
ATOM 1734 N N . SER A 1 215 ? -21.969 6.047 8.703 1 94.38 215 SER A N 1
ATOM 1735 C CA . SER A 1 215 ? -21.062 6.941 9.398 1 94.38 215 SER A CA 1
ATOM 1736 C C . SER A 1 215 ? -20.328 7.859 8.422 1 94.38 215 SER A C 1
ATOM 1738 O O . SER A 1 215 ? -20.125 9.039 8.711 1 94.38 215 SER A O 1
ATOM 1740 N N . THR A 1 216 ? -20 7.309 7.297 1 96.44 216 THR A N 1
ATOM 1741 C CA . THR A 1 216 ? -19.328 8.094 6.262 1 96.44 216 THR A CA 1
ATOM 1742 C C . THR A 1 216 ? -20.203 9.273 5.836 1 96.44 216 THR A C 1
ATOM 1744 O O . THR A 1 216 ? -19.734 10.406 5.75 1 96.44 216 THR A O 1
ATOM 1747 N N . SER A 1 217 ? -21.453 8.93 5.539 1 95.81 217 SER A N 1
ATOM 1748 C CA . SER A 1 217 ? -22.391 9.953 5.078 1 95.81 217 SER A CA 1
ATOM 1749 C C . SER A 1 217 ? -22.609 11.023 6.145 1 95.81 217 SER A C 1
ATOM 1751 O O . SER A 1 217 ? -22.719 12.211 5.832 1 95.81 217 SER A O 1
ATOM 1753 N N . SER A 1 218 ? -22.641 10.602 7.34 1 94.81 218 SER A N 1
ATOM 1754 C CA . SER A 1 218 ? -22.797 11.539 8.445 1 94.81 218 SER A CA 1
ATOM 1755 C C . SER A 1 218 ? -21.609 12.492 8.547 1 94.81 218 SER A C 1
ATOM 1757 O O . SER A 1 218 ? -21.797 13.711 8.609 1 94.81 218 SER A O 1
ATOM 1759 N N . MET A 1 219 ? -20.453 11.953 8.547 1 96.31 219 MET A N 1
ATOM 1760 C CA . MET A 1 219 ? -19.234 12.773 8.625 1 96.31 219 MET A CA 1
ATOM 1761 C C . MET A 1 219 ? -19.125 13.695 7.41 1 96.31 219 MET A C 1
ATOM 1763 O O . MET A 1 219 ? -18.859 14.883 7.551 1 96.31 219 MET A O 1
ATOM 1767 N N . GLY A 1 220 ? -19.391 13.117 6.246 1 97.12 220 GLY A N 1
ATOM 1768 C CA . GLY A 1 220 ? -19.297 13.898 5.023 1 97.12 220 GLY A CA 1
ATOM 1769 C C . GLY A 1 220 ? -20.266 15.07 4.984 1 97.12 220 GLY A C 1
ATOM 1770 O O . GLY A 1 220 ? -19.875 16.188 4.609 1 97.12 220 GLY A O 1
ATOM 1771 N N . ASN A 1 221 ? -21.469 14.844 5.355 1 95.75 221 ASN A N 1
ATOM 1772 C CA . ASN A 1 221 ? -22.469 15.906 5.371 1 95.75 221 ASN A CA 1
ATOM 1773 C C . ASN A 1 221 ? -22.094 17.016 6.352 1 95.75 221 ASN A C 1
ATOM 1775 O O . ASN A 1 221 ? -22.25 18.188 6.051 1 95.75 221 ASN A O 1
ATOM 1779 N N . ILE A 1 222 ? -21.625 16.656 7.477 1 96.19 222 ILE A N 1
ATOM 1780 C CA . ILE A 1 222 ? -21.219 17.625 8.484 1 96.19 222 ILE A CA 1
ATOM 1781 C C . ILE A 1 222 ? -20.047 18.438 7.965 1 96.19 222 ILE A C 1
ATOM 1783 O O . ILE A 1 222 ? -19.984 19.656 8.148 1 96.19 222 ILE A O 1
ATOM 1787 N N . CYS A 1 223 ? -19.125 17.766 7.309 1 97.19 223 CYS A N 1
ATOM 1788 C CA . CYS A 1 223 ? -17.969 18.453 6.715 1 97.19 223 CYS A CA 1
ATOM 1789 C C . CYS A 1 223 ? -18.422 19.516 5.723 1 97.19 223 CYS A C 1
ATOM 1791 O O . CYS A 1 223 ? -17.938 20.641 5.746 1 97.19 223 CYS A O 1
ATOM 1793 N N . LYS A 1 224 ? -19.328 19.172 4.895 1 96.5 224 LYS A N 1
ATOM 1794 C CA . LYS A 1 224 ? -19.828 20.109 3.896 1 96.5 224 LYS A CA 1
ATOM 1795 C C . LYS A 1 224 ? -20.578 21.266 4.555 1 96.5 224 LYS A C 1
ATOM 1797 O O . LYS A 1 224 ? -20.406 22.422 4.156 1 96.5 224 LYS A O 1
ATOM 1802 N N . GLN A 1 225 ? -21.344 20.953 5.516 1 95.5 225 GLN A N 1
ATOM 1803 C CA . GLN A 1 225 ? -22.141 21.969 6.215 1 95.5 225 GLN A CA 1
ATOM 1804 C C . GLN A 1 225 ? -21.25 22.969 6.926 1 95.5 225 GLN A C 1
ATOM 1806 O O . GLN A 1 225 ? -21.547 24.172 6.934 1 95.5 225 GLN A O 1
ATOM 1811 N N . LEU A 1 226 ? -20.156 22.5 7.492 1 95.88 226 LEU A N 1
ATOM 1812 C CA . LEU A 1 226 ? -19.328 23.359 8.328 1 95.88 226 LEU A CA 1
ATOM 1813 C C . LEU A 1 226 ? -18.156 23.938 7.539 1 95.88 226 LEU A C 1
ATOM 1815 O O . LEU A 1 226 ? -17.328 24.656 8.086 1 95.88 226 LEU A O 1
ATOM 1819 N N . GLU A 1 227 ? -18.031 23.625 6.273 1 96.44 227 GLU A N 1
ATOM 1820 C CA . GLU A 1 227 ? -16.891 24 5.449 1 96.44 227 GLU A CA 1
ATOM 1821 C C . GLU A 1 227 ? -16.641 25.5 5.504 1 96.44 227 GLU A C 1
ATOM 1823 O O . GLU A 1 227 ? -15.508 25.953 5.684 1 96.44 227 GLU A O 1
ATOM 1828 N N . LYS A 1 228 ? -17.688 26.328 5.383 1 94.81 228 LYS A N 1
ATOM 1829 C CA . LYS A 1 228 ? -17.562 27.781 5.375 1 94.81 228 LYS A CA 1
ATOM 1830 C C . LYS A 1 228 ? -17.156 28.312 6.746 1 94.81 228 LYS A C 1
ATOM 1832 O O . LYS A 1 228 ? -16.312 29.219 6.84 1 94.81 228 LYS A O 1
ATOM 1837 N N . GLU A 1 229 ? -17.703 27.703 7.707 1 95 229 GLU A N 1
ATOM 1838 C CA . GLU A 1 229 ? -17.438 28.156 9.07 1 95 229 GLU A CA 1
ATOM 1839 C C . GLU A 1 229 ? -15.992 27.875 9.469 1 95 229 GLU A C 1
ATOM 1841 O O . GLU A 1 229 ? -15.32 28.734 10.039 1 95 229 GLU A O 1
ATOM 1846 N N . ILE A 1 230 ? -15.5 26.703 9.148 1 95 230 ILE A N 1
ATOM 1847 C CA . ILE A 1 230 ? -14.172 26.281 9.602 1 95 230 ILE A CA 1
ATOM 1848 C C . ILE A 1 230 ? -13.125 26.719 8.578 1 95 230 ILE A C 1
ATOM 1850 O O . ILE A 1 230 ? -11.93 26.734 8.875 1 95 230 ILE A O 1
ATOM 1854 N N . GLY A 1 231 ? -13.492 27.031 7.387 1 94 231 GLY A N 1
ATOM 1855 C CA . GLY A 1 231 ? -12.594 27.516 6.352 1 94 231 GLY A CA 1
ATOM 1856 C C . GLY A 1 231 ? -11.695 26.438 5.793 1 94 231 GLY A C 1
ATOM 1857 O O . GLY A 1 231 ? -10.578 26.703 5.348 1 94 231 GLY A O 1
ATOM 1858 N N . LYS A 1 232 ? -12.062 25.203 5.965 1 95.62 232 LYS A N 1
ATOM 1859 C CA . LYS A 1 232 ? -11.297 24.047 5.492 1 95.62 232 LYS A CA 1
ATOM 1860 C C . LYS A 1 232 ? -12.203 23.031 4.809 1 95.62 232 LYS A C 1
ATOM 1862 O O . LYS A 1 232 ? -13.359 22.875 5.191 1 95.62 232 LYS A O 1
ATOM 1867 N N . LYS A 1 233 ? -11.664 22.391 3.811 1 95.94 233 LYS A N 1
ATOM 1868 C CA . LYS A 1 233 ? -12.352 21.25 3.197 1 95.94 233 LYS A CA 1
ATOM 1869 C C . LYS A 1 233 ? -11.961 19.938 3.875 1 95.94 233 LYS A C 1
ATOM 1871 O O . LYS A 1 233 ? -11.016 19.906 4.66 1 95.94 233 LYS A O 1
ATOM 1876 N N . CYS A 1 234 ? -12.789 18.953 3.633 1 97.75 234 CYS A N 1
ATOM 1877 C CA . CYS A 1 234 ? -12.484 17.641 4.184 1 97.75 234 CYS A CA 1
ATOM 1878 C C . CYS A 1 234 ? -12.242 16.625 3.07 1 97.75 234 CYS A C 1
ATOM 1880 O O . CYS A 1 234 ? -12.734 16.797 1.952 1 97.75 234 CYS A O 1
ATOM 1882 N N . ALA A 1 235 ? -11.461 15.703 3.285 1 98.06 235 ALA A N 1
ATOM 1883 C CA . ALA A 1 235 ? -11.258 14.5 2.479 1 98.06 235 ALA A CA 1
ATOM 1884 C C . ALA A 1 235 ? -11.367 13.242 3.334 1 98.06 235 ALA A C 1
ATOM 1886 O O . ALA A 1 235 ? -10.672 13.109 4.344 1 98.06 235 ALA A O 1
ATOM 1887 N N . ILE A 1 236 ? -12.258 12.406 2.939 1 98.44 236 ILE A N 1
ATOM 1888 C CA . ILE A 1 236 ? -12.508 11.203 3.729 1 98.44 236 ILE A CA 1
ATOM 1889 C C . ILE A 1 236 ? -12.055 9.969 2.947 1 98.44 236 ILE A C 1
ATOM 1891 O O . ILE A 1 236 ? -12.461 9.766 1.802 1 98.44 236 ILE A O 1
ATOM 1895 N N . VAL A 1 237 ? -11.156 9.195 3.508 1 98.5 237 VAL A N 1
ATOM 1896 C CA . VAL A 1 237 ? -10.773 7.891 2.98 1 98.5 237 VAL A CA 1
ATOM 1897 C C . VAL A 1 237 ? -11.508 6.793 3.746 1 98.5 237 VAL A C 1
ATOM 1899 O O . VAL A 1 237 ? -11.242 6.57 4.93 1 98.5 237 VAL A O 1
ATOM 1902 N N . SER A 1 238 ? -12.43 6.164 3.047 1 97.94 238 SER A N 1
ATOM 1903 C CA . SER A 1 238 ? -13.211 5.098 3.668 1 97.94 238 SER A CA 1
ATOM 1904 C C . SER A 1 238 ? -12.602 3.729 3.367 1 97.94 238 SER A C 1
ATOM 1906 O O . SER A 1 238 ? -12.633 3.27 2.223 1 97.94 238 SER A O 1
ATOM 1908 N N . ILE A 1 239 ? -12.125 3.109 4.426 1 97.5 239 ILE A N 1
ATOM 1909 C CA . ILE A 1 239 ? -11.406 1.848 4.289 1 97.5 239 ILE A CA 1
ATOM 1910 C C . ILE A 1 239 ? -12.289 0.695 4.754 1 97.5 239 ILE A C 1
ATOM 1912 O O . ILE A 1 239 ? -12.836 0.729 5.859 1 97.5 239 ILE A O 1
ATOM 1916 N N . ASP A 1 240 ? -12.438 -0.27 3.928 1 94.56 240 ASP A N 1
ATOM 1917 C CA . ASP A 1 240 ? -13.203 -1.467 4.254 1 94.56 240 ASP A CA 1
ATOM 1918 C C . ASP A 1 240 ? -12.883 -2.604 3.285 1 94.56 240 ASP A C 1
ATOM 1920 O O . ASP A 1 240 ? -12.5 -2.359 2.141 1 94.56 240 ASP A O 1
ATOM 1924 N N . THR A 1 241 ? -13.047 -3.82 3.773 1 89.44 241 THR A N 1
ATOM 1925 C CA . THR A 1 241 ? -12.898 -4.973 2.893 1 89.44 241 THR A CA 1
ATOM 1926 C C . THR A 1 241 ? -14.164 -5.172 2.055 1 89.44 241 THR A C 1
ATOM 1928 O O . THR A 1 241 ? -14.109 -5.773 0.978 1 89.44 241 THR A O 1
ATOM 1931 N N . TRP A 1 242 ? -15.305 -4.832 2.666 1 88.56 242 TRP A N 1
ATOM 1932 C CA . TRP A 1 242 ? -16.656 -5.031 2.145 1 88.56 242 TRP A CA 1
ATOM 1933 C C . TRP A 1 242 ? -16.906 -6.5 1.814 1 88.56 242 TRP A C 1
ATOM 1935 O O . TRP A 1 242 ? -17.516 -6.816 0.797 1 88.56 242 TRP A O 1
ATOM 1945 N N . ILE A 1 243 ? -16.188 -7.395 2.486 1 76.81 243 ILE A N 1
ATOM 1946 C CA . ILE A 1 243 ? -16.453 -8.82 2.354 1 76.81 243 ILE A CA 1
ATOM 1947 C C . ILE A 1 243 ? -17.625 -9.211 3.256 1 76.81 243 ILE A C 1
ATOM 1949 O O . ILE A 1 243 ? -17.453 -9.422 4.457 1 76.81 243 ILE A O 1
ATOM 1953 N N . TRP A 1 244 ? -18.672 -8.477 3.324 1 61.41 244 TRP A N 1
ATOM 1954 C CA . TRP A 1 244 ? -19.797 -8.797 4.18 1 61.41 244 TRP A CA 1
ATOM 1955 C C . TRP A 1 244 ? -20.703 -9.828 3.52 1 61.41 244 TRP A C 1
ATOM 1957 O O . TRP A 1 244 ? -20.594 -10.094 2.322 1 61.41 244 TRP A O 1
ATOM 1967 N N . ALA A 1 245 ? -21.406 -10.484 4.371 1 53.91 245 ALA A N 1
ATOM 1968 C CA . ALA A 1 245 ? -22.391 -11.461 3.914 1 53.91 245 ALA A CA 1
ATOM 1969 C C . ALA A 1 245 ? -23.234 -10.891 2.771 1 53.91 245 ALA A C 1
ATOM 1971 O O . ALA A 1 245 ? -23.703 -11.641 1.911 1 53.91 245 ALA A O 1
ATOM 1972 N N . ASP A 1 246 ? -23.328 -9.633 2.822 1 56.62 246 ASP A N 1
ATOM 1973 C CA . ASP A 1 246 ? -24.078 -9.016 1.731 1 56.62 246 ASP A CA 1
ATOM 1974 C C . ASP A 1 246 ? -23.141 -8.492 0.648 1 56.62 246 ASP A C 1
ATOM 1976 O O . ASP A 1 246 ? -22.359 -7.566 0.891 1 56.62 246 ASP A O 1
ATOM 1980 N N . GLN A 1 247 ? -23 -9.203 -0.442 1 58.25 247 GLN A N 1
ATOM 1981 C CA . GLN A 1 247 ? -22.078 -9.039 -1.559 1 58.25 247 GLN A CA 1
ATOM 1982 C C . GLN A 1 247 ? -22.281 -7.695 -2.25 1 58.25 247 GLN A C 1
ATOM 1984 O O . GLN A 1 247 ? -21.422 -7.246 -3.014 1 58.25 247 GLN A O 1
ATOM 1989 N N . SER A 1 248 ? -23.328 -6.953 -1.811 1 75.75 248 SER A N 1
ATOM 1990 C CA . SER A 1 248 ? -23.656 -5.723 -2.521 1 75.75 248 SER A CA 1
ATOM 1991 C C . SER A 1 248 ? -23.281 -4.492 -1.7 1 75.75 248 SER A C 1
ATOM 1993 O O . SER A 1 248 ? -23.594 -3.363 -2.084 1 75.75 248 SER A O 1
ATOM 1995 N N . SER A 1 249 ? -22.578 -4.746 -0.667 1 83.88 249 SER A N 1
ATOM 1996 C CA . SER A 1 249 ? -22.328 -3.645 0.261 1 83.88 249 SER A CA 1
ATOM 1997 C C . SER A 1 249 ? -21.453 -2.574 -0.364 1 83.88 249 SER A C 1
ATOM 1999 O O . SER A 1 249 ? -21.672 -1.379 -0.165 1 83.88 249 SER A O 1
ATOM 2001 N N . TYR A 1 250 ? -20.562 -3.014 -1.146 1 87.94 250 TYR A N 1
ATOM 2002 C CA . TYR A 1 250 ? -19.641 -2.037 -1.732 1 87.94 250 TYR A CA 1
ATOM 2003 C C . TYR A 1 250 ? -20.359 -1.188 -2.779 1 87.94 250 TYR A C 1
ATOM 2005 O O . TYR A 1 250 ? -20.234 0.039 -2.783 1 87.94 250 TYR A O 1
ATOM 2013 N N . ALA A 1 251 ? -21.047 -1.88 -3.631 1 86 251 ALA A N 1
ATOM 2014 C CA . ALA A 1 251 ? -21.812 -1.156 -4.652 1 86 251 ALA A CA 1
ATOM 2015 C C . ALA A 1 251 ? -22.828 -0.212 -4.016 1 86 251 ALA A C 1
ATOM 2017 O O . ALA A 1 251 ? -23.016 0.908 -4.492 1 86 251 ALA A O 1
ATOM 2018 N N . THR A 1 252 ? -23.422 -0.643 -2.957 1 89.19 252 THR A N 1
ATOM 2019 C CA . THR A 1 252 ? -24.375 0.184 -2.227 1 89.19 252 THR A CA 1
ATOM 2020 C C . THR A 1 252 ? -23.688 1.391 -1.604 1 89.19 252 THR A C 1
ATOM 2022 O O . THR A 1 252 ? -24.219 2.502 -1.629 1 89.19 252 THR A O 1
ATOM 2025 N N . PHE A 1 253 ? -22.531 1.155 -1.057 1 92.81 253 PHE A N 1
ATOM 2026 C CA . PHE A 1 253 ? -21.734 2.24 -0.486 1 92.81 253 PHE A CA 1
ATOM 2027 C C . PHE A 1 253 ? -21.469 3.32 -1.527 1 92.81 253 PHE A C 1
ATOM 2029 O O . PHE A 1 253 ? -21.719 4.504 -1.281 1 92.81 253 PHE A O 1
ATOM 2036 N N . VAL A 1 254 ? -21 2.904 -2.656 1 91.31 254 VAL A N 1
ATOM 2037 C CA . VAL A 1 254 ? -20.625 3.836 -3.719 1 91.31 254 VAL A CA 1
ATOM 2038 C C . VAL A 1 254 ? -21.875 4.578 -4.207 1 91.31 254 VAL A C 1
ATOM 2040 O O . VAL A 1 254 ? -21.844 5.797 -4.383 1 91.31 254 VAL A O 1
ATOM 2043 N N . LYS A 1 255 ? -22.891 3.832 -4.379 1 91.12 255 LYS A N 1
ATOM 2044 C CA . LYS A 1 255 ? -24.156 4.434 -4.812 1 91.12 255 LYS A CA 1
ATOM 2045 C C . LYS A 1 255 ? -24.656 5.461 -3.801 1 91.12 255 LYS A C 1
ATOM 2047 O O . LYS A 1 255 ? -25.109 6.543 -4.18 1 91.12 255 LYS A O 1
ATOM 2052 N N . ASN A 1 256 ? -24.562 5.156 -2.551 1 93.62 256 ASN A N 1
ATOM 2053 C CA . ASN A 1 256 ? -24.984 6.062 -1.49 1 93.62 256 ASN A CA 1
ATOM 2054 C C . ASN A 1 256 ? -24.203 7.371 -1.52 1 93.62 256 ASN A C 1
ATOM 2056 O O . ASN A 1 256 ? -24.797 8.453 -1.495 1 93.62 256 ASN A O 1
ATOM 2060 N N . MET A 1 257 ? -22.922 7.25 -1.602 1 94.62 257 MET A N 1
ATOM 2061 C CA . MET A 1 257 ? -22.094 8.445 -1.577 1 94.62 257 MET A CA 1
ATOM 2062 C C . MET A 1 257 ? -22.344 9.312 -2.803 1 94.62 257 MET A C 1
ATOM 2064 O O . MET A 1 257 ? -22.406 10.539 -2.697 1 94.62 257 MET A O 1
ATOM 2068 N N . LYS A 1 258 ? -22.5 8.656 -3.893 1 92.69 258 LYS A N 1
ATOM 2069 C CA . LYS A 1 258 ? -22.781 9.398 -5.125 1 92.69 258 LYS A CA 1
ATOM 2070 C C . LYS A 1 258 ? -24.141 10.086 -5.066 1 92.69 258 LYS A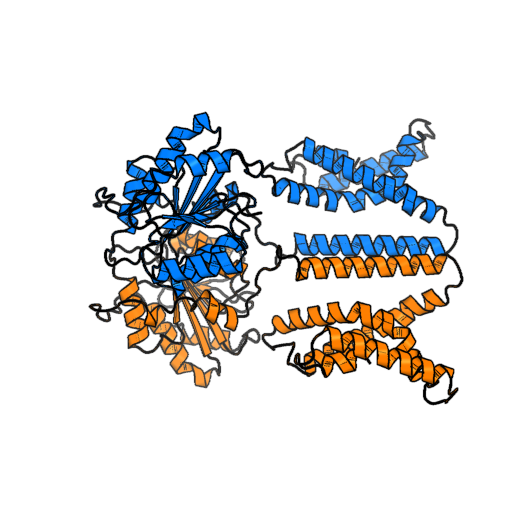 C 1
ATOM 2072 O O . LYS A 1 258 ? -24.266 11.25 -5.445 1 92.69 258 LYS A O 1
ATOM 2077 N N . SER A 1 259 ? -25.125 9.43 -4.594 1 92.31 259 SER A N 1
ATOM 2078 C CA . SER A 1 259 ? -26.484 9.938 -4.566 1 92.31 259 SER A CA 1
ATOM 2079 C C . SER A 1 259 ? -26.609 11.148 -3.652 1 92.31 259 SER A C 1
ATOM 2081 O O . SER A 1 259 ? -27.438 12.039 -3.902 1 92.31 259 SER A O 1
ATOM 2083 N N . ILE A 1 260 ? -25.828 11.219 -2.646 1 94.12 260 ILE A N 1
ATOM 2084 C CA . ILE A 1 260 ? -25.969 12.312 -1.688 1 94.12 260 ILE A CA 1
ATOM 2085 C C . ILE A 1 260 ? -24.922 13.383 -1.953 1 94.12 260 ILE A C 1
ATOM 2087 O O . ILE A 1 260 ? -24.734 14.305 -1.153 1 94.12 260 ILE A O 1
ATOM 2091 N N . GLY A 1 261 ? -24.141 13.172 -2.988 1 94.25 261 GLY A N 1
ATOM 2092 C CA . GLY A 1 261 ? -23.219 14.195 -3.441 1 94.25 261 GLY A CA 1
ATOM 2093 C C . GLY A 1 261 ? -21.938 14.242 -2.639 1 94.25 261 GLY A C 1
ATOM 2094 O O . GLY A 1 261 ? -21.391 15.312 -2.395 1 94.25 261 GLY A O 1
ATOM 2095 N N . LEU A 1 262 ? -21.484 13.164 -2.15 1 96.12 262 LEU A N 1
ATOM 2096 C CA . LEU A 1 262 ? -20.266 13.117 -1.358 1 96.12 262 LEU A CA 1
ATOM 2097 C C . LEU A 1 262 ? -19.125 12.477 -2.148 1 96.12 262 LEU A C 1
ATOM 2099 O O . LEU A 1 262 ? -18.047 12.242 -1.608 1 96.12 262 LEU A O 1
ATOM 2103 N N . ASP A 1 263 ? -19.328 12.234 -3.455 1 94.44 263 ASP A N 1
ATOM 2104 C CA . ASP A 1 263 ? -18.344 11.547 -4.293 1 94.44 263 ASP A CA 1
ATOM 2105 C C . ASP A 1 263 ? -17.109 12.414 -4.52 1 94.44 263 ASP A C 1
ATOM 2107 O O . ASP A 1 263 ? -16.062 11.906 -4.914 1 94.44 263 ASP A O 1
ATOM 2111 N N . ASP A 1 264 ? -17.156 13.633 -4.18 1 94.12 264 ASP A N 1
ATOM 2112 C CA . ASP A 1 264 ? -16.016 14.523 -4.383 1 94.12 264 ASP A CA 1
ATOM 2113 C C . ASP A 1 264 ? -15.086 14.508 -3.17 1 94.12 264 ASP A C 1
ATOM 2115 O O . ASP A 1 264 ? -13.891 14.797 -3.287 1 94.12 264 ASP A O 1
ATOM 2119 N N . ILE A 1 265 ? -15.594 14.18 -1.97 1 96.5 265 ILE A N 1
ATOM 2120 C CA . ILE A 1 265 ? -14.734 14.297 -0.796 1 96.5 265 ILE A CA 1
ATOM 2121 C C . ILE A 1 265 ? -14.492 12.914 -0.197 1 96.5 265 ILE A C 1
ATOM 2123 O O . ILE A 1 265 ? -13.602 12.734 0.638 1 96.5 265 ILE A O 1
ATOM 2127 N N . VAL A 1 266 ? -15.281 11.914 -0.626 1 97.5 266 VAL A N 1
ATOM 2128 C CA . VAL A 1 266 ? -15.133 10.57 -0.087 1 97.5 266 VAL A CA 1
ATOM 2129 C C . VAL A 1 266 ? -14.43 9.68 -1.109 1 97.5 266 VAL A C 1
ATOM 2131 O O . VAL A 1 266 ? -14.844 9.609 -2.27 1 97.5 266 VAL A O 1
ATOM 2134 N N . SER A 1 267 ? -13.383 9.055 -0.733 1 96.94 267 SER A N 1
ATOM 2135 C CA . SER A 1 267 ? -12.664 8.086 -1.555 1 96.94 267 SER A CA 1
ATOM 2136 C C . SER A 1 267 ? -12.664 6.703 -0.904 1 96.94 267 SER A C 1
ATOM 2138 O O . SER A 1 267 ? -12.062 6.516 0.156 1 96.94 267 SER A O 1
ATOM 2140 N N . PRO A 1 268 ? -13.328 5.77 -1.538 1 95.12 268 PRO A N 1
ATOM 2141 C CA . PRO A 1 268 ? -13.289 4.414 -0.988 1 95.12 268 PRO A CA 1
ATOM 2142 C C . PRO A 1 268 ? -11.953 3.719 -1.244 1 95.12 268 PRO A C 1
ATOM 2144 O O . PRO A 1 268 ? -11.359 3.887 -2.314 1 95.12 268 PRO A O 1
ATOM 2147 N N . LEU A 1 269 ? -11.422 3.15 -0.289 1 95.62 269 LEU A N 1
ATOM 2148 C CA . LEU A 1 269 ? -10.242 2.295 -0.352 1 95.62 269 LEU A CA 1
ATOM 2149 C C . LEU A 1 269 ? -10.586 0.866 0.055 1 95.62 269 LEU A C 1
ATOM 2151 O O . LEU A 1 269 ? -10.531 0.525 1.239 1 95.62 269 LEU A O 1
ATOM 2155 N N . ARG A 1 270 ? -10.883 0.062 -0.942 1 92 270 ARG A N 1
ATOM 2156 C CA . ARG A 1 270 ? -11.391 -1.289 -0.718 1 92 270 ARG A CA 1
ATOM 2157 C C . ARG A 1 270 ? -10.242 -2.279 -0.534 1 92 270 ARG A C 1
ATOM 2159 O O . ARG A 1 270 ? -9.703 -2.795 -1.512 1 92 270 ARG A O 1
ATOM 2166 N N . MET A 1 271 ? -9.914 -2.561 0.637 1 92.75 271 MET A N 1
ATOM 2167 C CA . MET A 1 271 ? -8.875 -3.51 1.023 1 92.75 271 MET A CA 1
ATOM 2168 C C . MET A 1 271 ? -8.867 -3.73 2.533 1 92.75 271 MET A C 1
ATOM 2170 O O . MET A 1 271 ? -9.617 -3.072 3.262 1 92.75 271 MET A O 1
ATOM 2174 N N . ARG A 1 272 ? -8.109 -4.66 2.986 1 92.69 272 ARG A N 1
ATOM 2175 C CA . ARG A 1 272 ? -7.945 -4.887 4.418 1 92.69 272 ARG A CA 1
ATOM 2176 C C . ARG A 1 272 ? -7.367 -3.652 5.105 1 92.69 272 ARG A C 1
ATOM 2178 O O . ARG A 1 272 ? -6.535 -2.947 4.527 1 92.69 272 ARG A O 1
ATOM 2185 N N . SER A 1 273 ? -7.801 -3.439 6.344 1 95.5 273 SER A N 1
ATOM 2186 C CA . SER A 1 273 ? -7.348 -2.256 7.07 1 95.5 273 SER A CA 1
ATOM 2187 C C . SER A 1 273 ? -5.84 -2.281 7.285 1 95.5 273 SER A C 1
ATOM 2189 O O . SER A 1 273 ? -5.188 -1.235 7.254 1 95.5 273 SER A O 1
ATOM 2191 N N . ASP A 1 274 ? -5.277 -3.459 7.484 1 93.56 274 ASP A N 1
ATOM 2192 C CA . ASP A 1 274 ? -3.838 -3.525 7.711 1 93.56 274 ASP A CA 1
ATOM 2193 C C . ASP A 1 274 ? -3.066 -3.158 6.445 1 93.56 274 ASP A C 1
ATOM 2195 O O . ASP A 1 274 ? -2.041 -2.477 6.512 1 93.56 274 ASP A O 1
ATOM 2199 N N . LEU A 1 275 ? -3.545 -3.604 5.34 1 94.38 275 LEU A N 1
ATOM 2200 C CA . LEU A 1 275 ? -2.906 -3.262 4.074 1 94.38 275 LEU A CA 1
ATOM 2201 C C . LEU A 1 275 ? -3.049 -1.771 3.779 1 94.38 275 LEU A C 1
ATOM 2203 O O . LEU A 1 275 ? -2.105 -1.137 3.303 1 94.38 275 LEU A O 1
ATOM 2207 N N . ALA A 1 276 ? -4.227 -1.244 4.066 1 96.75 276 ALA A N 1
ATOM 2208 C CA . ALA A 1 276 ? -4.453 0.184 3.859 1 96.75 276 ALA A CA 1
ATOM 2209 C C . ALA A 1 276 ? -3.512 1.02 4.723 1 96.75 276 ALA A C 1
ATOM 2211 O O . ALA A 1 276 ? -2.928 1.996 4.246 1 96.75 276 ALA A O 1
ATOM 2212 N N . ALA A 1 277 ? -3.363 0.621 5.977 1 95.38 277 ALA A N 1
ATOM 2213 C CA . ALA A 1 277 ? -2.467 1.338 6.883 1 95.38 277 ALA A CA 1
ATOM 2214 C C . ALA A 1 277 ? -1.035 1.326 6.355 1 95.38 277 ALA A C 1
ATOM 2216 O O . ALA A 1 277 ? -0.344 2.348 6.398 1 95.38 277 ALA A O 1
ATOM 2217 N N . ARG A 1 278 ? -0.667 0.195 5.855 1 91.44 278 ARG A N 1
ATOM 2218 C CA . ARG A 1 278 ? 0.687 0.06 5.324 1 91.44 278 ARG A CA 1
ATOM 2219 C C . ARG A 1 278 ? 0.874 0.916 4.078 1 91.44 278 ARG A C 1
ATOM 2221 O O . ARG A 1 278 ? 1.911 1.56 3.908 1 91.44 278 ARG A O 1
ATOM 2228 N N . LEU A 1 279 ? -0.111 0.87 3.229 1 92.81 279 LEU A N 1
ATOM 2229 C CA . LEU A 1 279 ? -0.065 1.686 2.018 1 92.81 279 LEU A CA 1
ATOM 2230 C C . LEU A 1 279 ? 0.049 3.166 2.365 1 92.81 279 LEU A C 1
ATOM 2232 O O . LEU A 1 279 ? 0.914 3.867 1.835 1 92.81 279 LEU A O 1
ATOM 2236 N N . LEU A 1 280 ? -0.785 3.625 3.256 1 94.38 280 LEU A N 1
ATOM 2237 C CA . LEU A 1 280 ? -0.794 5.023 3.668 1 94.38 280 LEU A CA 1
ATOM 2238 C C . LEU A 1 280 ? 0.525 5.406 4.332 1 94.38 280 LEU A C 1
ATOM 2240 O O . LEU A 1 280 ? 1.074 6.477 4.062 1 94.38 280 LEU A O 1
ATOM 2244 N N . ASN A 1 281 ? 0.992 4.535 5.129 1 90.12 281 ASN A N 1
ATOM 2245 C CA . ASN A 1 281 ? 2.258 4.785 5.809 1 90.12 281 ASN A CA 1
ATOM 2246 C C . ASN A 1 281 ? 3.418 4.875 4.824 1 90.12 281 ASN A C 1
ATOM 2248 O O . ASN A 1 281 ? 4.289 5.734 4.961 1 90.12 281 ASN A O 1
ATOM 2252 N N . ASN A 1 282 ? 3.402 4.012 3.857 1 85.88 282 ASN A N 1
ATOM 2253 C CA . ASN A 1 282 ? 4.477 3.979 2.871 1 85.88 282 ASN A CA 1
ATOM 2254 C C . ASN A 1 282 ? 4.531 5.266 2.055 1 85.88 282 ASN A C 1
ATOM 2256 O O . ASN A 1 282 ? 5.609 5.711 1.655 1 85.88 282 ASN A O 1
ATOM 2260 N N . TYR A 1 283 ? 3.387 5.797 1.829 1 87.69 283 TYR A N 1
ATOM 2261 C CA . TYR A 1 283 ? 3.336 7.039 1.067 1 87.69 283 TYR A CA 1
ATOM 2262 C C . TYR A 1 283 ? 3.402 8.25 1.991 1 87.69 283 TYR A C 1
ATOM 2264 O O . TYR A 1 283 ? 3.32 9.391 1.535 1 87.69 283 TYR A O 1
ATOM 2272 N N . LYS A 1 284 ? 3.479 7.996 3.295 1 86.31 284 LYS A N 1
ATOM 2273 C CA . LYS A 1 284 ? 3.561 9.031 4.324 1 86.31 284 LYS A CA 1
ATOM 2274 C C . LYS A 1 284 ? 2.336 9.938 4.285 1 86.31 284 LYS A C 1
ATOM 2276 O O . LYS A 1 284 ? 2.465 11.164 4.355 1 86.31 284 LYS A O 1
ATOM 2281 N N . ILE A 1 285 ? 1.252 9.305 4.086 1 93.5 285 ILE A N 1
ATOM 2282 C CA . ILE A 1 285 ? -0.027 10 4.129 1 93.5 285 ILE A CA 1
ATOM 2283 C C . ILE A 1 285 ? -0.647 9.867 5.516 1 93.5 285 ILE A C 1
ATOM 2285 O O . ILE A 1 285 ? -0.962 8.758 5.957 1 93.5 285 ILE A O 1
ATOM 2289 N N . PHE A 1 286 ? -0.79 11.031 6.188 1 93.62 286 PHE A N 1
ATOM 2290 C CA . PHE A 1 286 ? -1.274 11.055 7.562 1 93.62 286 PHE A CA 1
ATOM 2291 C C . PHE A 1 286 ? -2.639 11.734 7.645 1 93.62 286 PHE A C 1
ATOM 2293 O O . PHE A 1 286 ? -3.039 12.445 6.723 1 93.62 286 PHE A O 1
ATOM 2300 N N . ALA A 1 287 ? -3.318 11.453 8.742 1 97 287 ALA A N 1
ATOM 2301 C CA . ALA A 1 287 ? -4.672 11.977 8.898 1 97 287 ALA A CA 1
ATOM 2302 C C . ALA A 1 287 ? -4.762 12.906 10.102 1 97 287 ALA A C 1
ATOM 2304 O O . ALA A 1 287 ? -3.965 12.805 11.039 1 97 287 ALA A O 1
ATOM 2305 N N . ASP A 1 288 ? -5.715 13.781 10.031 1 97.19 288 ASP A N 1
ATOM 2306 C CA . ASP A 1 288 ? -6.035 14.672 11.141 1 97.19 288 ASP A CA 1
ATOM 2307 C C . ASP A 1 288 ? -7.051 14.031 12.086 1 97.19 288 ASP A C 1
ATOM 2309 O O . ASP A 1 288 ? -7.082 14.344 13.273 1 97.19 288 ASP A O 1
ATOM 2313 N N . ILE A 1 289 ? -7.902 13.242 11.516 1 97.44 289 ILE A N 1
ATOM 2314 C CA . ILE A 1 289 ? -8.922 12.523 12.273 1 97.44 289 ILE A CA 1
ATOM 2315 C C . ILE A 1 289 ? -8.961 11.062 11.82 1 97.44 289 ILE A C 1
ATOM 2317 O O . ILE A 1 289 ? -8.906 10.781 10.625 1 97.44 289 ILE A O 1
ATOM 2321 N N . ILE A 1 290 ? -9.016 10.125 12.797 1 98.12 290 ILE A N 1
ATOM 2322 C CA . ILE A 1 290 ? -9.164 8.711 12.477 1 98.12 290 ILE A CA 1
ATOM 2323 C C . ILE A 1 290 ? -10.359 8.133 13.227 1 98.12 290 ILE A C 1
ATOM 2325 O O . ILE A 1 290 ? -10.477 8.312 14.438 1 98.12 290 ILE A O 1
ATOM 2329 N N . PHE A 1 291 ? -11.25 7.523 12.461 1 97.5 291 PHE A N 1
ATOM 2330 C CA . PHE A 1 291 ? -12.414 6.848 13.023 1 97.5 291 PHE A CA 1
ATOM 2331 C C . PHE A 1 291 ? -12.289 5.34 12.875 1 97.5 291 PHE A C 1
ATOM 2333 O O . PHE A 1 291 ? -12.148 4.828 11.758 1 97.5 291 PHE A O 1
ATOM 2340 N N . ILE A 1 292 ? -12.359 4.555 14 1 97 292 ILE A N 1
ATOM 2341 C CA . ILE A 1 292 ? -12.195 3.105 13.977 1 97 292 ILE A CA 1
ATOM 2342 C C . ILE A 1 292 ? -13.531 2.43 14.258 1 97 292 ILE A C 1
ATOM 2344 O O . ILE A 1 292 ? -14.109 2.598 15.336 1 97 292 ILE A O 1
ATOM 2348 N N . ASP A 1 293 ? -14.078 1.681 13.312 1 95.5 293 ASP A N 1
ATOM 2349 C CA . ASP A 1 293 ? -15.297 0.896 13.438 1 95.5 293 ASP A CA 1
ATOM 2350 C C . ASP A 1 293 ? -15.281 -0.304 12.492 1 95.5 293 ASP A C 1
ATOM 2352 O O . ASP A 1 293 ? -16.172 -0.46 11.656 1 95.5 293 ASP A O 1
ATOM 2356 N N . ALA A 1 294 ? -14.281 -1.174 12.633 1 92.94 294 ALA A N 1
ATOM 2357 C CA . ALA A 1 294 ? -14.102 -2.316 11.742 1 92.94 294 ALA A CA 1
ATOM 2358 C C . ALA A 1 294 ? -14.328 -3.631 12.484 1 92.94 294 ALA A C 1
ATOM 2360 O O . ALA A 1 294 ? -15.461 -3.957 12.859 1 92.94 294 ALA A O 1
ATOM 2361 N N . ASP A 1 295 ? -13.281 -4.422 12.75 1 89.56 295 ASP A N 1
ATOM 2362 C CA . ASP A 1 295 ? -13.336 -5.707 13.445 1 89.56 295 ASP A CA 1
ATOM 2363 C C . ASP A 1 295 ? -13.594 -5.516 14.938 1 89.56 295 ASP A C 1
ATOM 2365 O O . ASP A 1 295 ? -12.906 -4.73 15.594 1 89.56 295 ASP A O 1
ATOM 2369 N N . HIS A 1 296 ? -14.586 -6.242 15.477 1 92.38 296 HIS A N 1
ATOM 2370 C CA . HIS A 1 296 ? -14.977 -6.043 16.859 1 92.38 296 HIS A CA 1
ATOM 2371 C C . HIS A 1 296 ? -14.234 -6.996 17.797 1 92.38 296 HIS A C 1
ATOM 2373 O O . HIS A 1 296 ? -14.398 -6.934 19.016 1 92.38 296 HIS A O 1
ATOM 2379 N N . SER A 1 297 ? -13.43 -7.863 17.219 1 91.88 297 SER A N 1
ATOM 2380 C CA . SER A 1 297 ? -12.609 -8.742 18.047 1 91.88 297 SER A CA 1
ATOM 2381 C C . SER A 1 297 ? -11.477 -7.965 18.719 1 91.88 297 SER A C 1
ATOM 2383 O O . SER A 1 297 ? -11.078 -6.902 18.25 1 91.88 297 SER A O 1
ATOM 2385 N N . TYR A 1 298 ? -11.023 -8.453 19.797 1 95.25 298 TYR A N 1
ATOM 2386 C CA . TYR A 1 298 ? -9.898 -7.852 20.5 1 95.25 298 TYR A CA 1
ATOM 2387 C C . TYR A 1 298 ? -8.688 -7.719 19.594 1 95.25 298 TYR A C 1
ATOM 2389 O O . TYR A 1 298 ? -8.102 -6.641 19.484 1 95.25 298 TYR A O 1
ATOM 2397 N N . GLU A 1 299 ? -8.305 -8.797 18.875 1 92.06 299 GLU A N 1
ATOM 2398 C CA . GLU A 1 299 ? -7.121 -8.812 18.031 1 92.06 299 GLU A CA 1
ATOM 2399 C C . GLU A 1 299 ? -7.266 -7.836 16.859 1 92.06 299 GLU A C 1
ATOM 2401 O O . GLU A 1 299 ? -6.316 -7.133 16.516 1 92.06 299 GLU A O 1
ATOM 2406 N N . GLY A 1 300 ? -8.422 -7.859 16.297 1 92.44 300 GLY A N 1
ATOM 2407 C CA . GLY A 1 300 ? -8.664 -6.973 15.172 1 92.44 300 GLY A CA 1
ATOM 2408 C C . GLY A 1 300 ? -8.633 -5.504 15.547 1 92.44 300 GLY A C 1
ATOM 2409 O O . GLY A 1 300 ? -8.008 -4.695 14.859 1 92.44 300 GLY A O 1
ATOM 2410 N N . CYS A 1 301 ? -9.305 -5.168 16.625 1 95.44 301 CYS A N 1
ATOM 2411 C CA . CYS A 1 301 ? -9.336 -3.783 17.078 1 95.44 301 CYS A CA 1
ATOM 2412 C C . CYS A 1 301 ? -7.949 -3.332 17.531 1 95.44 301 CYS A C 1
ATOM 2414 O O . CYS A 1 301 ? -7.516 -2.225 17.203 1 95.44 301 CYS A O 1
ATOM 2416 N N . LYS A 1 302 ? -7.281 -4.188 18.25 1 94.56 302 LYS A N 1
ATOM 2417 C CA . LYS A 1 302 ? -5.926 -3.875 18.688 1 94.56 302 LYS A CA 1
ATOM 2418 C C . LYS A 1 302 ? -5.008 -3.602 17.5 1 94.56 302 LYS A C 1
ATOM 2420 O O . LYS A 1 302 ? -4.242 -2.635 17.516 1 94.56 302 LYS A O 1
ATOM 2425 N N . ARG A 1 303 ? -5.098 -4.395 16.531 1 92.75 303 ARG A N 1
ATOM 2426 C CA . ARG A 1 303 ? -4.281 -4.238 15.336 1 92.75 303 ARG A CA 1
ATOM 2427 C C . ARG A 1 303 ? -4.566 -2.912 14.641 1 92.75 303 ARG A C 1
ATOM 2429 O O . ARG A 1 303 ? -3.645 -2.215 14.219 1 92.75 303 ARG A O 1
ATOM 2436 N N . ASP A 1 304 ? -5.812 -2.594 14.477 1 96.44 304 ASP A N 1
ATOM 2437 C CA . ASP A 1 304 ? -6.184 -1.341 13.828 1 96.44 304 ASP A CA 1
ATOM 2438 C C . ASP A 1 304 ? -5.645 -0.141 14.602 1 96.44 304 ASP A C 1
ATOM 2440 O O . ASP A 1 304 ? -5.125 0.806 14.016 1 96.44 304 ASP A O 1
ATOM 2444 N N . LEU A 1 305 ? -5.738 -0.201 15.93 1 95.31 305 LEU A N 1
ATOM 2445 C CA . LEU A 1 305 ? -5.23 0.889 16.75 1 95.31 305 LEU A CA 1
ATOM 2446 C C . LEU A 1 305 ? -3.725 1.05 16.578 1 95.31 305 LEU A C 1
ATOM 2448 O O . LEU A 1 305 ? -3.232 2.166 16.391 1 95.31 305 LEU A O 1
ATOM 2452 N N . GLU A 1 306 ? -3.033 -0.016 16.547 1 92.62 306 GLU A N 1
ATOM 2453 C CA . GLU A 1 306 ? -1.575 -0.003 16.453 1 92.62 306 GLU A CA 1
ATOM 2454 C C . GLU A 1 306 ? -1.104 0.461 15.086 1 92.62 306 GLU A C 1
ATOM 2456 O O . GLU A 1 306 ? -0.076 1.133 14.969 1 92.62 306 GLU A O 1
ATOM 2461 N N . LEU A 1 307 ? -1.847 0.121 14.109 1 92.94 307 LEU A N 1
ATOM 2462 C CA . LEU A 1 307 ? -1.416 0.426 12.75 1 92.94 307 LEU A CA 1
ATOM 2463 C C . LEU A 1 307 ? -1.832 1.838 12.352 1 92.94 307 LEU A C 1
ATOM 2465 O O . LEU A 1 307 ? -1.131 2.504 11.586 1 92.94 307 LEU A O 1
ATOM 2469 N N . PHE A 1 308 ? -2.932 2.328 12.906 1 97.12 308 PHE A N 1
ATOM 2470 C CA . PHE A 1 308 ? -3.467 3.588 12.406 1 97.12 308 PHE A CA 1
ATOM 2471 C C . PHE A 1 308 ? -3.068 4.746 13.312 1 97.12 308 PHE A C 1
ATOM 2473 O O . PHE A 1 308 ? -2.988 5.895 12.867 1 97.12 308 PHE A O 1
ATOM 2480 N N . TYR A 1 309 ? -2.783 4.508 14.562 1 94.44 309 TYR A N 1
ATOM 2481 C CA . TYR A 1 309 ? -2.426 5.605 15.453 1 94.44 309 TYR A CA 1
ATOM 2482 C C . TYR A 1 309 ? -1.175 6.324 14.953 1 94.44 309 TYR A C 1
ATOM 2484 O O . TYR A 1 309 ? -1.109 7.555 14.977 1 94.44 309 TYR A O 1
ATOM 2492 N N . PRO A 1 310 ? -0.206 5.551 14.477 1 91.38 310 PRO A N 1
ATOM 2493 C CA . PRO A 1 310 ? 0.976 6.242 13.961 1 91.38 310 PRO A CA 1
ATOM 2494 C C . PRO A 1 310 ? 0.664 7.117 12.75 1 91.38 310 PRO A C 1
ATOM 2496 O O . PRO A 1 310 ? 1.463 7.98 12.383 1 91.38 310 PRO A O 1
ATOM 2499 N N . LEU A 1 311 ? -0.459 6.891 12.109 1 94.62 311 LEU A N 1
ATOM 2500 C CA . LEU A 1 311 ? -0.843 7.664 10.938 1 94.62 311 LEU A CA 1
ATOM 2501 C C . LEU A 1 311 ? -1.561 8.945 11.336 1 94.62 311 LEU A C 1
ATOM 2503 O O . LEU A 1 311 ? -1.889 9.773 10.484 1 94.62 311 LEU A O 1
ATOM 2507 N N . LEU A 1 312 ? -1.808 9.078 12.586 1 95.44 312 LEU A N 1
ATOM 2508 C CA . LEU A 1 312 ? -2.449 10.281 13.109 1 95.44 312 LEU A CA 1
ATOM 2509 C C . LEU A 1 312 ? -1.438 11.414 13.266 1 95.44 312 LEU A C 1
ATOM 2511 O O . LEU A 1 312 ? -0.375 11.219 13.859 1 95.44 312 LEU A O 1
ATOM 2515 N N . LYS A 1 313 ? -1.771 12.578 12.711 1 90.81 313 LYS A N 1
ATOM 2516 C CA . LYS A 1 313 ? -0.907 13.75 12.836 1 90.81 313 LYS A CA 1
ATOM 2517 C C . LYS A 1 313 ? -0.889 14.273 14.273 1 90.81 313 LYS A C 1
ATOM 2519 O O . LYS A 1 313 ? -1.764 13.938 15.07 1 90.81 313 LYS A O 1
ATOM 2524 N N . LYS A 1 314 ? 0.177 15.102 14.477 1 87.44 314 LYS A N 1
ATOM 2525 C CA . LYS A 1 314 ? 0.174 15.836 15.734 1 87.44 314 LYS A CA 1
ATOM 2526 C C . LYS A 1 314 ? -1.079 16.703 15.867 1 87.44 314 LYS A C 1
ATOM 2528 O O . LYS A 1 314 ? -1.505 17.344 14.906 1 87.44 314 LYS A O 1
ATOM 2533 N N . HIS A 1 315 ? -1.723 16.609 17.078 1 89.19 315 HIS A N 1
ATOM 2534 C CA . HIS A 1 315 ? -2.939 17.328 17.422 1 89.19 315 HIS A CA 1
ATOM 2535 C C . HIS A 1 315 ? -4.156 16.734 16.719 1 89.19 315 HIS A C 1
ATOM 2537 O O . HIS A 1 315 ? -5.211 17.375 16.656 1 89.19 315 HIS A O 1
ATOM 2543 N N . GLY A 1 316 ? -3.959 15.586 16.062 1 94.62 316 GLY A N 1
ATOM 2544 C CA . GLY A 1 316 ? -5.098 14.859 15.539 1 94.62 316 GLY A CA 1
ATOM 2545 C C . GLY A 1 316 ? -5.887 14.117 16.594 1 94.62 316 GLY A C 1
ATOM 2546 O O . GLY A 1 316 ? -5.445 14.023 17.75 1 94.62 316 GLY A O 1
ATOM 2547 N N . ILE A 1 317 ? -7.051 13.672 16.188 1 95.06 317 ILE A N 1
ATOM 2548 C CA . ILE A 1 317 ? -7.902 12.969 17.141 1 95.06 317 ILE A CA 1
ATOM 2549 C C . ILE A 1 317 ? -8.305 11.609 16.562 1 95.06 317 ILE A C 1
ATOM 2551 O O . ILE A 1 317 ? -8.664 11.516 15.383 1 95.06 317 ILE A O 1
ATOM 2555 N N . MET A 1 318 ? -8.172 10.609 17.406 1 96.06 318 MET A N 1
ATOM 2556 C CA . MET A 1 318 ? -8.672 9.273 17.094 1 96.06 318 MET A CA 1
ATOM 2557 C C . MET A 1 318 ? -9.891 8.93 17.938 1 96.06 318 MET A C 1
ATOM 2559 O O . MET A 1 318 ? -9.891 9.156 19.156 1 96.06 318 MET A O 1
ATOM 2563 N N . TYR A 1 319 ? -10.898 8.461 17.281 1 94.56 319 TYR A N 1
ATOM 2564 C CA . TYR A 1 319 ? -12.102 8.016 17.984 1 94.56 319 TYR A CA 1
ATOM 2565 C C . TYR A 1 319 ? -12.703 6.789 17.297 1 94.56 319 TYR A C 1
ATOM 2567 O O . TYR A 1 319 ? -12.219 6.344 16.266 1 94.56 319 TYR A O 1
ATOM 2575 N N . GLY A 1 320 ? -13.703 6.145 17.953 1 94.25 320 GLY A N 1
ATOM 2576 C CA . GLY A 1 320 ? -14.242 4.914 17.391 1 94.25 320 GLY A CA 1
ATOM 2577 C C . GLY A 1 320 ? -15.586 4.535 17.984 1 94.25 320 GLY A C 1
ATOM 2578 O O . GLY A 1 320 ? -16.172 5.301 18.75 1 94.25 320 GLY A O 1
ATOM 2579 N N . ASP A 1 321 ? -16.062 3.391 17.484 1 93 321 ASP A N 1
ATOM 2580 C CA . ASP A 1 321 ? -17.391 2.902 17.828 1 93 321 ASP A CA 1
ATOM 2581 C C . ASP A 1 321 ? -17.312 1.61 18.641 1 93 321 ASP A C 1
ATOM 2583 O O . ASP A 1 321 ? -16.219 1.084 18.859 1 93 321 ASP A O 1
ATOM 2587 N N . ASP A 1 322 ? -18.453 1.202 19.266 1 92.56 322 ASP A N 1
ATOM 2588 C CA . ASP A 1 322 ? -18.719 -0.107 19.859 1 92.56 322 ASP A CA 1
ATOM 2589 C C . ASP A 1 322 ? -17.875 -0.313 21.109 1 92.56 322 ASP A C 1
ATOM 2591 O O . ASP A 1 322 ? -17.375 -1.411 21.359 1 92.56 322 ASP A O 1
ATOM 2595 N N . TYR A 1 323 ? -17.828 0.707 21.844 1 91.38 323 TYR A N 1
ATOM 2596 C CA . TYR A 1 323 ? -17.094 0.621 23.109 1 91.38 323 TYR A CA 1
ATOM 2597 C C . TYR A 1 323 ? -17.766 -0.354 24.062 1 91.38 323 TYR A C 1
ATOM 2599 O O . TYR A 1 323 ? -17.156 -0.828 25.016 1 91.38 323 TYR A O 1
ATOM 2607 N N . THR A 1 324 ? -18.969 -0.691 23.797 1 90.69 324 THR A N 1
ATOM 2608 C CA . THR A 1 324 ? -19.734 -1.588 24.672 1 90.69 324 THR A CA 1
ATOM 2609 C C . THR A 1 324 ? -19.375 -3.043 24.391 1 90.69 324 THR A C 1
ATOM 2611 O O . THR A 1 324 ? -19.688 -3.928 25.188 1 90.69 324 THR A O 1
ATOM 2614 N N . ILE A 1 325 ? -18.812 -3.297 23.297 1 93.38 325 ILE A N 1
ATOM 2615 C CA . ILE A 1 325 ? -18.391 -4.652 22.953 1 93.38 325 ILE A CA 1
ATOM 2616 C C . ILE A 1 325 ? -17.094 -4.992 23.672 1 93.38 325 ILE A C 1
ATOM 2618 O O . ILE A 1 325 ? -16.125 -4.234 23.625 1 93.38 325 ILE A O 1
ATOM 2622 N N . HIS A 1 326 ? -17.062 -6.078 24.25 1 94 326 HIS A N 1
ATOM 2623 C CA . HIS A 1 326 ? -15.984 -6.477 25.141 1 94 326 HIS A CA 1
ATOM 2624 C C . HIS A 1 326 ? -14.641 -6.426 24.422 1 94 326 HIS A C 1
ATOM 2626 O O . HIS A 1 326 ? -13.672 -5.879 24.953 1 94 326 HIS A O 1
ATOM 2632 N N . GLY A 1 327 ? -14.477 -6.996 23.281 1 95.06 327 GLY A N 1
ATOM 2633 C CA . GLY A 1 327 ? -13.227 -7.004 22.531 1 95.06 327 GLY A CA 1
ATOM 2634 C C . GLY A 1 327 ? -12.711 -5.613 22.219 1 95.06 327 GLY A C 1
ATOM 2635 O O . GLY A 1 327 ? -11.508 -5.344 22.359 1 95.06 327 GLY A O 1
ATOM 2636 N N . VAL A 1 328 ? -13.594 -4.758 21.859 1 95.31 328 VAL A N 1
ATOM 2637 C CA . VAL A 1 328 ? -13.25 -3.379 21.531 1 95.31 328 VAL A CA 1
ATOM 2638 C C . VAL A 1 328 ? -12.844 -2.627 22.797 1 95.31 328 VAL A C 1
ATOM 2640 O O . VAL A 1 328 ? -11.82 -1.94 22.812 1 95.31 328 VAL A O 1
ATOM 2643 N N . ASN A 1 329 ? -13.625 -2.795 23.812 1 94.06 329 ASN A N 1
ATOM 2644 C CA . ASN A 1 329 ? -13.359 -2.141 25.078 1 94.06 329 ASN A CA 1
ATOM 2645 C C . ASN A 1 329 ? -11.969 -2.494 25.625 1 94.06 329 ASN A C 1
ATOM 2647 O O . ASN A 1 329 ? -11.203 -1.609 26 1 94.06 329 ASN A O 1
ATOM 2651 N N . LYS A 1 330 ? -11.68 -3.742 25.641 1 95.69 330 LYS A N 1
ATOM 2652 C CA . LYS A 1 330 ? -10.391 -4.219 26.141 1 95.69 330 LYS A CA 1
ATOM 2653 C C . LYS A 1 330 ? -9.234 -3.688 25.297 1 95.69 330 LYS A C 1
ATOM 2655 O O . LYS A 1 330 ? -8.234 -3.209 25.844 1 95.69 330 LYS A O 1
ATOM 2660 N N . ALA A 1 331 ? -9.344 -3.746 24.016 1 96 331 ALA A N 1
ATOM 2661 C CA . ALA A 1 331 ? -8.289 -3.297 23.094 1 96 331 ALA A CA 1
ATOM 2662 C C . ALA A 1 331 ? -8.023 -1.805 23.266 1 96 331 ALA A C 1
ATOM 2664 O O . ALA A 1 331 ? -6.867 -1.385 23.375 1 96 331 ALA A O 1
ATOM 2665 N N . VAL A 1 332 ? -9.086 -1.002 23.344 1 95.06 332 VAL A N 1
ATOM 2666 C CA . VAL A 1 332 ? -8.977 0.449 23.438 1 95.06 332 VAL A CA 1
ATOM 2667 C C . VAL A 1 332 ? -8.352 0.834 24.766 1 95.06 332 VAL A C 1
ATOM 2669 O O . VAL A 1 332 ? -7.426 1.651 24.828 1 95.06 332 VAL A O 1
ATOM 2672 N N . ASN A 1 333 ? -8.758 0.256 25.812 1 93.38 333 ASN A N 1
ATOM 2673 C CA . ASN A 1 333 ? -8.242 0.589 27.125 1 93.38 333 ASN A CA 1
ATOM 2674 C C . ASN A 1 333 ? -6.773 0.203 27.266 1 93.38 333 ASN A C 1
ATOM 2676 O O . ASN A 1 333 ? -5.98 0.957 27.844 1 93.38 333 ASN A O 1
ATOM 2680 N N . GLU A 1 334 ? -6.449 -0.953 26.828 1 93.88 334 GLU A N 1
ATOM 2681 C CA . GLU A 1 334 ? -5.051 -1.371 26.891 1 93.88 334 GLU A CA 1
ATOM 2682 C C . GLU A 1 334 ? -4.168 -0.457 26.047 1 93.88 334 GLU A C 1
ATOM 2684 O O . GLU A 1 334 ? -3.045 -0.136 26.438 1 93.88 334 GLU A O 1
ATOM 2689 N N . PHE A 1 335 ? -4.668 -0.128 24.938 1 92.94 335 PHE A N 1
ATOM 2690 C CA . PHE A 1 335 ? -3.916 0.746 24.047 1 92.94 335 PHE A CA 1
ATOM 2691 C C . PHE A 1 335 ? -3.682 2.105 24.688 1 92.94 335 PHE A C 1
ATOM 2693 O O . PHE A 1 335 ? -2.564 2.627 24.672 1 92.94 335 PHE A O 1
ATOM 2700 N N . VAL A 1 336 ? -4.703 2.682 25.188 1 91.31 336 VAL A N 1
ATOM 2701 C CA . VAL A 1 336 ? -4.648 3.994 25.812 1 91.31 336 VAL A CA 1
ATOM 2702 C C . VAL A 1 336 ? -3.674 3.963 26.984 1 91.31 336 VAL A C 1
ATOM 2704 O O . VAL A 1 336 ? -2.883 4.891 27.172 1 91.31 336 VAL A O 1
ATOM 2707 N N . LYS A 1 337 ? -3.758 2.973 27.766 1 87.56 337 LYS A N 1
ATOM 2708 C CA . LYS A 1 337 ? -2.852 2.814 28.891 1 87.56 337 LYS A CA 1
ATOM 2709 C C . LYS A 1 337 ? -1.402 2.705 28.422 1 87.56 337 LYS A C 1
ATOM 2711 O O . LYS A 1 337 ? -0.508 3.322 29 1 87.56 337 LYS A O 1
ATOM 2716 N N . GLY A 1 338 ? -1.222 1.932 27.406 1 85.5 338 GLY A N 1
ATOM 2717 C CA . GLY A 1 338 ? 0.121 1.735 26.891 1 85.5 338 GLY A CA 1
ATOM 2718 C C . GLY A 1 338 ? 0.73 3.002 26.312 1 85.5 338 GLY A C 1
ATOM 2719 O O . GLY A 1 338 ? 1.933 3.236 26.453 1 85.5 338 GLY A O 1
ATOM 2720 N N . GLN A 1 339 ? -0.056 3.811 25.688 1 82.69 339 GLN A N 1
ATOM 2721 C CA . GLN A 1 339 ? 0.424 5.02 25.031 1 82.69 339 GLN A CA 1
ATOM 2722 C C . GLN A 1 339 ? 0.304 6.234 25.953 1 82.69 339 GLN A C 1
ATOM 2724 O O . GLN A 1 339 ? 0.637 7.352 25.547 1 82.69 339 GLN A O 1
ATOM 2729 N N . LYS A 1 340 ? -0.228 6.043 27.219 1 82 340 LYS A N 1
ATOM 2730 C CA . LYS A 1 340 ? -0.428 7.109 28.188 1 82 340 LYS A CA 1
ATOM 2731 C C . LYS A 1 340 ? -1.359 8.188 27.641 1 82 340 LYS A C 1
ATOM 2733 O O . LYS A 1 340 ? -1.06 9.383 27.734 1 82 340 LYS A O 1
ATOM 2738 N N . LEU A 1 341 ? -2.396 7.711 27 1 85.56 341 LEU A N 1
ATOM 2739 C CA . LEU A 1 341 ? -3.436 8.586 26.469 1 85.56 341 LEU A CA 1
ATOM 2740 C C . LEU A 1 341 ? -4.625 8.656 27.422 1 85.56 341 LEU A C 1
ATOM 2742 O O . LEU A 1 341 ? -4.684 7.914 28.406 1 85.56 341 LEU A O 1
ATOM 2746 N N . ILE A 1 342 ? -5.418 9.617 27.125 1 86.06 342 ILE A N 1
ATOM 2747 C CA . ILE A 1 342 ? -6.656 9.758 27.891 1 86.06 342 ILE A CA 1
ATOM 2748 C C . ILE A 1 342 ? -7.852 9.492 26.984 1 86.06 342 ILE A C 1
ATOM 2750 O O . ILE A 1 342 ? -7.883 9.945 25.828 1 86.06 342 ILE A O 1
ATOM 2754 N N . ILE A 1 343 ? -8.742 8.734 27.5 1 86.56 343 ILE A N 1
ATOM 2755 C CA . ILE A 1 343 ? -9.953 8.414 26.766 1 86.56 343 ILE A CA 1
ATOM 2756 C C . ILE A 1 343 ? -11.141 9.164 27.359 1 86.56 343 ILE A C 1
ATOM 2758 O O . ILE A 1 343 ? -11.289 9.234 28.578 1 86.56 343 ILE A O 1
ATOM 2762 N N . ASN A 1 344 ? -11.836 9.812 26.438 1 79.38 344 ASN A N 1
ATOM 2763 C CA . ASN A 1 344 ? -13.117 10.391 26.812 1 79.38 344 ASN A CA 1
ATOM 2764 C C . ASN A 1 344 ? -14.281 9.602 26.219 1 79.38 344 ASN A C 1
ATOM 2766 O O . ASN A 1 344 ? -14.359 9.422 25 1 79.38 344 ASN A O 1
ATOM 2770 N N . GLU A 1 345 ? -14.992 8.945 27.094 1 73.94 345 GLU A N 1
ATOM 2771 C CA . GLU A 1 345 ? -16.188 8.281 26.609 1 73.94 345 GLU A CA 1
ATOM 2772 C C . GLU A 1 345 ? -17.25 9.297 26.156 1 73.94 345 GLU A C 1
ATOM 2774 O O . GLU A 1 345 ? -17.453 10.312 26.828 1 73.94 345 GLU A O 1
ATOM 2779 N N . ALA A 1 346 ? -17.734 8.938 25 1 71.75 346 ALA A N 1
ATOM 2780 C CA . ALA A 1 346 ? -18.797 9.812 24.531 1 71.75 346 ALA A CA 1
ATOM 2781 C C . ALA A 1 346 ? -20.047 9.68 25.391 1 71.75 346 ALA A C 1
ATOM 2783 O O . ALA A 1 346 ? -20.25 8.656 26.047 1 71.75 346 ALA A O 1
ATOM 2784 N N . PRO A 1 347 ? -20.812 10.68 25.406 1 69.25 347 PRO A N 1
ATOM 2785 C CA . PRO A 1 347 ? -22.031 10.656 26.219 1 69.25 347 PRO A CA 1
ATOM 2786 C C . PRO A 1 347 ? -22.938 9.469 25.891 1 69.25 347 PRO A C 1
ATOM 2788 O O . PRO A 1 347 ? -23.672 8.984 26.75 1 69.25 347 PRO A O 1
ATOM 2791 N N . ASP A 1 348 ? -22.891 8.969 24.672 1 73.12 348 ASP A N 1
ATOM 2792 C CA . ASP A 1 348 ? -23.781 7.887 24.266 1 73.12 348 ASP A CA 1
ATOM 2793 C C . ASP A 1 348 ? -23.25 6.535 24.734 1 73.12 348 ASP A C 1
ATOM 2795 O O . ASP A 1 348 ? -23.922 5.508 24.562 1 73.12 348 ASP A O 1
ATOM 2799 N N . LYS A 1 349 ? -22.156 6.438 25.266 1 77.25 349 LYS A N 1
ATOM 2800 C CA . LYS A 1 349 ? -21.5 5.258 25.844 1 77.25 349 LYS A CA 1
ATOM 2801 C C . LYS A 1 349 ? -21.188 4.223 24.766 1 77.25 349 LYS A C 1
ATOM 2803 O O . LYS A 1 349 ? -20.875 3.072 25.078 1 77.25 349 LYS A O 1
ATOM 2808 N N . ILE A 1 350 ? -21.391 4.629 23.594 1 86.12 350 ILE A N 1
ATOM 2809 C CA . ILE A 1 350 ? -21.156 3.709 22.484 1 86.12 350 ILE A CA 1
ATOM 2810 C C . ILE A 1 350 ? -19.828 4.062 21.797 1 86.12 350 ILE A C 1
ATOM 2812 O O . ILE A 1 350 ? -19.062 3.176 21.422 1 86.12 350 ILE A O 1
ATOM 2816 N N . HIS A 1 351 ? -19.578 5.348 21.797 1 89.88 351 HIS A N 1
ATOM 2817 C CA . HIS A 1 351 ? -18.375 5.828 21.125 1 89.88 351 HIS A CA 1
A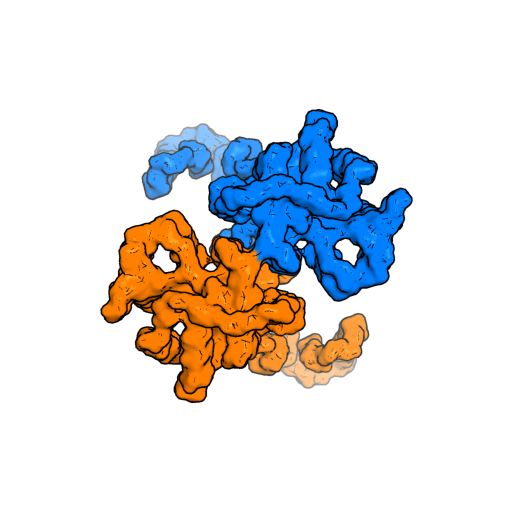TOM 2818 C C . HIS A 1 351 ? -17.281 6.164 22.125 1 89.88 351 HIS A C 1
ATOM 2820 O O . HIS A 1 351 ? -17.562 6.473 23.281 1 89.88 351 HIS A O 1
ATOM 2826 N N . TRP A 1 352 ? -16.047 6 21.766 1 90.12 352 TRP A N 1
ATOM 2827 C CA . TRP A 1 352 ? -14.883 6.41 22.547 1 90.12 352 TRP A CA 1
ATOM 2828 C C . TRP A 1 352 ? -14.055 7.445 21.797 1 90.12 352 TRP A C 1
ATOM 2830 O O . TRP A 1 352 ? -13.977 7.414 20.562 1 90.12 352 TRP A O 1
ATOM 2840 N N . ILE A 1 353 ? -13.523 8.453 22.5 1 90.44 353 ILE A N 1
ATOM 2841 C CA . ILE A 1 353 ? -12.719 9.523 21.922 1 90.44 353 ILE A CA 1
ATOM 2842 C C . ILE A 1 353 ? -11.406 9.656 22.703 1 90.44 353 ILE A C 1
ATOM 2844 O O . ILE A 1 353 ? -11.422 9.758 23.938 1 90.44 353 ILE A O 1
ATOM 2848 N N . MET A 1 354 ? -10.312 9.594 21.969 1 90.06 354 MET A N 1
ATOM 2849 C CA . MET A 1 354 ? -9.008 9.789 22.594 1 90.06 354 MET A CA 1
ATOM 2850 C C . MET A 1 354 ? -8.602 11.258 22.562 1 90.06 354 MET A C 1
ATOM 2852 O O . MET A 1 354 ? -9.125 12.039 21.766 1 90.06 354 MET A O 1
ATOM 2856 N N . ASN A 1 355 ? -7.621 11.562 23.453 1 80.19 355 ASN A N 1
ATOM 2857 C CA . ASN A 1 355 ? -7.082 12.922 23.438 1 80.19 355 ASN A CA 1
ATOM 2858 C C . ASN A 1 355 ? -6.246 13.172 22.188 1 80.19 355 ASN A C 1
ATOM 2860 O O . ASN A 1 355 ? -5.918 12.242 21.453 1 80.19 355 ASN A O 1
ATOM 2864 N N . PHE A 1 356 ? -5.891 14.414 22.078 1 79.62 356 PHE A N 1
ATOM 2865 C CA . PHE A 1 356 ? -5.047 14.805 20.953 1 79.62 356 PHE A CA 1
ATOM 2866 C C . PHE A 1 356 ? -3.689 14.117 21.031 1 79.62 356 PHE A C 1
ATOM 2868 O O . PHE A 1 356 ? -3.133 13.938 22.109 1 79.62 356 PHE A O 1
ATOM 2875 N N . LYS A 1 357 ? -3.307 13.805 19.875 1 80.25 357 LYS A N 1
ATOM 2876 C CA . LYS A 1 357 ? -1.95 13.266 19.812 1 80.25 357 LYS A CA 1
ATOM 2877 C C . LYS A 1 357 ? -0.916 14.359 20.062 1 80.25 357 LYS A C 1
ATOM 2879 O O . LYS A 1 357 ? -0.979 15.43 19.438 1 80.25 357 LYS A O 1
ATOM 2884 N N . GLU A 1 358 ? 0.033 14.227 20.969 1 73.62 358 GLU A N 1
ATOM 2885 C CA . GLU A 1 358 ? 1.052 15.211 21.328 1 73.62 358 GLU A CA 1
ATOM 2886 C C . GLU A 1 358 ? 2.203 15.195 20.328 1 73.62 358 GLU A C 1
ATOM 2888 O O . GLU A 1 358 ? 2.516 14.148 19.75 1 73.62 358 GLU A O 1
ATOM 2893 N N . MET B 1 1 ? 38.219 -5.438 22.734 1 41.5 1 MET B N 1
ATOM 2894 C CA . MET B 1 1 ? 37.562 -5.816 23.969 1 41.5 1 MET B CA 1
ATOM 2895 C C . MET B 1 1 ? 36.062 -5.527 23.891 1 41.5 1 MET B C 1
ATOM 2897 O O . MET B 1 1 ? 35.25 -6.355 24.281 1 41.5 1 MET B O 1
ATOM 2901 N N . LEU B 1 2 ? 35.719 -4.332 23.328 1 44.03 2 LEU B N 1
ATOM 2902 C CA . LEU B 1 2 ? 34.281 -4.055 23.156 1 44.03 2 LEU B CA 1
ATOM 2903 C C . LEU B 1 2 ? 33.656 -5.027 22.172 1 44.03 2 LEU B C 1
ATOM 2905 O O . LEU B 1 2 ? 32.531 -5.453 22.344 1 44.03 2 LEU B O 1
ATOM 2909 N N . LEU B 1 3 ? 34.469 -5.355 21.312 1 44.94 3 LEU B N 1
ATOM 2910 C CA . LEU B 1 3 ? 33.969 -6.301 20.328 1 44.94 3 LEU B CA 1
ATOM 2911 C C . LEU B 1 3 ? 33.688 -7.656 20.969 1 44.94 3 LEU B C 1
ATOM 2913 O O . LEU B 1 3 ? 32.656 -8.289 20.688 1 44.94 3 LEU B O 1
ATOM 2917 N N . LEU B 1 4 ? 34.719 -8.023 21.766 1 46.19 4 LEU B N 1
ATOM 2918 C CA . LEU B 1 4 ? 34.5 -9.312 22.422 1 46.19 4 LEU B CA 1
ATOM 2919 C C . LEU B 1 4 ? 33.281 -9.297 23.312 1 46.19 4 LEU B C 1
ATOM 2921 O O . LEU B 1 4 ? 32.531 -10.281 23.391 1 46.19 4 LEU B O 1
ATOM 2925 N N . GLY B 1 5 ? 33.094 -8.203 23.906 1 47.06 5 GLY B N 1
ATOM 2926 C CA . GLY B 1 5 ? 31.891 -8.109 24.75 1 47.06 5 GLY B CA 1
ATOM 2927 C C . GLY B 1 5 ? 30.609 -8.141 23.953 1 47.06 5 GLY B C 1
ATOM 2928 O O . GLY B 1 5 ? 29.625 -8.758 24.375 1 47.06 5 GLY B O 1
ATOM 2929 N N . SER B 1 6 ? 30.625 -7.488 22.844 1 47.88 6 SER B N 1
ATOM 2930 C CA . SER B 1 6 ? 29.406 -7.445 22.047 1 47.88 6 SER B CA 1
ATOM 2931 C C . SER B 1 6 ? 29.109 -8.805 21.422 1 47.88 6 SER B C 1
ATOM 2933 O O . SER B 1 6 ? 27.938 -9.172 21.25 1 47.88 6 SER B O 1
ATOM 2935 N N . ILE B 1 7 ? 30.078 -9.453 21.016 1 46.47 7 ILE B N 1
ATOM 2936 C CA . ILE B 1 7 ? 29.875 -10.789 20.453 1 46.47 7 ILE B CA 1
ATOM 2937 C C . ILE B 1 7 ? 29.312 -11.711 21.531 1 46.47 7 ILE B C 1
ATOM 2939 O O . ILE B 1 7 ? 28.469 -12.562 21.266 1 46.47 7 ILE B O 1
ATOM 2943 N N . LEU B 1 8 ? 29.906 -11.555 22.672 1 45.62 8 LEU B N 1
ATOM 2944 C CA . LEU B 1 8 ? 29.531 -12.508 23.719 1 45.62 8 LEU B CA 1
ATOM 2945 C C . LEU B 1 8 ? 28.203 -12.117 24.359 1 45.62 8 LEU B C 1
ATOM 2947 O O . LEU B 1 8 ? 27.609 -12.914 25.094 1 45.62 8 LEU B O 1
ATOM 2951 N N . ASN B 1 9 ? 27.922 -10.852 24.328 1 45.66 9 ASN B N 1
ATOM 2952 C CA . ASN B 1 9 ? 26.703 -10.508 25.047 1 45.66 9 ASN B CA 1
ATOM 2953 C C . ASN B 1 9 ? 25.453 -10.867 24.25 1 45.66 9 ASN B C 1
ATOM 2955 O O . ASN B 1 9 ? 25.219 -10.312 23.188 1 45.66 9 ASN B O 1
ATOM 2959 N N . ASN B 1 10 ? 25.031 -12.008 24.25 1 47.16 10 ASN B N 1
ATOM 2960 C CA . ASN B 1 10 ? 23.844 -12.617 23.672 1 47.16 10 ASN B CA 1
ATOM 2961 C C . ASN B 1 10 ? 22.562 -11.961 24.203 1 47.16 10 ASN B C 1
ATOM 2963 O O . ASN B 1 10 ? 21.562 -12.641 24.438 1 47.16 10 ASN B O 1
ATOM 2967 N N . GLY B 1 11 ? 22.609 -10.695 24.422 1 52.97 11 GLY B N 1
ATOM 2968 C CA . GLY B 1 11 ? 21.375 -10 24.734 1 52.97 11 GLY B CA 1
ATOM 2969 C C . GLY B 1 11 ? 20.953 -10.172 26.188 1 52.97 11 GLY B C 1
ATOM 2970 O O . GLY B 1 11 ? 20 -9.547 26.641 1 52.97 11 GLY B O 1
ATOM 2971 N N . LYS B 1 12 ? 21.516 -11.078 26.984 1 55.47 12 LYS B N 1
ATOM 2972 C CA . LYS B 1 12 ? 20.969 -11.375 28.297 1 55.47 12 LYS B CA 1
ATOM 2973 C C . LYS B 1 12 ? 21.484 -10.391 29.344 1 55.47 12 LYS B C 1
ATOM 2975 O O . LYS B 1 12 ? 20.922 -10.266 30.422 1 55.47 12 LYS B O 1
ATOM 2980 N N . ILE B 1 13 ? 22.578 -9.727 29.172 1 58.5 13 ILE B N 1
ATOM 2981 C CA . ILE B 1 13 ? 23.094 -8.805 30.172 1 58.5 13 ILE B CA 1
ATOM 2982 C C . ILE B 1 13 ? 22.672 -7.383 29.828 1 58.5 13 ILE B C 1
ATOM 2984 O O . ILE B 1 13 ? 22.797 -6.941 28.688 1 58.5 13 ILE B O 1
ATOM 2988 N N . PRO B 1 14 ? 21.922 -6.723 30.781 1 59.41 14 PRO B N 1
ATOM 2989 C CA . PRO B 1 14 ? 21.453 -5.355 30.547 1 59.41 14 PRO B CA 1
ATOM 2990 C C . PRO B 1 14 ? 22.562 -4.445 30.016 1 59.41 14 PRO B C 1
ATOM 2992 O O . PRO B 1 14 ? 23.719 -4.598 30.391 1 59.41 14 PRO B O 1
ATOM 2995 N N . GLU B 1 15 ? 22.281 -3.707 29.031 1 61 15 GLU B N 1
ATOM 2996 C CA . GLU B 1 15 ? 23.188 -2.836 28.281 1 61 15 GLU B CA 1
ATOM 2997 C C . GLU B 1 15 ? 24.031 -1.985 29.219 1 61 15 GLU B C 1
ATOM 2999 O O . GLU B 1 15 ? 25.219 -1.762 28.969 1 61 15 GLU B O 1
ATOM 3004 N N . ILE B 1 16 ? 23.438 -1.628 30.219 1 62.06 16 ILE B N 1
ATOM 3005 C CA . ILE B 1 16 ? 24.109 -0.747 31.156 1 62.06 16 ILE B CA 1
ATOM 3006 C C . ILE B 1 16 ? 25.25 -1.506 31.859 1 62.06 16 ILE B C 1
ATOM 3008 O O . ILE B 1 16 ? 26.328 -0.961 32.062 1 62.06 16 ILE B O 1
ATOM 3012 N N . ILE B 1 17 ? 25 -2.654 32.156 1 64.88 17 ILE B N 1
ATOM 3013 C CA . ILE B 1 17 ? 26 -3.447 32.844 1 64.88 17 ILE B CA 1
ATOM 3014 C C . ILE B 1 17 ? 27.156 -3.775 31.922 1 64.88 17 ILE B C 1
ATOM 3016 O O . ILE B 1 17 ? 28.328 -3.746 32.312 1 64.88 17 ILE B O 1
ATOM 3020 N N . ASN B 1 18 ? 26.812 -4 30.688 1 64.06 18 ASN B N 1
ATOM 3021 C CA . ASN B 1 18 ? 27.844 -4.293 29.703 1 64.06 18 ASN B CA 1
ATOM 3022 C C . ASN B 1 18 ? 28.734 -3.086 29.438 1 64.06 18 ASN B C 1
ATOM 3024 O O . ASN B 1 18 ? 29.953 -3.229 29.312 1 64.06 18 ASN B O 1
ATOM 3028 N N . ARG B 1 19 ? 28.125 -2.061 29.547 1 64.25 19 ARG B N 1
ATOM 3029 C CA . ARG B 1 19 ? 28.875 -0.833 29.328 1 64.25 19 ARG B CA 1
ATOM 3030 C C . ARG B 1 19 ? 29.781 -0.52 30.516 1 64.25 19 ARG B C 1
ATOM 3032 O O . ARG B 1 19 ? 30.953 -0.162 30.344 1 64.25 19 ARG B O 1
ATOM 3039 N N . LEU B 1 20 ? 29.188 -0.642 31.578 1 68.12 20 LEU B N 1
ATOM 3040 C CA . LEU B 1 20 ? 29.953 -0.387 32.781 1 68.12 20 LEU B CA 1
ATOM 3041 C C . LEU B 1 20 ? 31.078 -1.399 32.938 1 68.12 20 LEU B C 1
ATOM 3043 O O . LEU B 1 20 ? 32.188 -1.041 33.344 1 68.12 20 LEU B O 1
ATOM 3047 N N . GLY B 1 21 ? 30.766 -2.605 32.656 1 68.12 21 GLY B N 1
ATOM 3048 C CA . GLY B 1 21 ? 31.781 -3.645 32.719 1 68.12 21 GLY B CA 1
ATOM 3049 C C . GLY B 1 21 ? 32.938 -3.428 31.766 1 68.12 21 GLY B C 1
ATOM 3050 O O . GLY B 1 21 ? 34.094 -3.564 32.156 1 68.12 21 GLY B O 1
ATOM 3051 N N . ALA B 1 22 ? 32.531 -3.047 30.578 1 68 22 ALA B N 1
ATOM 3052 C CA . ALA B 1 22 ? 33.562 -2.816 29.562 1 68 22 ALA B CA 1
ATOM 3053 C C . ALA B 1 22 ? 34.469 -1.65 29.969 1 68 22 ALA B C 1
ATOM 3055 O O . ALA B 1 22 ? 35.688 -1.717 29.797 1 68 22 ALA B O 1
ATOM 3056 N N . THR B 1 23 ? 33.906 -0.698 30.531 1 69.75 23 THR B N 1
ATOM 3057 C CA . THR B 1 23 ? 34.656 0.467 30.984 1 69.75 23 THR B CA 1
ATOM 3058 C C . THR B 1 23 ? 35.562 0.108 32.156 1 69.75 23 THR B C 1
ATOM 3060 O O . THR B 1 23 ? 36.719 0.522 32.188 1 69.75 23 THR B O 1
ATOM 3063 N N . PHE B 1 24 ? 35.031 -0.615 33.062 1 71.25 24 PHE B N 1
ATOM 3064 C CA . PHE B 1 24 ? 35.812 -1.017 34.219 1 71.25 24 PHE B CA 1
ATOM 3065 C C . PHE B 1 24 ? 36.969 -1.908 33.844 1 71.25 24 PHE B C 1
ATOM 3067 O O . PHE B 1 24 ? 38.094 -1.731 34.312 1 71.25 24 PHE B O 1
ATOM 3074 N N . ILE B 1 25 ? 36.688 -2.836 32.969 1 69.25 25 ILE B N 1
ATOM 3075 C CA . ILE B 1 25 ? 37.75 -3.756 32.531 1 69.25 25 ILE B CA 1
ATOM 3076 C C . ILE B 1 25 ? 38.844 -2.992 31.766 1 69.25 25 ILE B C 1
ATOM 3078 O O . ILE B 1 25 ? 40.031 -3.248 31.953 1 69.25 25 ILE B O 1
ATOM 3082 N N . THR B 1 26 ? 38.344 -2.057 30.984 1 70.56 26 THR B N 1
ATOM 3083 C CA . THR B 1 26 ? 39.312 -1.223 30.281 1 70.56 26 THR B CA 1
ATOM 3084 C C . THR B 1 26 ? 40.156 -0.426 31.266 1 70.56 26 THR B C 1
ATOM 3086 O O . THR B 1 26 ? 41.375 -0.308 31.094 1 70.56 26 THR B O 1
ATOM 3089 N N . GLY B 1 27 ? 39.562 0.051 32.219 1 70.81 27 GLY B N 1
ATOM 3090 C CA . GLY B 1 27 ? 40.281 0.761 33.25 1 70.81 27 GLY B CA 1
ATOM 3091 C C . GLY B 1 27 ? 41.312 -0.105 33.969 1 70.81 27 GLY B C 1
ATOM 3092 O O . GLY B 1 27 ? 42.438 0.336 34.219 1 70.81 27 GLY B O 1
ATOM 3093 N N . LEU B 1 28 ? 40.969 -1.252 34.281 1 70.88 28 LEU B N 1
ATOM 3094 C CA . LEU B 1 28 ? 41.875 -2.17 34.938 1 70.88 28 LEU B CA 1
ATOM 3095 C C . LEU B 1 28 ? 43.062 -2.512 34.062 1 70.88 28 LEU B C 1
ATOM 3097 O O . LEU B 1 28 ? 44.219 -2.605 34.562 1 70.88 28 LEU B O 1
ATOM 3101 N N . ILE B 1 29 ? 42.75 -2.68 32.812 1 69.31 29 ILE B N 1
ATOM 3102 C CA . ILE B 1 29 ? 43.812 -3.02 31.875 1 69.31 29 ILE B CA 1
ATOM 3103 C C . ILE B 1 29 ? 44.781 -1.847 31.75 1 69.31 29 ILE B C 1
ATOM 3105 O O . ILE B 1 29 ? 46 -2.039 31.734 1 69.31 29 ILE B O 1
ATOM 3109 N N . LEU B 1 30 ? 44.156 -0.735 31.781 1 68.94 30 LEU B N 1
ATOM 3110 C CA . LEU B 1 30 ? 44.969 0.459 31.703 1 68.94 30 LEU B CA 1
ATOM 3111 C C . LEU B 1 30 ? 45.781 0.648 33 1 68.94 30 LEU B C 1
ATOM 3113 O O . LEU B 1 30 ? 46.938 1.032 32.938 1 68.94 30 LEU B O 1
ATOM 3117 N N . ALA B 1 31 ? 45.188 0.465 34.062 1 69.31 31 ALA B N 1
ATOM 3118 C CA . ALA B 1 31 ? 45.875 0.559 35.344 1 69.31 31 ALA B CA 1
ATOM 3119 C C . ALA B 1 31 ? 47 -0.48 35.438 1 69.31 31 ALA B C 1
ATOM 3121 O O . ALA B 1 31 ? 48.062 -0.187 35.938 1 69.31 31 ALA B O 1
ATOM 3122 N N . TYR B 1 32 ? 46.625 -1.651 35 1 66.31 32 TYR B N 1
ATOM 3123 C CA . TYR B 1 32 ? 47.625 -2.703 35 1 66.31 32 TYR B CA 1
ATOM 3124 C C . TYR B 1 32 ? 48.781 -2.35 34.062 1 66.31 32 TYR B C 1
ATOM 3126 O O . TYR B 1 32 ? 49.938 -2.625 34.375 1 66.31 32 TYR B O 1
ATOM 3134 N N . TYR B 1 33 ? 48.344 -1.793 32.969 1 63.78 33 TYR B N 1
ATOM 3135 C CA . TYR B 1 33 ? 49.344 -1.341 32 1 63.78 33 TYR B CA 1
ATOM 3136 C C . TYR B 1 33 ? 50.281 -0.323 32.625 1 63.78 33 TYR B C 1
ATOM 3138 O O . TYR B 1 33 ? 51.5 -0.369 32.406 1 63.78 33 TYR B O 1
ATOM 3146 N N . ASN B 1 34 ? 49.719 0.551 33.344 1 63.62 34 ASN B N 1
ATOM 3147 C CA . ASN B 1 34 ? 50.5 1.586 33.969 1 63.62 34 ASN B CA 1
ATOM 3148 C C . ASN B 1 34 ? 51.375 1.014 35.125 1 63.62 34 ASN B C 1
ATOM 3150 O O . ASN B 1 34 ? 52.438 1.529 35.406 1 63.62 34 ASN B O 1
ATOM 3154 N N . LEU B 1 35 ? 50.844 0.09 35.812 1 62.19 35 LEU B N 1
ATOM 3155 C CA . LEU B 1 35 ? 51.594 -0.441 36.938 1 62.19 35 LEU B CA 1
ATOM 3156 C C . LEU B 1 35 ? 52.656 -1.417 36.5 1 62.19 35 LEU B C 1
ATOM 3158 O O . LEU B 1 35 ? 53.688 -1.576 37.156 1 62.19 35 LEU B O 1
ATOM 3162 N N . ASN B 1 36 ? 52.281 -2.373 35.562 1 57.56 36 ASN B N 1
ATOM 3163 C CA . ASN B 1 36 ? 53.25 -3.377 35.125 1 57.56 36 ASN B CA 1
ATOM 3164 C C . ASN B 1 36 ? 53.719 -3.143 33.719 1 57.56 36 ASN B C 1
ATOM 3166 O O . ASN B 1 36 ? 52.906 -2.982 32.781 1 57.56 36 ASN B O 1
ATOM 3170 N N . THR B 1 37 ? 54.844 -2.445 33.438 1 53.09 37 THR B N 1
ATOM 3171 C CA . THR B 1 37 ? 55.562 -2.279 32.156 1 53.09 37 THR B CA 1
ATOM 3172 C C . THR B 1 37 ? 55.5 -3.57 31.344 1 53.09 37 THR B C 1
ATOM 3174 O O . THR B 1 37 ? 56.344 -3.77 30.453 1 53.09 37 THR B O 1
ATOM 3177 N N . SER B 1 38 ? 54.781 -4.566 31.703 1 50.94 38 SER B N 1
ATOM 3178 C CA . SER B 1 38 ? 55 -5.855 31.062 1 50.94 38 SER B CA 1
ATOM 3179 C C . SER B 1 38 ? 54.812 -5.77 29.547 1 50.94 38 SER B C 1
ATOM 3181 O O . SER B 1 38 ? 54.062 -4.918 29.062 1 50.94 38 SER B O 1
ATOM 3183 N N . LYS B 1 39 ? 55.844 -6.262 28.781 1 54.41 39 LYS B N 1
ATOM 3184 C CA . LYS B 1 39 ? 56.125 -6.434 27.359 1 54.41 39 LYS B CA 1
ATOM 3185 C C . LYS B 1 39 ? 54.906 -6.98 26.641 1 54.41 39 LYS B C 1
ATOM 3187 O O . LYS B 1 39 ? 54.812 -6.945 25.406 1 54.41 39 LYS B O 1
ATOM 3192 N N . ILE B 1 40 ? 54.062 -7.617 27.344 1 55.03 40 ILE B N 1
ATOM 3193 C CA . ILE B 1 40 ? 53 -8.312 26.625 1 55.03 40 ILE B CA 1
ATOM 3194 C C . ILE B 1 40 ? 52.094 -7.293 25.938 1 55.03 40 ILE B C 1
ATOM 3196 O O . ILE B 1 40 ? 51.625 -7.512 24.812 1 55.03 40 ILE B O 1
ATOM 3200 N N . PHE B 1 41 ? 51.781 -6.223 26.625 1 53.06 41 PHE B N 1
ATOM 3201 C CA . PHE B 1 41 ? 50.875 -5.242 26.062 1 53.06 41 PHE B CA 1
ATOM 3202 C C . PHE B 1 41 ? 51.594 -4.238 25.188 1 53.06 41 PHE B C 1
ATOM 3204 O O . PHE B 1 41 ? 51 -3.404 24.531 1 53.06 41 PHE B O 1
ATOM 3211 N N . LYS B 1 42 ? 52.969 -4.32 25.266 1 57 42 LYS B N 1
ATOM 3212 C CA . LYS B 1 42 ? 53.812 -3.537 24.359 1 57 42 LYS B CA 1
ATOM 3213 C C . LYS B 1 42 ? 54 -4.258 23.031 1 57 42 LYS B C 1
ATOM 3215 O O . LYS B 1 42 ? 54.938 -3.953 22.297 1 57 42 LYS B O 1
ATOM 3220 N N . ASN B 1 43 ? 53.188 -5.27 22.844 1 60.25 43 ASN B N 1
ATOM 3221 C CA . ASN B 1 43 ? 53.25 -5.965 21.562 1 60.25 43 ASN B CA 1
ATOM 3222 C C . ASN B 1 43 ? 52.781 -5.074 20.422 1 60.25 43 ASN B C 1
ATOM 3224 O O . ASN B 1 43 ? 51.844 -4.309 20.578 1 60.25 43 ASN B O 1
ATOM 3228 N N . ALA B 1 44 ? 53.781 -4.801 19.516 1 65 44 ALA B N 1
ATOM 3229 C CA . ALA B 1 44 ? 53.562 -3.943 18.344 1 65 44 ALA B CA 1
ATOM 3230 C C . ALA B 1 44 ? 52.188 -4.227 17.703 1 65 44 ALA B C 1
ATOM 3232 O O . ALA B 1 44 ? 51.562 -3.314 17.188 1 65 44 ALA B O 1
ATOM 3233 N N . PHE B 1 45 ? 51.75 -5.395 18.016 1 68.56 45 PHE B N 1
ATOM 3234 C CA . PHE B 1 45 ? 50.469 -5.785 17.406 1 68.56 45 PHE B CA 1
ATOM 3235 C C . PHE B 1 45 ? 49.312 -5.188 18.188 1 68.56 45 PHE B C 1
ATOM 3237 O O . PHE B 1 45 ? 48.375 -4.648 17.578 1 68.56 45 PHE B O 1
ATOM 3244 N N . LEU B 1 46 ? 49.375 -5.262 19.391 1 66.06 46 LEU B N 1
ATOM 3245 C CA . LEU B 1 46 ? 48.312 -4.738 20.219 1 66.06 46 LEU B CA 1
ATOM 3246 C C . LEU B 1 46 ? 48.25 -3.217 20.156 1 66.06 46 LEU B C 1
ATOM 3248 O O . LEU B 1 46 ? 47.156 -2.627 20.172 1 66.06 46 LEU B O 1
ATOM 3252 N N . SER B 1 47 ? 49.406 -2.678 20.109 1 69.25 47 SER B N 1
ATOM 3253 C CA . SER B 1 47 ? 49.5 -1.23 19.938 1 69.25 47 SER B CA 1
ATOM 3254 C C . SER B 1 47 ? 48.938 -0.804 18.594 1 69.25 47 SER B C 1
ATOM 3256 O O . SER B 1 47 ? 48.281 0.236 18.484 1 69.25 47 SER B O 1
ATOM 3258 N N . TYR B 1 48 ? 49.125 -1.59 17.656 1 74.12 48 TYR B N 1
ATOM 3259 C CA . TYR B 1 48 ? 48.594 -1.294 16.328 1 74.12 48 TYR B CA 1
ATOM 3260 C C . TYR B 1 48 ? 47.062 -1.368 16.312 1 74.12 48 TYR B C 1
ATOM 3262 O O . TYR B 1 48 ? 46.406 -0.519 15.719 1 74.12 48 TYR B O 1
ATOM 3270 N N . ILE B 1 49 ? 46.656 -2.365 17.094 1 71.31 49 ILE B N 1
ATOM 3271 C CA . ILE B 1 49 ? 45.188 -2.508 17.188 1 71.31 49 ILE B CA 1
ATOM 3272 C C . ILE B 1 49 ? 44.625 -1.33 17.953 1 71.31 49 ILE B C 1
ATOM 3274 O O . ILE B 1 49 ? 43.531 -0.843 17.625 1 71.31 49 ILE B O 1
ATOM 3278 N N . GLY B 1 50 ? 45.312 -0.93 18.859 1 68 50 GLY B N 1
ATOM 3279 C CA . GLY B 1 50 ? 44.938 0.258 19.594 1 68 50 GLY B CA 1
ATOM 3280 C C . GLY B 1 50 ? 44.938 1.52 18.75 1 68 50 GLY B C 1
ATOM 3281 O O . GLY B 1 50 ? 44.062 2.363 18.875 1 68 50 GLY B O 1
ATOM 3282 N N . ASP B 1 51 ? 45.844 1.586 17.891 1 69.31 51 ASP B N 1
ATOM 3283 C CA . ASP B 1 51 ? 45.969 2.748 17.016 1 69.31 51 ASP B CA 1
ATOM 3284 C C . ASP B 1 51 ? 44.812 2.824 16.016 1 69.31 51 ASP B C 1
ATOM 3286 O O . ASP B 1 51 ? 44.344 3.916 15.688 1 69.31 51 ASP B O 1
ATOM 3290 N N . ILE B 1 52 ? 44.344 1.645 15.711 1 72.69 52 ILE B N 1
ATOM 3291 C CA . ILE B 1 52 ? 43.312 1.658 14.688 1 72.69 52 ILE B CA 1
ATOM 3292 C C . ILE B 1 52 ? 41.938 1.508 15.336 1 72.69 52 ILE B C 1
ATOM 3294 O O . ILE B 1 52 ? 40.938 1.494 14.648 1 72.69 52 ILE B O 1
ATOM 3298 N N . SER B 1 53 ? 41.875 1.47 16.594 1 68.75 53 SER B N 1
ATOM 3299 C CA . SER B 1 53 ? 40.656 1.166 17.328 1 68.75 53 SER B CA 1
ATOM 3300 C C . SER B 1 53 ? 39.594 2.236 17.094 1 68.75 53 SER B C 1
ATOM 3302 O O . SER B 1 53 ? 38.406 1.923 16.953 1 68.75 53 SER B O 1
ATOM 3304 N N . TYR B 1 54 ? 40 3.459 17.094 1 67.31 54 TYR B N 1
ATOM 3305 C CA . TYR B 1 54 ? 39.031 4.535 16.875 1 67.31 54 TYR B CA 1
ATOM 3306 C C . TYR B 1 54 ? 38.406 4.426 15.484 1 67.31 54 TYR B C 1
ATOM 3308 O O . TYR B 1 54 ? 37.188 4.578 15.336 1 67.31 54 TYR B O 1
ATOM 3316 N N . LEU B 1 55 ? 39.219 4.156 14.578 1 67.06 55 LEU B N 1
ATOM 3317 C CA . LEU B 1 55 ? 38.75 3.996 13.211 1 67.06 55 LEU B CA 1
ATOM 3318 C C . LEU B 1 55 ? 37.844 2.758 13.094 1 67.06 55 LEU B C 1
ATOM 3320 O O . LEU B 1 55 ? 36.844 2.775 12.383 1 67.06 55 LEU B O 1
ATOM 3324 N N . LEU B 1 56 ? 38.25 1.78 13.805 1 74.69 56 LEU B N 1
ATOM 3325 C CA . LEU B 1 56 ? 37.438 0.569 13.836 1 74.69 56 LEU B CA 1
ATOM 3326 C C . LEU B 1 56 ? 36.062 0.852 14.422 1 74.69 56 LEU B C 1
ATOM 3328 O O . LEU B 1 56 ? 35.031 0.36 13.914 1 74.69 56 LEU B O 1
ATOM 3332 N N . TYR B 1 57 ? 36.031 1.617 15.391 1 69.88 57 TYR B N 1
ATOM 3333 C CA . TYR B 1 57 ? 34.812 1.987 16.047 1 69.88 57 TYR B CA 1
ATOM 3334 C C . TYR B 1 57 ? 33.906 2.818 15.117 1 69.88 57 TYR B C 1
ATOM 3336 O O . TYR B 1 57 ? 32.688 2.631 15.078 1 69.88 57 TYR B O 1
ATOM 3344 N N . LEU B 1 58 ? 34.5 3.533 14.43 1 63.75 58 LEU B N 1
ATOM 3345 C CA . LEU B 1 58 ? 33.75 4.43 13.547 1 63.75 58 LEU B CA 1
ATOM 3346 C C . LEU B 1 58 ? 33.188 3.67 12.359 1 63.75 58 LEU B C 1
ATOM 3348 O O . LEU B 1 58 ? 32.062 3.961 11.906 1 63.75 58 LEU B O 1
ATOM 3352 N N . VAL B 1 59 ? 33.906 2.736 11.906 1 68.62 59 VAL B N 1
ATOM 3353 C CA . VAL B 1 59 ? 33.531 2.123 10.633 1 68.62 59 VAL B CA 1
ATOM 3354 C C . VAL B 1 59 ? 32.719 0.853 10.891 1 68.62 59 VAL B C 1
ATOM 3356 O O . VAL B 1 59 ? 32 0.378 10.016 1 68.62 59 VAL B O 1
ATOM 3359 N N . HIS B 1 60 ? 32.75 0.407 12.102 1 70.06 60 HIS B N 1
ATOM 3360 C CA . HIS B 1 60 ? 32.156 -0.911 12.312 1 70.06 60 HIS B CA 1
ATOM 3361 C C . HIS B 1 60 ? 30.656 -0.883 12.094 1 70.06 60 HIS B C 1
ATOM 3363 O O . HIS B 1 60 ? 30.094 -1.803 11.492 1 70.06 60 HIS B O 1
ATOM 3369 N N . TRP B 1 61 ? 30.125 0.059 12.555 1 64.44 61 TRP B N 1
ATOM 3370 C CA . TRP B 1 61 ? 28.672 0.074 12.523 1 64.44 61 TRP B CA 1
ATOM 3371 C C . TRP B 1 61 ? 28.156 0.231 11.102 1 64.44 61 TRP B C 1
ATOM 3373 O O . TRP B 1 61 ? 27.281 -0.522 10.656 1 64.44 61 TRP B O 1
ATOM 3383 N N . PRO B 1 62 ? 28.609 1.178 10.414 1 61.72 62 PRO B N 1
ATOM 3384 C CA . PRO B 1 62 ? 28.188 1.247 9.016 1 61.72 62 PRO B CA 1
ATOM 3385 C C . PRO B 1 62 ? 28.469 -0.04 8.242 1 61.72 62 PRO B C 1
ATOM 3387 O O . PRO B 1 62 ? 27.688 -0.436 7.379 1 61.72 62 PRO B O 1
ATOM 3390 N N . THR B 1 63 ? 29.547 -0.588 8.523 1 66.06 63 THR B N 1
ATOM 3391 C CA . THR B 1 63 ? 29.891 -1.833 7.844 1 66.06 63 THR B CA 1
ATOM 3392 C C . THR B 1 63 ? 28.922 -2.945 8.227 1 66.06 63 THR B C 1
ATOM 3394 O O . THR B 1 63 ? 28.484 -3.713 7.367 1 66.06 63 THR B O 1
ATOM 3397 N N . ILE B 1 64 ? 28.609 -2.926 9.422 1 64.31 64 ILE B N 1
ATOM 3398 C CA . ILE B 1 64 ? 27.656 -3.93 9.883 1 64.31 64 ILE B CA 1
ATOM 3399 C C . ILE B 1 64 ? 26.297 -3.682 9.242 1 64.31 64 ILE B C 1
ATOM 3401 O O . ILE B 1 64 ? 25.641 -4.617 8.789 1 64.31 64 ILE B O 1
ATOM 3405 N N . GLN B 1 65 ? 26 -2.496 9.273 1 59.97 65 GLN B N 1
ATOM 3406 C CA . GLN B 1 65 ? 24.703 -2.158 8.695 1 59.97 65 GLN B CA 1
ATOM 3407 C C . GLN B 1 65 ? 24.672 -2.449 7.195 1 59.97 65 GLN B C 1
ATOM 3409 O O . GLN B 1 65 ? 23.641 -2.869 6.656 1 59.97 65 GLN B O 1
ATOM 3414 N N . PHE B 1 66 ? 25.734 -2.158 6.617 1 57.81 66 PHE B N 1
ATOM 3415 C CA . PHE B 1 66 ? 25.875 -2.479 5.199 1 57.81 66 PHE B CA 1
ATOM 3416 C C . PHE B 1 66 ? 25.672 -3.971 4.961 1 57.81 66 PHE B C 1
ATOM 3418 O O . PHE B 1 66 ? 24.938 -4.371 4.055 1 57.81 66 PHE B O 1
ATOM 3425 N N . PHE B 1 67 ? 26.328 -4.723 5.758 1 60.47 67 PHE B N 1
ATOM 3426 C CA . PHE B 1 67 ? 26.219 -6.168 5.598 1 60.47 67 PHE B CA 1
ATOM 3427 C C . PHE B 1 67 ? 24.828 -6.645 5.988 1 60.47 67 PHE B C 1
ATOM 3429 O O . PHE B 1 67 ? 24.281 -7.57 5.379 1 60.47 67 PHE B O 1
ATOM 3436 N N . ASN B 1 68 ? 24.422 -6.016 6.988 1 56.03 68 ASN B N 1
ATOM 3437 C CA . ASN B 1 68 ? 23.062 -6.379 7.367 1 56.03 68 ASN B CA 1
ATOM 3438 C C . ASN B 1 68 ? 22.062 -6.039 6.266 1 56.03 68 ASN B C 1
ATOM 3440 O O . ASN B 1 68 ? 21.125 -6.801 6.012 1 56.03 68 ASN B O 1
ATOM 3444 N N . TYR B 1 69 ? 22.328 -4.934 5.875 1 51.62 69 TYR B N 1
ATOM 3445 C CA . TYR B 1 69 ? 21.484 -4.512 4.766 1 51.62 69 TYR B CA 1
ATOM 3446 C C . TYR B 1 69 ? 21.656 -5.434 3.562 1 51.62 69 TYR B C 1
ATOM 3448 O O . TYR B 1 69 ? 20.688 -5.902 2.982 1 51.62 69 TYR B O 1
ATOM 3456 N N . TYR B 1 70 ? 22.875 -5.512 3.209 1 49.91 70 TYR B N 1
ATOM 3457 C CA . TYR B 1 70 ? 23.156 -6.379 2.068 1 49.91 70 TYR B CA 1
ATOM 3458 C C . TYR B 1 70 ? 22.922 -7.84 2.424 1 49.91 70 TYR B C 1
ATOM 3460 O O . TYR B 1 70 ? 22.516 -8.633 1.569 1 49.91 70 TYR B O 1
ATOM 3468 N N . GLY B 1 71 ? 23.344 -8.094 3.57 1 47.91 71 GLY B N 1
ATOM 3469 C CA . GLY B 1 71 ? 22.984 -9.43 4.027 1 47.91 71 GLY B CA 1
ATOM 3470 C C . GLY B 1 71 ? 21.484 -9.648 4.109 1 47.91 71 GLY B C 1
ATOM 3471 O O . GLY B 1 71 ? 21 -10.742 3.799 1 47.91 71 GLY B O 1
ATOM 3472 N N . ALA B 1 72 ? 20.938 -8.648 4.672 1 44.22 72 ALA B N 1
ATOM 3473 C CA . ALA B 1 72 ? 19.484 -8.727 4.676 1 44.22 72 ALA B CA 1
ATOM 3474 C C . ALA B 1 72 ? 18.938 -8.797 3.252 1 44.22 72 ALA B C 1
ATOM 3476 O O . ALA B 1 72 ? 17.906 -9.422 3.012 1 44.22 72 ALA B O 1
ATOM 3477 N N . LEU B 1 73 ? 19.5 -8.148 2.393 1 40.69 73 LEU B N 1
ATOM 3478 C CA . LEU B 1 73 ? 19.125 -8.281 0.99 1 40.69 73 LEU B CA 1
ATOM 3479 C C . LEU B 1 73 ? 19.281 -9.727 0.517 1 40.69 73 LEU B C 1
ATOM 3481 O O . LEU B 1 73 ? 18.562 -10.172 -0.384 1 40.69 73 LEU B O 1
ATOM 3485 N N . ASN B 1 74 ? 20.328 -10.32 0.944 1 41.78 74 ASN B N 1
ATOM 3486 C CA . ASN B 1 74 ? 20.578 -11.688 0.489 1 41.78 74 ASN B CA 1
ATOM 3487 C C . ASN B 1 74 ? 20 -12.711 1.462 1 41.78 74 ASN B C 1
ATOM 3489 O O . ASN B 1 74 ? 20.438 -13.867 1.488 1 41.78 74 ASN B O 1
ATOM 3493 N N . ASP B 1 75 ? 18.797 -12.5 2.035 1 42.69 75 ASP B N 1
ATOM 3494 C CA . ASP B 1 75 ? 17.938 -13.383 2.82 1 42.69 75 ASP B CA 1
ATOM 3495 C C . ASP B 1 75 ? 18.719 -14.031 3.967 1 42.69 75 ASP B C 1
ATOM 3497 O O . ASP B 1 75 ? 18.297 -15.055 4.512 1 42.69 75 ASP B O 1
ATOM 3501 N N . SER B 1 76 ? 20.062 -14 4.191 1 42.38 76 SER B N 1
ATOM 3502 C CA . SER B 1 76 ? 20.703 -14.633 5.344 1 42.38 76 SER B CA 1
ATOM 3503 C C . SER B 1 76 ? 20.656 -13.719 6.566 1 42.38 76 SER B C 1
ATOM 3505 O O . SER B 1 76 ? 20.609 -12.5 6.438 1 42.38 76 SER B O 1
ATOM 3507 N N . ASP B 1 77 ? 19.828 -14.125 7.602 1 43.25 77 ASP B N 1
ATOM 3508 C CA . ASP B 1 77 ? 19.891 -13.461 8.906 1 43.25 77 ASP B CA 1
ATOM 3509 C C . ASP B 1 77 ? 21.297 -12.945 9.188 1 43.25 77 ASP B C 1
ATOM 3511 O O . ASP B 1 77 ? 22.188 -13.719 9.547 1 43.25 77 ASP B O 1
ATOM 3515 N N . PRO B 1 78 ? 21.688 -11.969 8.523 1 46.44 78 PRO B N 1
ATOM 3516 C CA . PRO B 1 78 ? 23.094 -11.555 8.578 1 46.44 78 PRO B CA 1
ATOM 3517 C C . PRO B 1 78 ? 23.609 -11.352 10 1 46.44 78 PRO B C 1
ATOM 3519 O O . PRO B 1 78 ? 24.812 -11.328 10.234 1 46.44 78 PRO B O 1
ATOM 3522 N N . SER B 1 79 ? 22.609 -11 10.781 1 46.5 79 SER B N 1
ATOM 3523 C CA . SER B 1 79 ? 23.047 -10.883 12.172 1 46.5 79 SER B CA 1
ATOM 3524 C C . SER B 1 79 ? 23.609 -12.195 12.688 1 46.5 79 SER B C 1
ATOM 3526 O O . SER B 1 79 ? 24.484 -12.203 13.555 1 46.5 79 SER B O 1
ATOM 3528 N N . ASN B 1 80 ? 22.891 -13.352 12.211 1 49.06 80 ASN B N 1
ATOM 3529 C CA . ASN B 1 80 ? 23.297 -14.641 12.766 1 49.06 80 ASN B CA 1
ATOM 3530 C C . ASN B 1 80 ? 24.406 -15.289 11.922 1 49.06 80 ASN B C 1
ATOM 3532 O O . ASN B 1 80 ? 24.906 -16.359 12.273 1 49.06 80 ASN B O 1
ATOM 3536 N N . ASN B 1 81 ? 24.594 -14.891 10.789 1 51.97 81 ASN B N 1
ATOM 3537 C CA . ASN B 1 81 ? 25.625 -15.578 10.016 1 51.97 81 ASN B CA 1
ATOM 3538 C C . ASN B 1 81 ? 27.016 -15.125 10.414 1 51.97 81 ASN B C 1
ATOM 3540 O O . ASN B 1 81 ? 27.359 -13.945 10.281 1 51.97 81 ASN B O 1
ATOM 3544 N N . LEU B 1 82 ? 27.609 -16 11.172 1 57.91 82 LEU B N 1
ATOM 3545 C CA . LEU B 1 82 ? 28.953 -15.789 11.703 1 57.91 82 LEU B CA 1
ATOM 3546 C C . LEU B 1 82 ? 29.891 -15.297 10.609 1 57.91 82 LEU B C 1
ATOM 3548 O O . LEU B 1 82 ? 30.75 -14.453 10.859 1 57.91 82 LEU B O 1
ATOM 3552 N N . PHE B 1 83 ? 29.484 -15.773 9.453 1 60.97 83 PHE B N 1
ATOM 3553 C CA . PHE B 1 83 ? 30.375 -15.383 8.359 1 60.97 83 PHE B CA 1
ATOM 3554 C C . PHE B 1 83 ? 30.203 -13.906 8.031 1 60.97 83 PHE B C 1
ATOM 3556 O O . PHE B 1 83 ? 31.188 -13.195 7.801 1 60.97 83 PHE B O 1
ATOM 3563 N N . ILE B 1 84 ? 28.922 -13.547 8.117 1 63.91 84 ILE B N 1
ATOM 3564 C CA . ILE B 1 84 ? 28.672 -12.148 7.805 1 63.91 84 ILE B CA 1
ATOM 3565 C C . ILE B 1 84 ? 29.234 -11.258 8.914 1 63.91 84 ILE B C 1
ATOM 3567 O O . ILE B 1 84 ? 29.781 -10.188 8.641 1 63.91 84 ILE B O 1
ATOM 3571 N N . LYS B 1 85 ? 29.172 -11.82 10.055 1 66.06 85 LYS B N 1
ATOM 3572 C CA . LYS B 1 85 ? 29.734 -11.086 11.188 1 66.06 85 LYS B CA 1
ATOM 3573 C C . LYS B 1 85 ? 31.25 -10.977 11.078 1 66.06 85 LYS B C 1
ATOM 3575 O O . LYS B 1 85 ? 31.828 -9.906 11.312 1 66.06 85 LYS B O 1
ATOM 3580 N N . PHE B 1 86 ? 31.766 -12.055 10.695 1 69.75 86 PHE B N 1
ATOM 3581 C CA . PHE B 1 86 ? 33.219 -12.07 10.547 1 69.75 86 PHE B CA 1
ATOM 3582 C C . PHE B 1 86 ? 33.656 -11.266 9.328 1 69.75 86 PHE B C 1
ATOM 3584 O O . PHE B 1 86 ? 34.656 -10.57 9.367 1 69.75 86 PHE B O 1
ATOM 3591 N N . ALA B 1 87 ? 32.812 -11.344 8.383 1 71.12 87 ALA B N 1
ATOM 3592 C CA . ALA B 1 87 ? 33.125 -10.57 7.184 1 71.12 87 ALA B CA 1
ATOM 3593 C C . ALA B 1 87 ? 32.969 -9.078 7.441 1 71.12 87 ALA B C 1
ATOM 3595 O O . ALA B 1 87 ? 33.812 -8.281 6.98 1 71.12 87 ALA B O 1
ATOM 3596 N N . SER B 1 88 ? 31.938 -8.82 8.195 1 72.06 88 SER B N 1
ATOM 3597 C CA . SER B 1 88 ? 31.75 -7.422 8.562 1 72.06 88 SER B CA 1
ATOM 3598 C C . SER B 1 88 ? 32.906 -6.918 9.438 1 72.06 88 SER B C 1
ATOM 3600 O O . SER B 1 88 ? 33.344 -5.789 9.273 1 72.06 88 SER B O 1
ATOM 3602 N N . PHE B 1 89 ? 33.25 -7.805 10.25 1 74.31 89 PHE B N 1
ATOM 3603 C CA . PHE B 1 89 ? 34.344 -7.453 11.117 1 74.31 89 PHE B CA 1
ATOM 3604 C C . PHE B 1 89 ? 35.656 -7.32 10.312 1 74.31 89 PHE B C 1
ATOM 3606 O O . PHE B 1 89 ? 36.406 -6.383 10.516 1 74.31 89 PHE B O 1
ATOM 3613 N N . GLY B 1 90 ? 35.875 -8.273 9.516 1 76 90 GLY B N 1
ATOM 3614 C CA . GLY B 1 90 ? 37.062 -8.234 8.68 1 76 90 GLY B CA 1
ATOM 3615 C C . GLY B 1 90 ? 37.125 -7.016 7.777 1 76 90 GLY B C 1
ATOM 3616 O O . GLY B 1 90 ? 38.156 -6.383 7.648 1 76 90 GLY B O 1
ATOM 3617 N N . LEU B 1 91 ? 35.969 -6.77 7.293 1 76.19 91 LEU B N 1
ATOM 3618 C CA . LEU B 1 91 ? 35.906 -5.605 6.414 1 76.19 91 LEU B CA 1
ATOM 3619 C C . LEU B 1 91 ? 36.094 -4.316 7.211 1 76.19 91 LEU B C 1
ATOM 3621 O O . LEU B 1 91 ? 36.75 -3.387 6.746 1 76.19 91 LEU B O 1
ATOM 3625 N N . SER B 1 92 ? 35.5 -4.32 8.297 1 76.62 92 SER B N 1
ATOM 3626 C CA . SER B 1 92 ? 35.688 -3.158 9.164 1 76.62 92 SER B CA 1
ATOM 3627 C C . SER B 1 92 ? 37.156 -2.98 9.523 1 76.62 92 SER B C 1
ATOM 3629 O O . SER B 1 92 ? 37.656 -1.857 9.555 1 76.62 92 SER B O 1
ATOM 3631 N N . LEU B 1 93 ? 37.75 -4.035 9.758 1 77.56 93 LEU B N 1
ATOM 3632 C CA . LEU B 1 93 ? 39.156 -4.008 10.109 1 77.56 93 LEU B CA 1
ATOM 3633 C C . LEU B 1 93 ? 40 -3.547 8.922 1 77.56 93 LEU B C 1
ATOM 3635 O O . LEU B 1 93 ? 40.906 -2.73 9.078 1 77.56 93 LEU B O 1
ATOM 3639 N N . LEU B 1 94 ? 39.75 -4.047 7.848 1 78.25 94 LEU B N 1
ATOM 3640 C CA . LEU B 1 94 ? 40.5 -3.688 6.645 1 78.25 94 LEU B CA 1
ATOM 3641 C C . LEU B 1 94 ? 40.312 -2.209 6.316 1 78.25 94 LEU B C 1
ATOM 3643 O O . LEU B 1 94 ? 41.281 -1.517 6.008 1 78.25 94 LEU B O 1
ATOM 3647 N N . ILE B 1 95 ? 39.125 -1.903 6.414 1 76.19 95 ILE B N 1
ATOM 3648 C CA . ILE B 1 95 ? 38.844 -0.5 6.129 1 76.19 95 ILE B CA 1
ATOM 3649 C C . ILE B 1 95 ? 39.562 0.384 7.16 1 76.19 95 ILE B C 1
ATOM 3651 O O . ILE B 1 95 ? 40.125 1.422 6.812 1 76.19 95 ILE B O 1
ATOM 3655 N N . SER B 1 96 ? 39.562 -0.043 8.344 1 74.81 96 SER B N 1
ATOM 3656 C CA . SER B 1 96 ? 40.188 0.725 9.406 1 74.81 96 SER B CA 1
ATOM 3657 C C . SER B 1 96 ? 41.719 0.79 9.195 1 74.81 96 SER B C 1
ATOM 3659 O O . SER B 1 96 ? 42.344 1.834 9.414 1 74.81 96 SER B O 1
ATOM 3661 N N . ILE B 1 97 ? 42.25 -0.228 8.742 1 75.38 97 ILE B N 1
ATOM 3662 C CA . ILE B 1 97 ? 43.688 -0.288 8.492 1 75.38 97 ILE B CA 1
ATOM 3663 C C . ILE B 1 97 ? 44.031 0.626 7.324 1 75.38 97 ILE B C 1
ATOM 3665 O O . ILE B 1 97 ? 45 1.379 7.395 1 75.38 97 ILE B O 1
ATOM 3669 N N . ILE B 1 98 ? 43.281 0.544 6.41 1 73.31 98 ILE B N 1
ATOM 3670 C CA . ILE B 1 98 ? 43.531 1.367 5.23 1 73.31 98 ILE B CA 1
ATOM 3671 C C . ILE B 1 98 ? 43.375 2.844 5.59 1 73.31 98 ILE B C 1
ATOM 3673 O O . ILE B 1 98 ? 44.219 3.666 5.23 1 73.31 98 ILE B O 1
ATOM 3677 N N . LEU B 1 99 ? 42.438 3.033 6.309 1 68 99 LEU B N 1
ATOM 3678 C CA . LEU B 1 99 ? 42.188 4.414 6.715 1 68 99 LEU B CA 1
ATOM 3679 C C . LEU B 1 99 ? 43.281 4.895 7.66 1 68 99 LEU B C 1
ATOM 3681 O O . LEU B 1 99 ? 43.688 6.062 7.605 1 68 99 LEU B O 1
ATOM 3685 N N . HIS B 1 100 ? 43.781 4.051 8.43 1 69.62 100 HIS B N 1
ATOM 3686 C CA . HIS B 1 100 ? 44.844 4.391 9.367 1 69.62 100 HIS B CA 1
ATOM 3687 C C . HIS B 1 100 ? 46.125 4.719 8.633 1 69.62 100 HIS B C 1
ATOM 3689 O O . HIS B 1 100 ? 46.781 5.734 8.914 1 69.62 100 HIS B O 1
ATOM 3695 N N . HIS B 1 101 ? 46.469 3.918 7.789 1 69.31 101 HIS B N 1
ATOM 3696 C CA . HIS B 1 101 ? 47.75 4.078 7.129 1 69.31 101 HIS B CA 1
ATOM 3697 C C . HIS B 1 101 ? 47.688 5.109 6.008 1 69.31 101 HIS B C 1
ATOM 3699 O O . HIS B 1 101 ? 48.656 5.797 5.723 1 69.31 101 HIS B O 1
ATOM 3705 N N . ILE B 1 102 ? 46.594 5.121 5.512 1 66.5 102 ILE B N 1
ATOM 3706 C CA . ILE B 1 102 ? 46.5 6.023 4.371 1 66.5 102 ILE B CA 1
ATOM 3707 C C . ILE B 1 102 ? 46.031 7.406 4.844 1 66.5 102 ILE B C 1
ATOM 3709 O O . ILE B 1 102 ? 46.5 8.422 4.324 1 66.5 102 ILE B O 1
ATOM 3713 N N . PHE B 1 103 ? 45.281 7.277 5.895 1 63 103 PHE B N 1
ATOM 3714 C CA . PHE B 1 103 ? 44.719 8.562 6.301 1 63 103 PHE B CA 1
ATOM 3715 C C . PHE B 1 103 ? 45.219 8.969 7.672 1 63 103 PHE B C 1
ATOM 3717 O O . PHE B 1 103 ? 45.75 10.07 7.836 1 63 103 PHE B O 1
ATOM 3724 N N . GLU B 1 104 ? 45.031 8.117 8.602 1 63.19 104 GLU B N 1
ATOM 3725 C CA . GLU B 1 104 ? 45.344 8.492 9.984 1 63.19 104 GLU B CA 1
ATOM 3726 C C . GL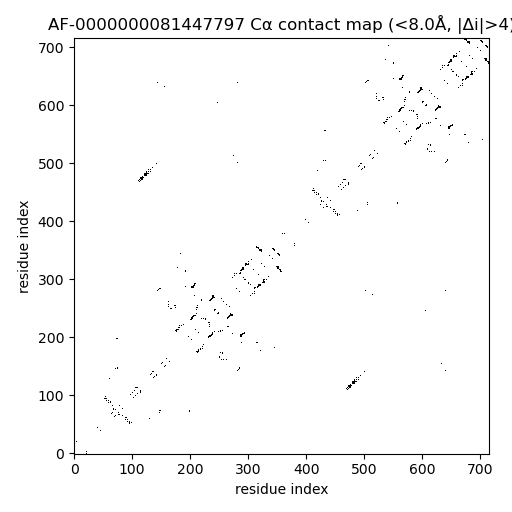U B 1 104 ? 46.812 8.734 10.188 1 63.19 104 GLU B C 1
ATOM 3728 O O . GLU B 1 104 ? 47.219 9.742 10.766 1 63.19 104 GLU B O 1
ATOM 3733 N N . LYS B 1 105 ? 47.625 7.82 9.875 1 64.88 105 LYS B N 1
ATOM 3734 C CA . LYS B 1 105 ? 49.062 7.93 10.109 1 64.88 105 LYS B CA 1
ATOM 3735 C C . LYS B 1 105 ? 49.625 9.141 9.383 1 64.88 105 LYS B C 1
ATOM 3737 O O . LYS B 1 105 ? 50.375 9.914 9.969 1 64.88 105 LYS B O 1
ATOM 3742 N N . PRO B 1 106 ? 49.406 9.141 8.219 1 58.19 106 PRO B N 1
ATOM 3743 C CA . PRO B 1 106 ? 49.938 10.367 7.617 1 58.19 106 PRO B CA 1
ATOM 3744 C C . PRO B 1 106 ? 49.344 11.633 8.234 1 58.19 106 PRO B C 1
ATOM 3746 O O . PRO B 1 106 ? 50.031 12.656 8.344 1 58.19 106 PRO B O 1
ATOM 3749 N N . LEU B 1 107 ? 48.188 11.352 8.734 1 55.44 107 LEU B N 1
ATOM 3750 C CA . LEU B 1 107 ? 47.5 12.477 9.367 1 55.44 107 LEU B CA 1
ATOM 3751 C C . LEU B 1 107 ? 48.125 12.789 10.727 1 55.44 107 LEU B C 1
ATOM 3753 O O . LEU B 1 107 ? 48.281 13.961 11.086 1 55.44 107 LEU B O 1
ATOM 3757 N N . LEU B 1 108 ? 48.344 11.727 11.492 1 53.53 108 LEU B N 1
ATOM 3758 C CA . LEU B 1 108 ? 48.938 11.883 12.812 1 53.53 108 LEU B CA 1
ATOM 3759 C C . LEU B 1 108 ? 50.406 12.336 12.711 1 53.53 108 LEU B C 1
ATOM 3761 O O . LEU B 1 108 ? 50.938 12.969 13.633 1 53.53 108 LEU B O 1
ATOM 3765 N N . SER B 1 109 ? 51.031 11.797 11.852 1 50.38 109 SER B N 1
ATOM 3766 C CA . SER B 1 109 ? 52.375 12.305 11.672 1 50.38 109 SER B CA 1
ATOM 3767 C C . SER B 1 109 ? 52.375 13.727 11.133 1 50.38 109 SER B C 1
ATOM 3769 O O . SER B 1 109 ? 53.438 14.344 10.984 1 50.38 109 SER B O 1
ATOM 3771 N N . LEU B 1 110 ? 51.219 13.969 10.789 1 45.69 110 LEU B N 1
ATOM 3772 C CA . LEU B 1 110 ? 51.094 15.344 10.305 1 45.69 110 LEU B CA 1
ATOM 3773 C C . LEU B 1 110 ? 51.188 16.328 11.461 1 45.69 110 LEU B C 1
ATOM 3775 O O . LEU B 1 110 ? 50.406 16.234 12.43 1 45.69 110 LEU B O 1
ATOM 3779 N N . ARG B 1 111 ? 52.281 16.547 11.961 1 46.44 111 ARG B N 1
ATOM 3780 C CA . ARG B 1 111 ? 52.656 17.516 12.984 1 46.44 111 ARG B CA 1
ATOM 3781 C C . ARG B 1 111 ? 51.969 18.859 12.719 1 46.44 111 ARG B C 1
ATOM 3783 O O . ARG B 1 111 ? 51.781 19.656 13.641 1 46.44 111 ARG B O 1
ATOM 3790 N N . SER B 1 112 ? 51.812 19.297 11.547 1 45.94 112 SER B N 1
ATOM 3791 C CA . SER B 1 112 ? 51.438 20.656 11.227 1 45.94 112 SER B CA 1
ATOM 3792 C C . SER B 1 112 ? 49.906 20.797 11.141 1 45.94 112 SER B C 1
ATOM 3794 O O . SER B 1 112 ? 49.219 19.797 10.992 1 45.94 112 SER B O 1
ATOM 3796 N N . TYR B 1 113 ? 49.25 21.922 11.555 1 46.47 113 TYR B N 1
ATOM 3797 C CA . TYR B 1 113 ? 47.844 22.375 11.531 1 46.47 113 TYR B CA 1
ATOM 3798 C C . TYR B 1 113 ? 47.125 21.812 10.312 1 46.47 113 TYR B C 1
ATOM 3800 O O . TYR B 1 113 ? 45.938 21.516 10.391 1 46.47 113 TYR B O 1
ATOM 3808 N N . GLN B 1 114 ? 47.969 21.328 9.398 1 45.94 114 GLN B N 1
ATOM 3809 C CA . GLN B 1 114 ? 47.469 20.812 8.133 1 45.94 114 GLN B CA 1
ATOM 3810 C C . GLN B 1 114 ? 46.844 19.422 8.312 1 45.94 114 GLN B C 1
ATOM 3812 O O . GLN B 1 114 ? 45.812 19.125 7.746 1 45.94 114 GLN B O 1
ATOM 3817 N N . ASP B 1 115 ? 47.438 18.719 9.086 1 49.75 115 ASP B N 1
ATOM 3818 C CA . ASP B 1 115 ? 47 17.344 9.289 1 49.75 115 ASP B CA 1
ATOM 3819 C C . ASP B 1 115 ? 45.719 17.266 10.078 1 49.75 115 ASP B C 1
ATOM 3821 O O . ASP B 1 115 ? 44.844 16.453 9.773 1 49.75 115 ASP B O 1
ATOM 3825 N N . THR B 1 116 ? 45.625 18.125 11 1 51.22 116 THR B N 1
ATOM 3826 C CA . THR B 1 116 ? 44.375 18.141 11.797 1 51.22 116 THR B CA 1
ATOM 3827 C C . THR B 1 116 ? 43.188 18.5 10.938 1 51.22 116 THR B C 1
ATOM 3829 O O . THR B 1 116 ? 42.094 17.969 11.133 1 51.22 116 THR B O 1
ATOM 3832 N N . ALA B 1 117 ? 43.469 19.375 10.031 1 51.12 117 ALA B N 1
ATOM 3833 C CA . ALA B 1 117 ? 42.375 19.766 9.133 1 51.12 117 ALA B CA 1
ATOM 3834 C C . ALA B 1 117 ? 41.938 18.594 8.266 1 51.12 117 ALA B C 1
ATOM 3836 O O . ALA B 1 117 ? 40.75 18.375 8.055 1 51.12 117 ALA B O 1
ATOM 3837 N N . LEU B 1 118 ? 42.844 17.812 7.891 1 53.03 118 LEU B N 1
ATOM 3838 C CA . LEU B 1 118 ? 42.531 16.641 7.082 1 53.03 118 LEU B CA 1
ATOM 3839 C C . LEU B 1 118 ? 41.75 15.617 7.895 1 53.03 118 LEU B C 1
ATOM 3841 O O . LEU B 1 118 ? 40.781 15.039 7.398 1 53.03 118 LEU B O 1
ATOM 3845 N N . ILE B 1 119 ? 42.125 15.578 9.047 1 54.44 119 ILE B N 1
ATOM 3846 C CA . ILE B 1 119 ? 41.438 14.641 9.93 1 54.44 119 ILE B CA 1
ATOM 3847 C C . ILE B 1 119 ? 40.031 15.109 10.188 1 54.44 119 ILE B C 1
ATOM 3849 O O . ILE B 1 119 ? 39.094 14.312 10.172 1 54.44 119 ILE B O 1
ATOM 3853 N N . SER B 1 120 ? 39.969 16.359 10.344 1 52.66 120 SER B N 1
ATOM 3854 C CA . SER B 1 120 ? 38.656 16.891 10.625 1 52.66 120 SER B CA 1
ATOM 3855 C C . SER B 1 120 ? 37.719 16.719 9.422 1 52.66 120 SER B C 1
ATOM 3857 O O . SER B 1 120 ? 36.531 16.438 9.586 1 52.66 120 SER B O 1
ATOM 3859 N N . THR B 1 121 ? 38.375 16.734 8.312 1 52 121 THR B N 1
ATOM 3860 C CA . THR B 1 121 ? 37.562 16.531 7.109 1 52 121 THR B CA 1
ATOM 3861 C C . THR B 1 121 ? 37.156 15.078 6.98 1 52 121 THR B C 1
ATOM 3863 O O . THR B 1 121 ? 36 14.789 6.613 1 52 121 THR B O 1
ATOM 3866 N N . VAL B 1 122 ? 38.062 14.305 7.316 1 54.34 122 VAL B N 1
ATOM 3867 C CA . VAL B 1 122 ? 37.75 12.883 7.211 1 54.34 122 VAL B CA 1
ATOM 3868 C C . VAL B 1 122 ? 36.688 12.5 8.242 1 54.34 122 VAL B C 1
ATOM 3870 O O . VAL B 1 122 ? 35.75 11.773 7.934 1 54.34 122 VAL B O 1
ATOM 3873 N N . ILE B 1 123 ? 36.781 13.141 9.328 1 54.41 123 ILE B N 1
ATOM 3874 C CA . ILE B 1 123 ? 35.812 12.875 10.375 1 54.41 123 ILE B CA 1
ATOM 3875 C C . ILE B 1 123 ? 34.438 13.422 9.953 1 54.41 123 ILE B C 1
ATOM 3877 O O . ILE B 1 123 ? 33.406 12.758 10.141 1 54.41 123 ILE B O 1
ATOM 3881 N N . CYS B 1 124 ? 34.531 14.508 9.391 1 52.94 124 CYS B N 1
ATOM 3882 C CA . CYS B 1 124 ? 33.25 15.102 8.961 1 52.94 124 CYS B CA 1
ATOM 3883 C C . CYS B 1 124 ? 32.625 14.258 7.871 1 52.94 124 CYS B C 1
ATOM 3885 O O . CYS B 1 124 ? 31.391 14.094 7.855 1 52.94 124 CYS B O 1
ATOM 3887 N N . GLN B 1 125 ? 33.5 13.688 7.102 1 51.19 125 GLN B N 1
ATOM 3888 C CA . GLN B 1 125 ? 32.969 12.828 6.051 1 51.19 125 GLN B CA 1
ATOM 3889 C C . GLN B 1 125 ? 32.375 11.539 6.633 1 51.19 125 GLN B C 1
ATOM 3891 O O . GLN B 1 125 ? 31.312 11.094 6.227 1 51.19 125 GLN B O 1
ATOM 3896 N N . ILE B 1 126 ? 33.094 11.117 7.5 1 54.34 126 ILE B N 1
ATOM 3897 C CA . ILE B 1 126 ? 32.594 9.891 8.133 1 54.34 126 ILE B CA 1
ATOM 3898 C C . ILE B 1 126 ? 31.312 10.172 8.891 1 54.34 126 ILE B C 1
ATOM 3900 O O . ILE B 1 126 ? 30.359 9.383 8.828 1 54.34 126 ILE B O 1
ATOM 3904 N N . LEU B 1 127 ? 31.281 11.297 9.469 1 53.34 127 LEU B N 1
ATOM 3905 C CA . LEU B 1 127 ? 30.078 11.672 10.211 1 53.34 127 LEU B CA 1
ATOM 3906 C C . LEU B 1 127 ? 28.906 11.891 9.266 1 53.34 127 LEU B C 1
ATOM 3908 O O . LEU B 1 127 ? 27.781 11.508 9.57 1 53.34 127 LEU B O 1
ATOM 3912 N N . THR B 1 128 ? 29.266 12.492 8.273 1 51.84 128 THR B N 1
ATOM 3913 C CA . THR B 1 128 ? 28.188 12.711 7.312 1 51.84 128 THR B CA 1
ATOM 3914 C C . THR B 1 128 ? 27.688 11.383 6.742 1 51.84 128 THR B C 1
ATOM 3916 O O . THR B 1 128 ? 26.484 11.195 6.555 1 51.84 128 THR B O 1
ATOM 3919 N N . ILE B 1 129 ? 28.672 10.586 6.477 1 54.12 129 ILE B N 1
ATOM 3920 C CA . ILE B 1 129 ? 28.281 9.258 5.996 1 54.12 129 ILE B CA 1
ATOM 3921 C C . ILE B 1 129 ? 27.484 8.531 7.074 1 54.12 129 ILE B C 1
ATOM 3923 O O . ILE B 1 129 ? 26.453 7.914 6.785 1 54.12 129 ILE B O 1
ATOM 3927 N N . TRP B 1 130 ? 27.938 8.672 8.203 1 50.47 130 TRP B N 1
ATOM 3928 C CA . TRP B 1 130 ? 27.25 8.047 9.32 1 50.47 130 TRP B CA 1
ATOM 3929 C C . TRP B 1 130 ? 25.859 8.648 9.508 1 50.47 130 TRP B C 1
ATOM 3931 O O . TRP B 1 130 ? 24.891 7.93 9.742 1 50.47 130 TRP B O 1
ATOM 3941 N N . ILE B 1 131 ? 25.828 9.859 9.43 1 51 131 ILE B N 1
ATOM 3942 C CA . ILE B 1 131 ? 24.531 10.523 9.586 1 51 131 ILE B CA 1
ATOM 3943 C C . ILE B 1 131 ? 23.609 10.117 8.445 1 51 131 ILE B C 1
ATOM 3945 O O . ILE B 1 131 ? 22.422 9.867 8.664 1 51 131 ILE B O 1
ATOM 3949 N N . THR B 1 132 ? 24.203 10.016 7.375 1 48.75 132 THR B N 1
ATOM 3950 C CA . THR B 1 132 ? 23.391 9.602 6.234 1 48.75 132 THR B CA 1
ATOM 3951 C C . THR B 1 132 ? 22.906 8.172 6.414 1 48.75 132 THR B C 1
ATOM 3953 O O . THR B 1 132 ? 21.734 7.867 6.141 1 48.75 132 THR B O 1
ATOM 3956 N N . ILE B 1 133 ? 23.812 7.453 6.82 1 47.88 133 ILE B N 1
ATOM 3957 C CA . ILE B 1 133 ? 23.438 6.066 7.066 1 47.88 133 ILE B CA 1
ATOM 3958 C C . ILE B 1 133 ? 22.453 5.996 8.227 1 47.88 133 ILE B C 1
ATOM 3960 O O . ILE B 1 133 ? 21.469 5.262 8.164 1 47.88 133 ILE B O 1
ATOM 3964 N N . TYR B 1 134 ? 22.844 6.703 9.234 1 43.62 134 TYR B N 1
ATOM 3965 C CA . TYR B 1 134 ? 21.938 6.742 10.383 1 43.62 134 TYR B CA 1
ATOM 3966 C C . TYR B 1 134 ? 20.578 7.281 9.984 1 43.62 134 TYR B C 1
ATOM 3968 O O . TYR B 1 134 ? 19.547 6.734 10.383 1 43.62 134 TYR B O 1
ATOM 3976 N N . ILE B 1 135 ? 20.656 8.391 9.414 1 45.22 135 ILE B N 1
ATOM 3977 C CA . ILE B 1 135 ? 19.375 8.938 8.945 1 45.22 135 ILE B CA 1
ATOM 3978 C C . ILE B 1 135 ? 18.703 7.934 8.023 1 45.22 135 ILE B C 1
ATOM 3980 O O . ILE B 1 135 ? 17.484 7.723 8.102 1 45.22 135 ILE B O 1
ATOM 3984 N N . SER B 1 136 ? 19.453 7.387 7.18 1 42.41 136 SER B N 1
ATOM 3985 C CA . SER B 1 136 ? 18.891 6.375 6.285 1 42.41 136 SER B CA 1
ATOM 3986 C C . SER B 1 136 ? 18.375 5.176 7.066 1 42.41 136 SER B C 1
ATOM 3988 O O . SER B 1 136 ? 17.359 4.582 6.699 1 42.41 136 SER B O 1
ATOM 3990 N N . CYS B 1 137 ? 19.219 4.836 7.98 1 39.91 137 CYS B N 1
ATOM 3991 C CA . CYS B 1 137 ? 18.828 3.676 8.773 1 39.91 137 CYS B CA 1
ATOM 3992 C C . CYS B 1 137 ? 17.734 4.035 9.766 1 39.91 137 CYS B C 1
ATOM 3994 O O . CYS B 1 137 ? 16.891 3.199 10.094 1 39.91 137 CYS B O 1
ATOM 3996 N N . ASN B 1 138 ? 17.938 5.051 10.547 1 37.38 138 ASN B N 1
ATOM 3997 C CA . ASN B 1 138 ? 16.969 5.414 11.57 1 37.38 138 ASN B CA 1
ATOM 3998 C C . ASN B 1 138 ? 15.844 6.27 11.008 1 37.38 138 ASN B C 1
ATOM 4000 O O . ASN B 1 138 ? 14.93 6.668 11.734 1 37.38 138 ASN B O 1
ATOM 4004 N N . SER B 1 139 ? 16.203 7.16 10.133 1 36.69 139 SER B N 1
ATOM 4005 C CA . SER B 1 139 ? 15.008 7.898 9.719 1 36.69 139 SER B CA 1
ATOM 4006 C C . SER B 1 139 ? 13.844 6.961 9.43 1 36.69 139 SER B C 1
ATOM 4008 O O . SER B 1 139 ? 14 5.98 8.695 1 36.69 139 SER B O 1
ATOM 4010 N N . SER B 1 140 ? 13.047 6.723 10.344 1 36.81 140 SER B N 1
ATOM 4011 C CA . SER B 1 140 ? 11.641 6.344 10.227 1 36.81 140 SER B CA 1
ATOM 4012 C C . SER B 1 140 ? 11.07 6.758 8.883 1 36.81 140 SER B C 1
ATOM 4014 O O . SER B 1 140 ? 10.008 6.281 8.477 1 36.81 140 SER B O 1
ATOM 4016 N N . ILE B 1 141 ? 11.562 7.844 8.352 1 36.28 141 ILE B N 1
ATOM 4017 C CA . ILE B 1 141 ? 11.172 8.359 7.043 1 36.28 141 ILE B CA 1
ATOM 4018 C C . ILE B 1 141 ? 11.555 7.355 5.957 1 36.28 141 ILE B C 1
ATOM 4020 O O . ILE B 1 141 ? 10.812 7.156 4.996 1 36.28 141 ILE B O 1
ATOM 4024 N N . LEU B 1 142 ? 12.836 6.746 6.07 1 36.97 142 LEU B N 1
ATOM 4025 C CA . LEU B 1 142 ? 13.336 5.691 5.195 1 36.97 142 LEU B CA 1
ATOM 4026 C C . LEU B 1 142 ? 12.812 4.328 5.629 1 36.97 142 LEU B C 1
ATOM 4028 O O . LEU B 1 142 ? 13.234 3.297 5.105 1 36.97 142 LEU B O 1
ATOM 4032 N N . SER B 1 143 ? 12.477 4.199 6.809 1 39.91 143 SER B N 1
ATOM 4033 C CA . SER B 1 143 ? 12.094 2.869 7.277 1 39.91 143 SER B CA 1
ATOM 4034 C C . SER B 1 143 ? 11.148 2.189 6.297 1 39.91 143 SER B C 1
ATOM 4036 O O . SER B 1 143 ? 9.922 2.287 6.438 1 39.91 143 SER B O 1
ATOM 4038 N N . HIS B 1 144 ? 11.367 2.543 5.129 1 45.59 144 HIS B N 1
ATOM 4039 C CA . HIS B 1 144 ? 10.586 1.561 4.383 1 45.59 144 HIS B CA 1
ATOM 4040 C C . HIS B 1 144 ? 10.844 0.148 4.895 1 45.59 144 HIS B C 1
ATOM 4042 O O . HIS B 1 144 ? 12 -0.238 5.109 1 45.59 144 HIS B O 1
ATOM 4048 N N . ASP B 1 145 ? 10.023 -0.23 5.668 1 50.09 145 ASP B N 1
ATOM 4049 C CA . ASP B 1 145 ? 10.078 -1.641 6.039 1 50.09 145 ASP B CA 1
ATOM 4050 C C . ASP B 1 145 ? 10.516 -2.502 4.859 1 50.09 145 ASP B C 1
ATOM 4052 O O . ASP B 1 145 ? 9.828 -2.57 3.84 1 50.09 145 ASP B O 1
ATOM 4056 N N . ILE B 1 146 ? 11.812 -2.529 4.539 1 60.59 146 ILE B N 1
ATOM 4057 C CA . ILE B 1 146 ? 12.258 -3.553 3.602 1 60.59 146 ILE B CA 1
ATOM 4058 C C . ILE B 1 146 ? 11.984 -4.938 4.18 1 60.59 146 ILE B C 1
ATOM 4060 O O . ILE B 1 146 ? 12.508 -5.293 5.238 1 60.59 146 ILE B O 1
ATOM 4064 N N . TYR B 1 147 ? 10.914 -5.508 3.709 1 75.44 147 TYR B N 1
ATOM 4065 C CA . TYR B 1 147 ? 10.562 -6.867 4.109 1 75.44 147 TYR B CA 1
ATOM 4066 C C . TYR B 1 147 ? 11.25 -7.895 3.213 1 75.44 147 TYR B C 1
ATOM 4068 O O . TYR B 1 147 ? 11.359 -7.695 2 1 75.44 147 TYR B O 1
ATOM 4076 N N . THR B 1 148 ? 11.922 -8.867 3.863 1 81.62 148 THR B N 1
ATOM 4077 C CA . THR B 1 148 ? 12.195 -10.078 3.104 1 81.62 148 THR B CA 1
ATOM 4078 C C . THR B 1 148 ? 10.898 -10.711 2.607 1 81.62 148 THR B C 1
ATOM 4080 O O . THR B 1 148 ? 9.812 -10.352 3.07 1 81.62 148 THR B O 1
ATOM 4083 N N . TRP B 1 149 ? 11.055 -11.562 1.67 1 90.69 149 TRP B N 1
ATOM 4084 C CA . TRP B 1 149 ? 9.867 -12.266 1.199 1 90.69 149 TRP B CA 1
ATOM 4085 C C . TRP B 1 149 ? 9.156 -12.969 2.354 1 90.69 149 TRP B C 1
ATOM 4087 O O . TRP B 1 149 ? 7.926 -12.914 2.457 1 90.69 149 TRP B O 1
ATOM 4097 N N . LYS B 1 150 ? 9.969 -13.578 3.178 1 87.44 150 LYS B N 1
ATOM 4098 C CA . LYS B 1 150 ? 9.391 -14.328 4.289 1 87.44 150 LYS B CA 1
ATOM 4099 C C . LYS B 1 150 ? 8.594 -13.406 5.211 1 87.44 150 LYS B C 1
ATOM 4101 O O . LYS B 1 150 ? 7.477 -13.734 5.617 1 87.44 150 LYS B O 1
ATOM 4106 N N . GLU B 1 151 ? 9.094 -12.281 5.465 1 86.44 151 GLU B N 1
ATOM 4107 C CA . GLU B 1 151 ? 8.414 -11.305 6.312 1 86.44 151 GLU B CA 1
ATOM 4108 C C . GLU B 1 151 ? 7.16 -10.758 5.637 1 86.44 151 GLU B C 1
ATOM 4110 O O . GLU B 1 151 ? 6.098 -10.68 6.254 1 86.44 151 GLU B O 1
ATOM 4115 N N . PHE B 1 152 ? 7.398 -10.422 4.395 1 93.75 152 PHE B N 1
ATOM 4116 C CA . PHE B 1 152 ? 6.277 -9.867 3.648 1 93.75 152 PHE B CA 1
ATOM 4117 C C . PHE B 1 152 ? 5.141 -10.883 3.545 1 93.75 152 PHE B C 1
ATOM 4119 O O . PHE B 1 152 ? 3.977 -10.539 3.762 1 93.75 152 PHE B O 1
ATOM 4126 N N . SER B 1 153 ? 5.508 -12.094 3.232 1 93.75 153 SER B N 1
ATOM 4127 C CA . SER B 1 153 ? 4.516 -13.156 3.08 1 93.75 153 SER B CA 1
ATOM 4128 C C . SER B 1 153 ? 3.785 -13.414 4.391 1 93.75 153 SER B C 1
ATOM 4130 O O . SER B 1 153 ? 2.555 -13.508 4.414 1 93.75 153 SER B O 1
ATOM 4132 N N . SER B 1 154 ? 4.457 -13.422 5.48 1 90.12 154 SER B N 1
ATOM 4133 C CA . SER B 1 154 ? 3.861 -13.773 6.762 1 90.12 154 SER B CA 1
ATOM 4134 C C . SER B 1 154 ? 3.102 -12.602 7.363 1 90.12 154 SER B C 1
ATOM 4136 O O . SER B 1 154 ? 1.995 -12.766 7.883 1 90.12 154 SER B O 1
ATOM 4138 N N . LYS B 1 155 ? 3.592 -11.359 7.195 1 87.94 155 LYS B N 1
ATOM 4139 C CA . LYS B 1 155 ? 3.037 -10.219 7.922 1 87.94 155 LYS B CA 1
ATOM 4140 C C . LYS B 1 155 ? 2.031 -9.453 7.062 1 87.94 155 LYS B C 1
ATOM 4142 O O . LYS B 1 155 ? 1.113 -8.82 7.59 1 87.94 155 LYS B O 1
ATOM 4147 N N . VAL B 1 156 ? 2.262 -9.531 5.785 1 91.75 156 VAL B N 1
ATOM 4148 C CA . VAL B 1 156 ? 1.442 -8.695 4.914 1 91.75 156 VAL B CA 1
ATOM 4149 C C . VAL B 1 156 ? 0.438 -9.562 4.156 1 91.75 156 VAL B C 1
ATOM 4151 O O . VAL B 1 156 ? -0.773 -9.43 4.348 1 91.75 156 VAL B O 1
ATOM 4154 N N . LEU B 1 157 ? 0.945 -10.516 3.447 1 93.94 157 LEU B N 1
ATOM 4155 C CA . LEU B 1 157 ? 0.039 -11.336 2.648 1 93.94 157 LEU B CA 1
ATOM 4156 C C . LEU B 1 157 ? -0.838 -12.203 3.543 1 93.94 157 LEU B C 1
ATOM 4158 O O . LEU B 1 157 ? -2.051 -12.289 3.336 1 93.94 157 LEU B O 1
ATOM 4162 N N . ARG B 1 158 ? -0.181 -12.742 4.613 1 89 158 ARG B N 1
ATOM 4163 C CA . ARG B 1 158 ? -0.894 -13.68 5.473 1 89 158 ARG B CA 1
ATOM 4164 C C . ARG B 1 158 ? -1.207 -13.055 6.828 1 89 158 ARG B C 1
ATOM 4166 O O . ARG B 1 158 ? -1.478 -13.766 7.797 1 89 158 ARG B O 1
ATOM 4173 N N . GLY B 1 159 ? -1.041 -11.727 6.867 1 79.69 159 GLY B N 1
ATOM 4174 C CA . GLY B 1 159 ? -1.413 -11.055 8.102 1 79.69 159 GLY B CA 1
ATOM 4175 C C . GLY B 1 159 ? -2.812 -11.406 8.57 1 79.69 159 GLY B C 1
ATOM 4176 O O . GLY B 1 159 ? -3.045 -11.578 9.766 1 79.69 159 GLY B O 1
ATOM 4177 N N . PHE B 1 160 ? -3.748 -11.375 7.699 1 78.12 160 PHE B N 1
ATOM 4178 C CA . PHE B 1 160 ? -5.074 -11.953 7.883 1 78.12 160 PHE B CA 1
ATOM 4179 C C . PHE B 1 160 ? -5.238 -13.203 7.031 1 78.12 160 PHE B C 1
ATOM 4181 O O . PHE B 1 160 ? -5.273 -13.125 5.801 1 78.12 160 PHE B O 1
ATOM 4188 N N . ASP B 1 161 ? -5.191 -14.367 7.672 1 79.81 161 ASP B N 1
ATOM 4189 C CA . ASP B 1 161 ? -5.273 -15.633 6.941 1 79.81 161 ASP B CA 1
ATOM 4190 C C . ASP B 1 161 ? -6.676 -15.859 6.391 1 79.81 161 ASP B C 1
ATOM 4192 O O . ASP B 1 161 ? -7.559 -16.344 7.102 1 79.81 161 ASP B O 1
ATOM 4196 N N . GLU B 1 162 ? -6.805 -15.625 5.176 1 82.88 162 GLU B N 1
ATOM 4197 C CA . GLU B 1 162 ? -8.094 -15.742 4.5 1 82.88 162 GLU B CA 1
ATOM 4198 C C . GLU B 1 162 ? -8.586 -17.188 4.508 1 82.88 162 GLU B C 1
ATOM 4200 O O . GLU B 1 162 ? -9.797 -17.438 4.562 1 82.88 162 GLU B O 1
ATOM 4205 N N . TYR B 1 163 ? -7.793 -18.094 4.41 1 86.62 163 TYR B N 1
ATOM 4206 C CA . TYR B 1 163 ? -8.164 -19.516 4.328 1 86.62 163 TYR B CA 1
ATOM 4207 C C . TYR B 1 163 ? -8.766 -19.984 5.648 1 86.62 163 TYR B C 1
ATOM 4209 O O . TYR B 1 163 ? -9.562 -20.922 5.664 1 86.62 163 TYR B O 1
ATOM 4217 N N . LYS B 1 164 ? -8.391 -19.281 6.688 1 81.94 164 LYS B N 1
ATOM 4218 C CA . LYS B 1 164 ? -8.875 -19.672 8.008 1 81.94 164 LYS B CA 1
ATOM 4219 C C . LYS B 1 164 ? -10.086 -18.828 8.414 1 81.94 164 LYS B C 1
ATOM 4221 O O . LYS B 1 164 ? -10.984 -19.328 9.094 1 81.94 164 LYS B O 1
ATOM 4226 N N . ASN B 1 165 ? -10.133 -17.594 7.934 1 76.5 165 ASN B N 1
ATOM 4227 C CA . ASN B 1 165 ? -11.062 -16.641 8.539 1 76.5 165 ASN B CA 1
ATOM 4228 C C . ASN B 1 165 ? -12.266 -16.391 7.637 1 76.5 165 ASN B C 1
ATOM 4230 O O . ASN B 1 165 ? -13.297 -15.891 8.094 1 76.5 165 ASN B O 1
ATOM 4234 N N . LEU B 1 166 ? -12.062 -16.703 6.41 1 75.81 166 LEU B N 1
ATOM 4235 C CA . LEU B 1 166 ? -13.195 -16.469 5.523 1 75.81 166 LEU B CA 1
ATOM 4236 C C . LEU B 1 166 ? -14.25 -17.562 5.684 1 75.81 166 LEU B C 1
ATOM 4238 O O . LEU B 1 166 ? -13.922 -18.75 5.684 1 75.81 166 LEU B O 1
ATOM 4242 N N . GLU B 1 167 ? -15.422 -17.062 6.062 1 65 167 GLU B N 1
ATOM 4243 C CA . GLU B 1 167 ? -16.531 -17.984 6.195 1 65 167 GLU B CA 1
ATOM 4244 C C . GLU B 1 167 ? -16.969 -18.531 4.832 1 65 167 GLU B C 1
ATOM 4246 O O . GLU B 1 167 ? -17.469 -17.781 3.99 1 65 167 GLU B O 1
ATOM 4251 N N . MET B 1 168 ? -16.672 -19.672 4.625 1 66.75 168 MET B N 1
ATOM 4252 C CA . MET B 1 168 ? -16.922 -20.266 3.316 1 66.75 168 MET B CA 1
ATOM 4253 C C . MET B 1 168 ? -18.062 -21.266 3.383 1 66.75 168 MET B C 1
ATOM 4255 O O . MET B 1 168 ? -18.203 -22.125 2.504 1 66.75 168 MET B O 1
ATOM 4259 N N . VAL B 1 169 ? -18.828 -21 4.469 1 61.28 169 VAL B N 1
ATOM 4260 C CA . VAL B 1 169 ? -19.922 -21.953 4.629 1 61.28 169 VAL B CA 1
ATOM 4261 C C . VAL B 1 169 ? -20.953 -21.734 3.523 1 61.28 169 VAL B C 1
ATOM 4263 O O . VAL B 1 169 ? -21.391 -20.609 3.279 1 61.28 169 VAL B O 1
ATOM 4266 N N . GLY B 1 170 ? -21.156 -22.656 2.703 1 67.38 170 GLY B N 1
ATOM 4267 C CA . GLY B 1 170 ? -22.172 -22.641 1.676 1 67.38 170 GLY B CA 1
ATOM 4268 C C . GLY B 1 170 ? -21.609 -22.516 0.272 1 67.38 170 GLY B C 1
ATOM 4269 O O . GLY B 1 170 ? -22.344 -22.688 -0.71 1 67.38 170 GLY B O 1
ATOM 4270 N N . TYR B 1 171 ? -20.391 -22.234 0.25 1 78.25 171 TYR B N 1
ATOM 4271 C CA . TYR B 1 171 ? -19.797 -22.141 -1.084 1 78.25 171 TYR B CA 1
ATOM 4272 C C . TYR B 1 171 ? -19.25 -23.484 -1.541 1 78.25 171 TYR B C 1
ATOM 4274 O O . TYR B 1 171 ? -18.672 -24.219 -0.745 1 78.25 171 TYR B O 1
ATOM 4282 N N . LYS B 1 172 ? -19.562 -23.828 -2.814 1 81.69 172 LYS B N 1
ATOM 4283 C CA . LYS B 1 172 ? -19.031 -25.047 -3.418 1 81.69 172 LYS B CA 1
ATOM 4284 C C . LYS B 1 172 ? -17.891 -24.734 -4.383 1 81.69 172 LYS B C 1
ATOM 4286 O O . LYS B 1 172 ? -17.875 -23.688 -5.02 1 81.69 172 LYS B O 1
ATOM 4291 N N . PRO B 1 173 ? -16.969 -25.672 -4.371 1 86.5 173 PRO B N 1
ATOM 4292 C CA . PRO B 1 173 ? -15.883 -25.469 -5.336 1 86.5 173 PRO B CA 1
ATOM 4293 C C . PRO B 1 173 ? -16.391 -25.344 -6.773 1 86.5 173 PRO B C 1
ATOM 4295 O O . PRO B 1 173 ? -17.344 -26.031 -7.156 1 86.5 173 PRO B O 1
ATOM 4298 N N . ASP B 1 174 ? -15.922 -24.359 -7.453 1 87.31 174 ASP B N 1
ATOM 4299 C CA . ASP B 1 174 ? -16.25 -24.047 -8.844 1 87.31 174 ASP B CA 1
ATOM 4300 C C . ASP B 1 174 ? -15.078 -23.391 -9.562 1 87.31 174 ASP B C 1
ATOM 4302 O O . ASP B 1 174 ? -14.867 -22.188 -9.445 1 87.31 174 ASP B O 1
ATOM 4306 N N . LEU B 1 175 ? -14.383 -24.156 -10.352 1 86.44 175 LEU B N 1
ATOM 4307 C CA . LEU B 1 175 ? -13.211 -23.641 -11.047 1 86.44 175 LEU B CA 1
ATOM 4308 C C . LEU B 1 175 ? -13.555 -23.266 -12.484 1 86.44 175 LEU B C 1
ATOM 4310 O O . LEU B 1 175 ? -12.711 -23.375 -13.383 1 86.44 175 LEU B O 1
ATOM 4314 N N . SER B 1 176 ? -14.773 -22.906 -12.625 1 83.75 176 SER B N 1
ATOM 4315 C CA . SER B 1 176 ? -15.133 -22.453 -13.961 1 83.75 176 SER B CA 1
ATOM 4316 C C . SER B 1 176 ? -14.32 -21.234 -14.367 1 83.75 176 SER B C 1
ATOM 4318 O O . SER B 1 176 ? -14.016 -20.375 -13.539 1 83.75 176 SER B O 1
ATOM 4320 N N . GLY B 1 177 ? -13.82 -21.219 -15.531 1 82.44 177 GLY B N 1
ATOM 4321 C CA . GLY B 1 177 ? -13.016 -20.141 -16.078 1 82.44 177 GLY B CA 1
ATOM 4322 C C . GLY B 1 177 ? -12.578 -20.391 -17.516 1 82.44 177 GLY B C 1
ATOM 4323 O O . GLY B 1 177 ? -13.203 -21.172 -18.234 1 82.44 177 GLY B O 1
ATOM 4324 N N . TRP B 1 178 ? -11.625 -19.609 -17.922 1 77.94 178 TRP B N 1
ATOM 4325 C CA . TRP B 1 178 ? -11.219 -19.656 -19.312 1 77.94 178 TRP B CA 1
ATOM 4326 C C . TRP B 1 178 ? -9.711 -19.859 -19.438 1 77.94 178 TRP B C 1
ATOM 4328 O O . TRP B 1 178 ? -8.945 -19.406 -18.578 1 77.94 178 TRP B O 1
ATOM 4338 N N . ASN B 1 179 ? -9.234 -20.547 -20.469 1 71.81 179 ASN B N 1
ATOM 4339 C CA . ASN B 1 179 ? -7.875 -20.641 -20.984 1 71.81 179 ASN B CA 1
ATOM 4340 C C . ASN B 1 179 ? -6.871 -20.984 -19.891 1 71.81 179 ASN B C 1
ATOM 4342 O O . ASN B 1 179 ? -6.008 -20.156 -19.562 1 71.81 179 ASN B O 1
ATOM 4346 N N . PRO B 1 180 ? -6.961 -22.156 -19.344 1 74 180 PRO B N 1
ATOM 4347 C CA . PRO B 1 180 ? -5.922 -22.516 -18.375 1 74 180 PRO B CA 1
ATOM 4348 C C . PRO B 1 180 ? -4.516 -22.469 -18.969 1 74 180 PRO B C 1
ATOM 4350 O O . PRO B 1 180 ? -4.363 -22.484 -20.203 1 74 180 PRO B O 1
ATOM 4353 N N . VAL B 1 181 ? -3.453 -22.156 -18.203 1 75 181 VAL B N 1
ATOM 4354 C CA . VAL B 1 181 ? -2.098 -21.938 -18.688 1 75 181 VAL B CA 1
ATOM 4355 C C . VAL B 1 181 ? -1.308 -23.234 -18.656 1 75 181 VAL B C 1
ATOM 4357 O O . VAL B 1 181 ? -0.095 -23.234 -18.438 1 75 181 VAL B O 1
ATOM 4360 N N . SER B 1 182 ? -1.814 -24.297 -18.906 1 71.81 182 SER B N 1
ATOM 4361 C CA . SER B 1 182 ? -1.217 -25.609 -18.656 1 71.81 182 SER B CA 1
ATOM 4362 C C . SER B 1 182 ? -0.198 -25.969 -19.734 1 71.81 182 SER B C 1
ATOM 4364 O O . SER B 1 182 ? 0.794 -26.641 -19.469 1 71.81 182 SER B O 1
ATOM 4366 N N . ASP B 1 183 ? -0.26 -25.438 -20.828 1 78.81 183 ASP B N 1
ATOM 4367 C CA . ASP B 1 183 ? 0.562 -25.922 -21.938 1 78.81 183 ASP B CA 1
ATOM 4368 C C . ASP B 1 183 ? 1.918 -25.234 -21.953 1 78.81 183 ASP B C 1
ATOM 4370 O O . ASP B 1 183 ? 2.951 -25.875 -22.156 1 78.81 183 ASP B O 1
ATOM 4374 N N . PHE B 1 184 ? 2.021 -24.141 -21.609 1 85.19 184 PHE B N 1
ATOM 4375 C CA . PHE B 1 184 ? 3.277 -23.422 -21.812 1 85.19 184 PHE B CA 1
ATOM 4376 C C . PHE B 1 184 ? 3.895 -23.031 -20.469 1 85.19 184 PHE B C 1
ATOM 4378 O O . PHE B 1 184 ? 5.09 -22.734 -20.391 1 85.19 184 PHE B O 1
ATOM 4385 N N . PHE B 1 185 ? 3.156 -23.094 -19.391 1 92.75 185 PHE B N 1
ATOM 4386 C CA . PHE B 1 185 ? 3.652 -22.625 -18.094 1 92.75 185 PHE B CA 1
ATOM 4387 C C . PHE B 1 185 ? 4.797 -23.5 -17.609 1 92.75 185 PHE B C 1
ATOM 4389 O O . PHE B 1 185 ? 5.77 -23 -17.031 1 92.75 185 PHE B O 1
ATOM 4396 N N . PRO B 1 186 ? 4.758 -24.875 -17.828 1 93.88 186 PRO B N 1
ATOM 4397 C CA . PRO B 1 186 ? 5.887 -25.703 -17.391 1 93.88 186 PRO B CA 1
ATOM 4398 C C . PRO B 1 186 ? 7.211 -25.266 -18 1 93.88 186 PRO B C 1
ATOM 4400 O O . PRO B 1 186 ? 8.25 -25.281 -17.328 1 93.88 186 PRO B O 1
ATOM 4403 N N . LYS B 1 187 ? 7.168 -24.844 -19.219 1 91.25 187 LYS B N 1
ATOM 4404 C CA . LYS B 1 187 ? 8.375 -24.391 -19.891 1 91.25 187 LYS B CA 1
ATOM 4405 C C . LYS B 1 187 ? 8.891 -23.078 -19.297 1 91.25 187 LYS B C 1
ATOM 4407 O O . LYS B 1 187 ? 10.094 -22.922 -19.094 1 91.25 187 LYS B O 1
ATOM 4412 N N . ILE B 1 188 ? 8 -22.188 -19.062 1 93.19 188 ILE B N 1
ATOM 4413 C CA . ILE B 1 188 ? 8.352 -20.906 -18.453 1 93.19 188 ILE B CA 1
ATOM 4414 C C . ILE B 1 188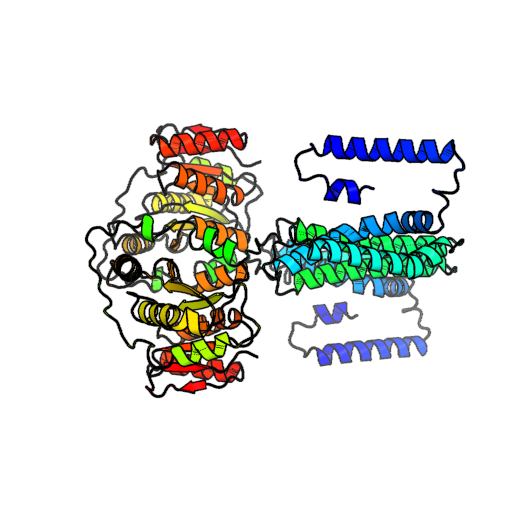 ? 8.961 -21.141 -17.078 1 93.19 188 ILE B C 1
ATOM 4416 O O . ILE B 1 188 ? 10.008 -20.562 -16.75 1 93.19 188 ILE B O 1
ATOM 4420 N N . LEU B 1 189 ? 8.305 -22 -16.328 1 95.25 189 LEU B N 1
ATOM 4421 C CA . LEU B 1 189 ? 8.742 -22.281 -14.969 1 95.25 189 LEU B CA 1
ATOM 4422 C C . LEU B 1 189 ? 10.148 -22.875 -14.961 1 95.25 189 LEU B C 1
ATOM 4424 O O . LEU B 1 189 ? 11 -22.453 -14.18 1 95.25 189 LEU B O 1
ATOM 4428 N N . LYS B 1 190 ? 10.406 -23.797 -15.781 1 94.69 190 LYS B N 1
ATOM 4429 C CA . LYS B 1 190 ? 11.711 -24.438 -15.852 1 94.69 190 LYS B CA 1
ATOM 4430 C C . LYS B 1 190 ? 12.789 -23.453 -16.281 1 94.69 190 LYS B C 1
ATOM 4432 O O . LYS B 1 190 ? 13.906 -23.469 -15.758 1 94.69 190 LYS B O 1
ATOM 4437 N N . GLN B 1 191 ? 12.43 -22.641 -17.203 1 92.62 191 GLN B N 1
ATOM 4438 C CA . GLN B 1 191 ? 13.375 -21.656 -17.688 1 92.62 191 GLN B CA 1
ATOM 4439 C C . GLN B 1 191 ? 13.766 -20.672 -16.578 1 92.62 191 GLN B C 1
ATOM 4441 O O . GLN B 1 191 ? 14.945 -20.375 -16.406 1 92.62 191 GLN B O 1
ATOM 4446 N N . VAL B 1 192 ? 12.797 -20.172 -15.906 1 95 192 VAL B N 1
ATOM 4447 C CA . VAL B 1 192 ? 13.039 -19.188 -14.844 1 95 192 VAL B CA 1
ATOM 4448 C C . VAL B 1 192 ? 13.797 -19.859 -13.695 1 95 192 VAL B C 1
ATOM 4450 O O . VAL B 1 192 ? 14.664 -19.234 -13.078 1 95 192 VAL B O 1
ATOM 4453 N N . ALA B 1 193 ? 13.477 -21.094 -13.422 1 94.38 193 ALA B N 1
ATOM 4454 C CA . ALA B 1 193 ? 14.086 -21.844 -12.32 1 94.38 193 ALA B CA 1
ATOM 4455 C C . ALA B 1 193 ? 15.594 -21.984 -12.516 1 94.38 193 ALA B C 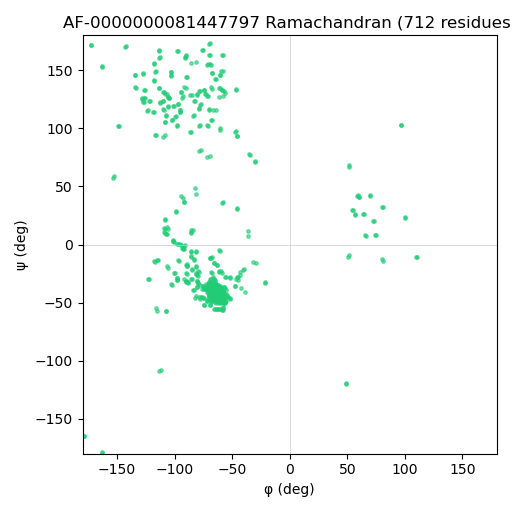1
ATOM 4457 O O . ALA B 1 193 ? 16.344 -22.156 -11.555 1 94.38 193 ALA B O 1
ATOM 4458 N N . GLN B 1 194 ? 16.016 -21.891 -13.719 1 91.06 194 GLN B N 1
ATOM 4459 C CA . GLN B 1 194 ? 17.438 -22.062 -14.039 1 91.06 194 GLN B CA 1
ATOM 4460 C C . GLN B 1 194 ? 18.203 -20.766 -13.805 1 91.06 194 GLN B C 1
ATOM 4462 O O . GLN B 1 194 ? 19.438 -20.766 -13.75 1 91.06 194 GLN B O 1
ATOM 4467 N N . SER B 1 195 ? 17.438 -19.75 -13.641 1 85 195 SER B N 1
ATOM 4468 C CA . SER B 1 195 ? 18.062 -18.453 -13.406 1 85 195 SER B CA 1
ATOM 4469 C C . SER B 1 195 ? 18.766 -18.422 -12.055 1 85 195 SER B C 1
ATOM 4471 O O . SER B 1 195 ? 18.312 -19.047 -11.094 1 85 195 SER B O 1
ATOM 4473 N N . ASN B 1 196 ? 19.891 -17.672 -11.93 1 77.06 196 ASN B N 1
ATOM 4474 C CA . ASN B 1 196 ? 20.641 -17.547 -10.688 1 77.06 196 ASN B CA 1
ATOM 4475 C C . ASN B 1 196 ? 20.094 -16.453 -9.797 1 77.06 196 ASN B C 1
ATOM 4477 O O . ASN B 1 196 ? 20.609 -16.188 -8.711 1 77.06 196 ASN B O 1
ATOM 4481 N N . ASN B 1 197 ? 18.969 -15.945 -10.117 1 81.62 197 ASN B N 1
ATOM 4482 C CA . ASN B 1 197 ? 18.438 -14.797 -9.391 1 81.62 197 ASN B CA 1
ATOM 4483 C C . ASN B 1 197 ? 17.281 -15.195 -8.477 1 81.62 197 ASN B C 1
ATOM 4485 O O . ASN B 1 197 ? 16.594 -14.328 -7.938 1 81.62 197 ASN B O 1
ATOM 4489 N N . ILE B 1 198 ? 17.156 -16.5 -8.25 1 89.19 198 ILE B N 1
ATOM 4490 C CA . ILE B 1 198 ? 16.047 -16.938 -7.402 1 89.19 198 ILE B CA 1
ATOM 4491 C C . ILE B 1 198 ? 16.453 -16.812 -5.934 1 89.19 198 ILE B C 1
ATOM 4493 O O . ILE B 1 198 ? 17.453 -17.391 -5.504 1 89.19 198 ILE B O 1
ATOM 4497 N N . GLU B 1 199 ? 15.633 -16.062 -5.223 1 85 199 GLU B N 1
ATOM 4498 C CA . GLU B 1 199 ? 15.898 -15.82 -3.807 1 85 199 GLU B CA 1
ATOM 4499 C C . GLU B 1 199 ? 15.148 -16.812 -2.924 1 85 199 GLU B C 1
ATOM 4501 O O . GLU B 1 199 ? 13.984 -17.125 -3.174 1 85 199 GLU B O 1
ATOM 4506 N N . ASP B 1 200 ? 15.828 -17.469 -1.924 1 82.81 200 ASP B N 1
ATOM 4507 C CA . ASP B 1 200 ? 15.258 -18.328 -0.901 1 82.81 200 ASP B CA 1
ATOM 4508 C C . ASP B 1 200 ? 14.633 -19.578 -1.526 1 82.81 200 ASP B C 1
ATOM 4510 O O . ASP B 1 200 ? 13.609 -20.062 -1.045 1 82.81 200 ASP B O 1
ATOM 4514 N N . ASP B 1 201 ? 15.156 -19.938 -2.701 1 91 201 ASP B N 1
ATOM 4515 C CA . ASP B 1 201 ? 14.68 -21.109 -3.42 1 91 201 ASP B CA 1
ATOM 4516 C C . ASP B 1 201 ? 13.164 -21.047 -3.637 1 91 201 ASP B C 1
ATOM 4518 O O . ASP B 1 201 ? 12.477 -22.062 -3.541 1 91 201 ASP B O 1
ATOM 4522 N N . THR B 1 202 ? 12.711 -19.891 -3.732 1 96 202 THR B N 1
ATOM 4523 C CA . THR B 1 202 ? 11.281 -19.672 -3.957 1 96 202 THR B CA 1
ATOM 4524 C C . THR B 1 202 ? 11.047 -18.844 -5.215 1 96 202 THR B C 1
ATOM 4526 O O . THR B 1 202 ? 11.523 -17.703 -5.312 1 96 202 THR B O 1
ATOM 4529 N N . ILE B 1 203 ? 10.414 -19.453 -6.176 1 97.5 203 ILE B N 1
ATOM 4530 C CA . ILE B 1 203 ? 9.992 -18.719 -7.367 1 97.5 203 ILE B CA 1
ATOM 4531 C C . ILE B 1 203 ? 8.727 -17.922 -7.062 1 97.5 203 ILE B C 1
ATOM 4533 O O . ILE B 1 203 ? 7.691 -18.5 -6.719 1 97.5 203 ILE B O 1
ATOM 4537 N N . ARG B 1 204 ? 8.805 -16.672 -7.137 1 97.75 204 ARG B N 1
ATOM 4538 C CA . ARG B 1 204 ? 7.672 -15.789 -6.848 1 97.75 204 ARG B CA 1
ATOM 4539 C C . ARG B 1 204 ? 6.895 -15.469 -8.117 1 97.75 204 ARG B C 1
ATOM 4541 O O . ARG B 1 204 ? 7.473 -15.008 -9.109 1 97.75 204 ARG B O 1
ATOM 4548 N N . ILE B 1 205 ? 5.613 -15.688 -8.055 1 98.5 205 ILE B N 1
ATOM 4549 C CA . ILE B 1 205 ? 4.734 -15.477 -9.203 1 98.5 205 ILE B CA 1
ATOM 4550 C C . ILE B 1 205 ? 3.637 -14.484 -8.844 1 98.5 205 ILE B C 1
ATOM 4552 O O . ILE B 1 205 ? 2.916 -14.672 -7.859 1 98.5 205 ILE B O 1
ATOM 4556 N N . PHE B 1 206 ? 3.514 -13.398 -9.602 1 98.69 206 PHE B N 1
ATOM 4557 C CA . PHE B 1 206 ? 2.396 -12.477 -9.469 1 98.69 206 PHE B CA 1
ATOM 4558 C C . PHE B 1 206 ? 1.357 -12.719 -10.555 1 98.69 206 PHE B C 1
ATOM 4560 O O . PHE B 1 206 ? 1.677 -12.68 -11.75 1 98.69 206 PHE B O 1
ATOM 4567 N N . GLU B 1 207 ? 0.201 -13.039 -10.125 1 98.38 207 GLU B N 1
ATOM 4568 C CA . GLU B 1 207 ? -0.927 -13.172 -11.039 1 98.38 207 GLU B CA 1
ATOM 4569 C C . GLU B 1 207 ? -1.888 -11.992 -10.906 1 98.38 207 GLU B C 1
ATOM 4571 O O . GLU B 1 207 ? -2.463 -11.773 -9.836 1 98.38 207 GLU B O 1
ATOM 4576 N N . VAL B 1 208 ? -2.049 -11.25 -11.984 1 98.06 208 VAL B N 1
ATOM 4577 C CA . VAL B 1 208 ? -2.963 -10.109 -12.008 1 98.06 208 VAL B CA 1
ATOM 4578 C C . VAL B 1 208 ? -4.254 -10.5 -12.727 1 98.06 208 VAL B C 1
ATOM 4580 O O . VAL B 1 208 ? -4.273 -10.625 -13.953 1 98.06 208 VAL B O 1
ATOM 4583 N N . GLY B 1 209 ? -5.277 -10.656 -12.047 1 95.81 209 GLY B N 1
ATOM 4584 C CA . GLY B 1 209 ? -6.523 -11.234 -12.539 1 95.81 209 GLY B CA 1
ATOM 4585 C C . GLY B 1 209 ? -6.656 -12.711 -12.234 1 95.81 209 GLY B C 1
ATOM 4586 O O . GLY B 1 209 ? -6.043 -13.547 -12.898 1 95.81 209 GLY B O 1
ATOM 4587 N N . SER B 1 210 ? -7.504 -13.023 -11.172 1 94.56 210 SER B N 1
ATOM 4588 C CA . SER B 1 210 ? -7.527 -14.406 -10.719 1 94.56 210 SER B CA 1
ATOM 4589 C C . SER B 1 210 ? -8.93 -14.992 -10.797 1 94.56 210 SER B C 1
ATOM 4591 O O . SER B 1 210 ? -9.094 -16.203 -10.945 1 94.56 210 SER B O 1
ATOM 4593 N N . TYR B 1 211 ? -9.984 -14.148 -10.641 1 91.81 211 TYR B N 1
ATOM 4594 C CA . TYR B 1 211 ? -11.375 -14.578 -10.672 1 91.81 211 TYR B CA 1
ATOM 4595 C C . TYR B 1 211 ? -11.594 -15.781 -9.766 1 91.81 211 TYR B C 1
ATOM 4597 O O . TYR B 1 211 ? -11.312 -15.719 -8.562 1 91.81 211 TYR B O 1
ATOM 4605 N N . LYS B 1 212 ? -12.023 -16.891 -10.273 1 91.94 212 LYS B N 1
ATOM 4606 C CA . LYS B 1 212 ? -12.312 -18.062 -9.438 1 91.94 212 LYS B CA 1
ATOM 4607 C C . LYS B 1 212 ? -11.094 -18.969 -9.32 1 91.94 212 LYS B C 1
ATOM 4609 O O . LYS B 1 212 ? -11.148 -20 -8.656 1 91.94 212 LYS B O 1
ATOM 4614 N N . GLY B 1 213 ? -10 -18.672 -10 1 94.31 213 GLY B N 1
ATOM 4615 C CA . GLY B 1 213 ? -8.719 -19.297 -9.719 1 94.31 213 GLY B CA 1
ATOM 4616 C C . GLY B 1 213 ? -8.375 -20.422 -10.68 1 94.31 213 GLY B C 1
ATOM 4617 O O . GLY B 1 213 ? -7.602 -21.328 -10.344 1 94.31 213 GLY B O 1
ATOM 4618 N N . LEU B 1 214 ? -8.953 -20.406 -11.859 1 94.06 214 LEU B N 1
ATOM 4619 C CA . LEU B 1 214 ? -8.617 -21.469 -12.812 1 94.06 214 LEU B CA 1
ATOM 4620 C C . LEU B 1 214 ? -7.145 -21.406 -13.188 1 94.06 214 LEU B C 1
ATOM 4622 O O . LEU B 1 214 ? -6.441 -22.406 -13.117 1 94.06 214 LEU B O 1
ATOM 4626 N N . SER B 1 215 ? -6.691 -20.266 -13.664 1 94.38 215 SER B N 1
ATOM 4627 C CA . SER B 1 215 ? -5.285 -20.094 -14.016 1 94.38 215 SER B CA 1
ATOM 4628 C C . SER B 1 215 ? -4.387 -20.281 -12.797 1 94.38 215 SER B C 1
ATOM 4630 O O . SER B 1 215 ? -3.314 -20.875 -12.891 1 94.38 215 SER B O 1
ATOM 4632 N N . THR B 1 216 ? -4.863 -19.797 -11.68 1 96.44 216 THR B N 1
ATOM 4633 C CA . THR B 1 216 ? -4.117 -19.938 -10.438 1 96.44 216 THR B CA 1
ATOM 4634 C C . THR B 1 216 ? -3.902 -21.406 -10.109 1 96.44 216 THR B C 1
ATOM 4636 O O . THR B 1 216 ? -2.785 -21.828 -9.781 1 96.44 216 THR B O 1
ATOM 4639 N N . SER B 1 217 ? -5.016 -22.156 -10.172 1 95.69 217 SER B N 1
ATOM 4640 C CA . SER B 1 217 ? -4.957 -23.578 -9.844 1 95.69 217 SER B CA 1
ATOM 4641 C C . SER B 1 217 ? -4.047 -24.328 -10.812 1 95.69 217 SER B C 1
ATOM 4643 O O . SER B 1 217 ? -3.314 -25.234 -10.398 1 95.69 217 SER B O 1
ATOM 4645 N N . SER B 1 218 ? -4.094 -23.938 -12.016 1 94.81 218 SER B N 1
ATOM 4646 C CA . SER B 1 218 ? -3.238 -24.562 -13.016 1 94.81 218 SER B CA 1
ATOM 4647 C C . SER B 1 218 ? -1.764 -24.297 -12.719 1 94.81 218 SER B C 1
ATOM 4649 O O . SER B 1 218 ? -0.961 -25.234 -12.695 1 94.81 218 SER B O 1
ATOM 4651 N N . MET B 1 219 ? -1.408 -23.078 -12.484 1 96.38 219 MET B N 1
ATOM 4652 C CA . MET B 1 219 ? -0.028 -22.734 -12.172 1 96.38 219 MET B CA 1
ATOM 4653 C C . MET B 1 219 ? 0.42 -23.406 -10.875 1 96.38 219 MET B C 1
ATOM 4655 O O . MET B 1 219 ? 1.51 -23.969 -10.812 1 96.38 219 MET B O 1
ATOM 4659 N N . GLY B 1 220 ? -0.453 -23.344 -9.875 1 97.06 220 GLY B N 1
ATOM 4660 C CA . GLY B 1 220 ? -0.119 -23.922 -8.586 1 97.06 220 GLY B CA 1
ATOM 4661 C C . GLY B 1 220 ? 0.133 -25.422 -8.648 1 97.06 220 GLY B C 1
ATOM 4662 O O . GLY B 1 220 ? 1.101 -25.922 -8.07 1 97.06 220 GLY B O 1
ATOM 4663 N N . ASN B 1 221 ? -0.717 -26.125 -9.344 1 95.69 221 ASN B N 1
ATOM 4664 C CA . ASN B 1 221 ? -0.56 -27.562 -9.484 1 95.69 221 ASN B CA 1
ATOM 4665 C C . ASN B 1 221 ? 0.733 -27.922 -10.211 1 95.69 221 ASN B C 1
ATOM 4667 O O . ASN B 1 221 ? 1.428 -28.859 -9.828 1 95.69 221 ASN B O 1
ATOM 4671 N N . ILE B 1 222 ? 1.041 -27.219 -11.219 1 96.25 222 ILE B N 1
ATOM 4672 C CA . ILE B 1 222 ? 2.264 -27.453 -11.984 1 96.25 222 ILE B CA 1
ATOM 4673 C C . ILE B 1 222 ? 3.48 -27.172 -11.102 1 96.25 222 ILE B C 1
ATOM 4675 O O . ILE B 1 222 ? 4.457 -27.938 -11.133 1 96.25 222 ILE B O 1
ATOM 4679 N N . CYS B 1 223 ? 3.406 -26.125 -10.32 1 97.25 223 CYS B N 1
ATOM 4680 C CA . CYS B 1 223 ? 4.484 -25.797 -9.391 1 97.25 223 CYS B CA 1
ATOM 4681 C C . CYS B 1 223 ? 4.742 -26.953 -8.43 1 97.25 223 CYS B C 1
ATOM 4683 O O . CYS B 1 223 ? 5.891 -27.328 -8.211 1 97.25 223 CYS B O 1
ATOM 4685 N N . LYS B 1 224 ? 3.709 -27.469 -7.895 1 96.44 224 LYS B N 1
ATOM 4686 C CA . LYS B 1 224 ? 3.85 -28.578 -6.949 1 96.44 224 LYS B CA 1
ATOM 4687 C C . LYS B 1 224 ? 4.391 -29.828 -7.641 1 96.44 224 LYS B C 1
ATOM 4689 O O . LYS B 1 224 ? 5.246 -30.531 -7.094 1 96.44 224 LYS B O 1
ATOM 4694 N N . GLN B 1 225 ? 3.902 -30.078 -8.789 1 95.5 225 GLN B N 1
ATOM 4695 C CA . GLN B 1 225 ? 4.309 -31.266 -9.555 1 95.5 225 GLN B CA 1
ATOM 4696 C C . GLN B 1 225 ? 5.789 -31.203 -9.906 1 95.5 225 GLN B C 1
ATOM 4698 O O . GLN B 1 225 ? 6.484 -32.219 -9.859 1 95.5 225 GLN B O 1
ATOM 4703 N N . LEU B 1 226 ? 6.277 -30.016 -10.219 1 96 226 LEU B N 1
ATOM 4704 C CA . LEU B 1 226 ? 7.637 -29.891 -10.734 1 96 226 LEU B CA 1
ATOM 4705 C C . LEU B 1 226 ? 8.602 -29.5 -9.617 1 96 226 LEU B C 1
ATOM 4707 O O . LEU B 1 226 ? 9.797 -29.297 -9.867 1 96 226 LEU B O 1
ATOM 4711 N N . GLU B 1 227 ? 8.156 -29.344 -8.406 1 96.5 227 GLU B N 1
ATOM 4712 C CA . GLU B 1 227 ? 8.953 -28.844 -7.293 1 96.5 227 GLU B CA 1
ATOM 4713 C C . GLU B 1 227 ? 10.227 -29.656 -7.117 1 96.5 227 GLU B C 1
ATOM 4715 O O . GLU B 1 227 ? 11.32 -29.109 -6.969 1 96.5 227 GLU B O 1
ATOM 4720 N N . LYS B 1 228 ? 10.125 -30.984 -7.168 1 94.94 228 LYS B N 1
ATOM 4721 C CA . LYS B 1 228 ? 11.273 -31.875 -6.973 1 94.94 228 LYS B CA 1
ATOM 4722 C C . LYS B 1 228 ? 12.258 -31.766 -8.133 1 94.94 228 LYS B C 1
ATOM 4724 O O . LYS B 1 228 ? 13.469 -31.734 -7.922 1 94.94 228 LYS B O 1
ATOM 4729 N N . GLU B 1 229 ? 11.711 -31.688 -9.258 1 95.12 229 GLU B N 1
ATOM 4730 C CA . GLU B 1 229 ? 12.547 -31.625 -10.453 1 95.12 229 GLU B CA 1
ATOM 4731 C C . GLU B 1 229 ? 13.344 -30.328 -10.516 1 95.12 229 GLU B C 1
ATOM 4733 O O . GLU B 1 229 ? 14.539 -30.344 -10.805 1 95.12 229 GLU B O 1
ATOM 4738 N N . ILE B 1 230 ? 12.719 -29.219 -10.219 1 95.12 230 ILE B N 1
ATOM 4739 C CA . ILE B 1 230 ? 13.359 -27.906 -10.367 1 95.12 230 ILE B CA 1
ATOM 4740 C C . ILE B 1 230 ? 14.086 -27.547 -9.078 1 95.12 230 ILE B C 1
ATOM 4742 O O . ILE B 1 230 ? 14.93 -26.641 -9.07 1 95.12 230 ILE B O 1
ATOM 4746 N N . GLY B 1 231 ? 13.797 -28.156 -7.992 1 94.06 231 GLY B N 1
ATOM 4747 C CA . GLY B 1 231 ? 14.461 -27.922 -6.719 1 94.06 231 GLY B CA 1
ATOM 4748 C C . GLY B 1 231 ? 14.094 -26.594 -6.078 1 94.06 231 GLY B C 1
ATOM 4749 O O . GLY B 1 231 ? 14.891 -26.016 -5.344 1 94.06 231 GLY B O 1
ATOM 4750 N N . LYS B 1 232 ? 12.992 -26.031 -6.473 1 95.62 232 LYS B N 1
ATOM 4751 C CA . LYS B 1 232 ? 12.516 -24.75 -5.961 1 95.62 232 LYS B CA 1
ATOM 4752 C C . LYS B 1 232 ? 11.023 -24.812 -5.637 1 95.62 232 LYS B C 1
ATOM 4754 O O . LYS B 1 232 ? 10.266 -25.516 -6.312 1 95.62 232 LYS B O 1
ATOM 4759 N N . LYS B 1 233 ? 10.641 -24.094 -4.602 1 96 233 LYS B N 1
ATOM 4760 C CA . LYS B 1 233 ? 9.227 -23.922 -4.305 1 96 233 LYS B CA 1
ATOM 4761 C C . LYS B 1 233 ? 8.672 -22.688 -5.012 1 96 233 LYS B C 1
ATOM 4763 O O . LYS B 1 233 ? 9.43 -21.875 -5.547 1 96 233 LYS B O 1
ATOM 4768 N N . CYS B 1 234 ? 7.367 -22.656 -5.086 1 97.75 234 CYS B N 1
ATOM 4769 C CA . CYS B 1 234 ? 6.723 -21.5 -5.691 1 97.75 234 CYS B CA 1
ATOM 4770 C C . CYS B 1 234 ? 5.855 -20.766 -4.672 1 97.75 234 CYS B C 1
ATOM 4772 O O . CYS B 1 234 ? 5.398 -21.359 -3.697 1 97.75 234 CYS B O 1
ATOM 4774 N N . ALA B 1 235 ? 5.73 -19.547 -4.789 1 98.06 235 ALA B N 1
ATOM 4775 C CA . ALA B 1 235 ? 4.77 -18.688 -4.098 1 98.06 235 ALA B CA 1
ATOM 4776 C C . ALA B 1 235 ? 3.982 -17.844 -5.09 1 98.06 235 ALA B C 1
ATOM 4778 O O . ALA B 1 235 ? 4.566 -17.125 -5.906 1 98.06 235 ALA B O 1
ATOM 4779 N N . ILE B 1 236 ? 2.705 -17.984 -5.023 1 98.44 236 ILE B N 1
ATOM 4780 C CA . ILE B 1 236 ? 1.854 -17.281 -5.977 1 98.44 236 ILE B CA 1
ATOM 4781 C C . ILE B 1 236 ? 1.044 -16.219 -5.254 1 98.44 236 ILE B C 1
ATOM 4783 O O . ILE B 1 236 ? 0.359 -16.5 -4.27 1 98.44 236 ILE B O 1
ATOM 4787 N N . VAL B 1 237 ? 1.162 -14.977 -5.66 1 98.5 237 VAL B N 1
ATOM 4788 C CA . VAL B 1 237 ? 0.313 -13.883 -5.203 1 98.5 237 VAL B CA 1
ATOM 4789 C C . VAL B 1 237 ? -0.771 -13.602 -6.242 1 98.5 237 VAL B C 1
ATOM 4791 O O . VAL B 1 237 ? -0.478 -13.117 -7.34 1 98.5 237 VAL B O 1
ATOM 4794 N N . SER B 1 238 ? -1.979 -13.938 -5.867 1 97.94 238 SER B N 1
ATOM 4795 C CA . SER B 1 238 ? -3.104 -13.734 -6.773 1 97.94 238 SER B CA 1
ATOM 4796 C C . SER B 1 238 ? -3.805 -12.406 -6.484 1 97.94 238 SER B C 1
ATOM 4798 O O . SER B 1 238 ? -4.441 -12.25 -5.441 1 97.94 238 SER B O 1
ATOM 4800 N N . ILE B 1 239 ? -3.711 -11.523 -7.457 1 97.5 239 ILE B N 1
ATOM 4801 C CA . ILE B 1 239 ? -4.223 -10.172 -7.289 1 97.5 239 ILE B CA 1
ATOM 4802 C C . ILE B 1 239 ? -5.516 -10 -8.078 1 97.5 239 ILE B C 1
ATOM 4804 O O . ILE B 1 239 ? -5.562 -10.305 -9.273 1 97.5 239 ILE B O 1
ATOM 4808 N N . ASP B 1 240 ? -6.52 -9.555 -7.434 1 94.62 240 ASP B N 1
ATOM 4809 C CA . ASP B 1 240 ? -7.805 -9.289 -8.07 1 94.62 240 ASP B CA 1
ATOM 4810 C C . ASP B 1 240 ? -8.68 -8.398 -7.188 1 94.62 240 ASP B C 1
ATOM 4812 O O . ASP B 1 240 ? -8.531 -8.398 -5.965 1 94.62 240 ASP B O 1
ATOM 4816 N N . THR B 1 241 ? -9.562 -7.668 -7.836 1 89.56 241 THR B N 1
ATOM 4817 C CA . THR B 1 241 ? -10.539 -6.891 -7.078 1 89.56 241 THR B CA 1
ATOM 4818 C C . THR B 1 241 ? -11.68 -7.777 -6.602 1 89.56 241 THR B C 1
ATOM 4820 O O . THR B 1 241 ? -12.359 -7.453 -5.621 1 89.56 241 THR B O 1
ATOM 4823 N N . TRP B 1 242 ? -11.992 -8.781 -7.422 1 88.56 242 TRP B N 1
ATOM 4824 C CA . TRP B 1 242 ? -13.109 -9.703 -7.27 1 88.56 242 TRP B CA 1
ATOM 4825 C C . TRP B 1 242 ? -14.43 -8.945 -7.18 1 88.56 242 TRP B C 1
ATOM 4827 O O . TRP B 1 242 ? -15.312 -9.312 -6.398 1 88.56 242 TRP B O 1
ATOM 4837 N N . ILE B 1 243 ? -14.461 -7.73 -7.754 1 77.25 243 ILE B N 1
ATOM 4838 C CA . ILE B 1 243 ? -15.727 -7.004 -7.867 1 77.25 243 ILE B CA 1
ATOM 4839 C C . ILE B 1 243 ? -16.5 -7.504 -9.086 1 77.25 243 ILE B C 1
ATOM 4841 O O . ILE B 1 243 ? -16.25 -7.066 -10.211 1 77.25 243 ILE B O 1
ATOM 4845 N N . TRP B 1 244 ? -16.656 -8.758 -9.273 1 61.88 244 TRP B N 1
ATOM 4846 C CA . TRP B 1 244 ? -17.391 -9.289 -10.422 1 61.88 244 TRP B CA 1
ATOM 4847 C C . TRP B 1 244 ? -18.875 -9.344 -10.141 1 61.88 244 TRP B C 1
ATOM 4849 O O . TRP B 1 244 ? -19.312 -9.203 -8.984 1 61.88 244 TRP B O 1
ATOM 4859 N N . ALA B 1 245 ? -19.594 -9.32 -11.203 1 54.03 245 ALA B N 1
ATOM 4860 C CA . ALA B 1 245 ? -21.047 -9.453 -11.125 1 54.03 245 ALA B CA 1
ATOM 4861 C C . ALA B 1 245 ? -21.438 -10.578 -10.164 1 54.03 245 ALA B C 1
ATOM 4863 O O . ALA B 1 245 ? -22.5 -10.523 -9.547 1 54.03 245 ALA B O 1
ATOM 4864 N N . ASP B 1 246 ? -20.547 -11.484 -10.094 1 56.75 246 ASP B N 1
ATOM 4865 C CA . ASP B 1 246 ? -20.844 -12.57 -9.156 1 56.75 246 ASP B CA 1
ATOM 4866 C C . ASP B 1 246 ? -20.141 -12.344 -7.82 1 56.75 246 ASP B C 1
ATOM 4868 O O . ASP B 1 246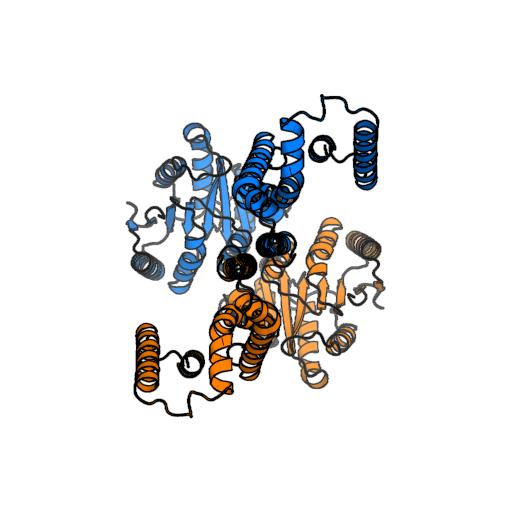 ? -18.906 -12.359 -7.754 1 56.75 246 ASP B O 1
ATOM 4872 N N . GLN B 1 247 ? -20.859 -11.906 -6.82 1 58 247 GLN B N 1
ATOM 4873 C CA . GLN B 1 247 ? -20.438 -11.453 -5.496 1 58 247 GLN B CA 1
ATOM 4874 C C . GLN B 1 247 ? -19.75 -12.57 -4.73 1 58 247 GLN B C 1
ATOM 4876 O O . GLN B 1 247 ? -19.078 -12.32 -3.723 1 58 247 GLN B O 1
ATOM 4881 N N . SER B 1 248 ? -19.719 -13.781 -5.32 1 75.56 248 SER B N 1
ATOM 4882 C CA . SER B 1 248 ? -19.188 -14.914 -4.574 1 75.56 248 SER B CA 1
ATOM 4883 C C . SER B 1 248 ? -17.844 -15.359 -5.133 1 75.56 248 SER B C 1
ATOM 4885 O O . SER B 1 248 ? -17.297 -16.375 -4.711 1 75.56 248 SER B O 1
ATOM 4887 N N . SER B 1 249 ? -17.328 -14.57 -5.984 1 83.81 249 SER B N 1
ATOM 4888 C CA . SER B 1 249 ? -16.141 -15.023 -6.699 1 83.81 249 SER B CA 1
ATOM 4889 C C . SER B 1 249 ? -14.953 -15.156 -5.762 1 83.81 249 SER B C 1
ATOM 4891 O O . SER B 1 249 ? -14.164 -16.094 -5.875 1 83.81 249 SER B O 1
ATOM 4893 N N . TYR B 1 250 ? -14.914 -14.305 -4.84 1 87.81 250 TYR B N 1
ATOM 4894 C CA . TYR B 1 250 ? -13.766 -14.344 -3.941 1 87.81 250 TYR B CA 1
ATOM 4895 C C . TYR B 1 250 ? -13.844 -15.555 -3.012 1 87.81 250 TYR B C 1
ATOM 4897 O O . TYR B 1 250 ? -12.859 -16.281 -2.84 1 87.81 250 TYR B O 1
ATOM 4905 N N . ALA B 1 251 ? -14.984 -15.688 -2.439 1 86.06 251 ALA B N 1
ATOM 4906 C CA . ALA B 1 251 ? -15.172 -16.844 -1.561 1 86.06 251 ALA B CA 1
ATOM 4907 C C . ALA B 1 251 ? -14.961 -18.156 -2.318 1 86.06 251 ALA B C 1
ATOM 4909 O O . ALA B 1 251 ? -14.367 -19.094 -1.785 1 86.06 251 ALA B O 1
ATOM 4910 N N . THR B 1 252 ? -15.406 -18.188 -3.523 1 89.25 252 THR B N 1
ATOM 4911 C CA . THR B 1 252 ? -15.219 -19.359 -4.367 1 89.25 252 THR B CA 1
ATOM 4912 C C . THR B 1 252 ? -13.734 -19.578 -4.668 1 89.25 252 THR B C 1
ATOM 4914 O O . THR B 1 252 ? -13.258 -20.719 -4.656 1 89.25 252 THR B O 1
ATOM 4917 N N . PHE B 1 253 ? -13.047 -18.516 -4.922 1 92.81 253 PHE B N 1
ATOM 4918 C CA . PHE B 1 253 ? -11.617 -18.594 -5.16 1 92.81 253 PHE B CA 1
ATOM 4919 C C . PHE B 1 253 ? -10.898 -19.234 -3.975 1 92.81 253 PHE B C 1
ATOM 4921 O O . PHE B 1 253 ? -10.125 -20.172 -4.141 1 92.81 253 PHE B O 1
ATOM 4928 N N . VAL B 1 254 ? -11.188 -18.719 -2.828 1 91.31 254 VAL B N 1
ATOM 4929 C CA . VAL B 1 254 ? -10.531 -19.188 -1.61 1 91.31 254 VAL B CA 1
ATOM 4930 C C . VAL B 1 254 ? -10.891 -20.656 -1.362 1 91.31 254 VAL B C 1
ATOM 4932 O O . VAL B 1 254 ? -10.016 -21.469 -1.05 1 91.31 254 VAL B O 1
ATOM 4935 N N . LYS B 1 255 ? -12.109 -20.938 -1.53 1 91.12 255 LYS B N 1
ATOM 4936 C CA . LYS B 1 255 ? -12.562 -22.312 -1.354 1 91.12 255 LYS B CA 1
ATOM 4937 C C . LYS B 1 255 ? -11.867 -23.25 -2.336 1 91.12 255 LYS B C 1
ATOM 4939 O O . LYS B 1 255 ? -11.445 -24.344 -1.964 1 91.12 255 LYS B O 1
ATOM 4944 N N . ASN B 1 256 ? -11.734 -22.844 -3.561 1 93.62 256 ASN B N 1
ATOM 4945 C CA . ASN B 1 256 ? -11.078 -23.641 -4.59 1 93.62 256 ASN B CA 1
ATOM 4946 C C . ASN B 1 256 ? -9.625 -23.938 -4.223 1 93.62 256 ASN B C 1
ATOM 4948 O O . ASN B 1 256 ? -9.195 -25.094 -4.273 1 93.62 256 ASN B O 1
ATOM 4952 N N . MET B 1 257 ? -8.93 -22.922 -3.846 1 94.69 257 MET B N 1
ATOM 4953 C CA . MET B 1 257 ? -7.512 -23.094 -3.533 1 94.69 257 MET B CA 1
ATOM 4954 C C . MET B 1 257 ? -7.328 -24 -2.32 1 94.69 257 MET B C 1
ATOM 4956 O O . MET B 1 257 ? -6.426 -24.844 -2.295 1 94.69 257 MET B O 1
ATOM 4960 N N . LYS B 1 258 ? -8.18 -23.797 -1.376 1 92.75 258 LYS B N 1
ATOM 4961 C CA . LYS B 1 258 ? -8.109 -24.625 -0.176 1 92.75 258 LYS B CA 1
ATOM 4962 C C . LYS B 1 258 ? -8.445 -26.078 -0.489 1 92.75 258 LYS B C 1
ATOM 4964 O O . LYS B 1 258 ? -7.758 -27 -0.03 1 92.75 258 LYS B O 1
ATOM 4969 N N . SER B 1 259 ? -9.438 -26.328 -1.266 1 92.38 259 SER B N 1
ATOM 4970 C CA . SER B 1 259 ? -9.922 -27.672 -1.572 1 92.38 259 SER B CA 1
ATOM 4971 C C . SER B 1 259 ? -8.883 -28.469 -2.352 1 92.38 259 SER B C 1
ATOM 4973 O O . SER B 1 259 ? -8.797 -29.688 -2.213 1 92.38 259 SER B O 1
ATOM 4975 N N . ILE B 1 260 ? -8.086 -27.828 -3.109 1 94.19 260 ILE B N 1
ATOM 4976 C CA . ILE B 1 260 ? -7.141 -28.547 -3.949 1 94.19 260 ILE B CA 1
ATOM 4977 C C . ILE B 1 260 ? -5.754 -28.516 -3.314 1 94.19 260 ILE B C 1
ATOM 4979 O O . ILE B 1 260 ? -4.766 -28.906 -3.938 1 94.19 260 ILE B O 1
ATOM 4983 N N . GLY B 1 261 ? -5.676 -27.922 -2.143 1 94.25 261 GLY B N 1
ATOM 4984 C CA . GLY B 1 261 ? -4.449 -27.969 -1.363 1 94.25 261 GLY B CA 1
ATOM 4985 C C . GLY B 1 261 ? -3.41 -26.969 -1.815 1 94.25 261 GLY B C 1
ATOM 4986 O O . GLY B 1 261 ? -2.211 -27.25 -1.802 1 94.25 261 GLY B O 1
ATOM 4987 N N . LEU B 1 262 ? -3.799 -25.859 -2.297 1 96.19 262 LEU B N 1
ATOM 4988 C CA . LEU B 1 262 ? -2.867 -24.828 -2.764 1 96.19 262 LEU B CA 1
ATOM 4989 C C . LEU B 1 262 ? -2.818 -23.656 -1.795 1 96.19 262 LEU B C 1
ATOM 4991 O O . LEU B 1 262 ? -2.176 -22.641 -2.076 1 96.19 262 LEU B O 1
ATOM 4995 N N . ASP B 1 263 ? -3.441 -23.781 -0.614 1 94.56 263 ASP B N 1
ATOM 4996 C CA . ASP B 1 263 ? -3.537 -22.703 0.355 1 94.56 263 ASP B CA 1
ATOM 4997 C C . ASP B 1 263 ? -2.174 -22.391 0.97 1 94.56 263 ASP B C 1
ATOM 4999 O O . ASP B 1 263 ? -1.977 -21.312 1.551 1 94.56 263 ASP B O 1
ATOM 5003 N N . ASP B 1 264 ? -1.223 -23.188 0.768 1 94.12 264 ASP B N 1
ATOM 5004 C CA . ASP B 1 264 ? 0.1 -22.953 1.339 1 94.12 264 ASP B CA 1
ATOM 5005 C C . ASP B 1 264 ? 0.969 -22.141 0.392 1 94.12 264 ASP B C 1
ATOM 5007 O O . ASP B 1 264 ? 1.901 -21.453 0.828 1 94.12 264 ASP B O 1
ATOM 5011 N N . ILE B 1 265 ? 0.693 -22.172 -0.92 1 96.5 265 ILE B N 1
ATOM 5012 C CA . ILE B 1 265 ? 1.606 -21.484 -1.829 1 96.5 265 ILE B CA 1
ATOM 5013 C C . ILE B 1 265 ? 0.887 -20.312 -2.5 1 96.5 265 ILE B C 1
ATOM 5015 O O . ILE B 1 265 ? 1.524 -19.453 -3.107 1 96.5 265 ILE B O 1
ATOM 5019 N N . VAL B 1 266 ? -0.448 -20.281 -2.385 1 97.56 266 VAL B N 1
ATOM 5020 C CA . VAL B 1 266 ? -1.213 -19.219 -3.016 1 97.56 266 VAL B CA 1
ATOM 5021 C C . VAL B 1 266 ? -1.676 -18.219 -1.958 1 97.56 266 VAL B C 1
ATOM 5023 O O . VAL B 1 266 ? -2.271 -18.594 -0.95 1 97.56 266 VAL B O 1
ATOM 5026 N N . SER B 1 267 ? -1.391 -16.984 -2.129 1 96.88 267 SER B N 1
ATOM 5027 C CA . SER B 1 267 ? -1.856 -15.906 -1.271 1 96.88 267 SER B CA 1
ATOM 5028 C C . SER B 1 267 ? -2.711 -14.914 -2.049 1 96.88 267 SER B C 1
ATOM 5030 O O . SER B 1 267 ? -2.213 -14.227 -2.945 1 96.88 267 SER B O 1
ATOM 5032 N N . PRO B 1 268 ? -3.973 -14.852 -1.705 1 95.12 268 PRO B N 1
ATOM 5033 C CA . PRO B 1 268 ? -4.809 -13.852 -2.373 1 95.12 268 PRO B CA 1
ATOM 5034 C C . PRO B 1 268 ? -4.543 -12.438 -1.875 1 95.12 268 PRO B C 1
ATOM 5036 O O . PRO B 1 268 ? -4.316 -12.234 -0.68 1 95.12 268 PRO B O 1
ATOM 5039 N N . LEU B 1 269 ? -4.402 -11.562 -2.734 1 95.56 269 LEU B N 1
ATOM 5040 C CA . LEU B 1 269 ? -4.305 -10.125 -2.479 1 95.56 269 LEU B CA 1
ATOM 5041 C C . LEU B 1 269 ? -5.473 -9.383 -3.113 1 95.56 269 LEU B C 1
ATOM 5043 O O . LEU B 1 269 ? -5.402 -8.984 -4.281 1 95.56 269 LEU B O 1
ATOM 5047 N N . ARG B 1 270 ? -6.492 -9.172 -2.314 1 91.88 270 ARG B N 1
ATOM 5048 C CA . ARG B 1 270 ? -7.75 -8.625 -2.805 1 91.88 270 ARG B CA 1
ATOM 5049 C C . ARG B 1 270 ? -7.715 -7.098 -2.814 1 91.88 270 ARG B C 1
ATOM 5051 O O . ARG B 1 270 ? -7.992 -6.461 -1.797 1 91.88 270 ARG B O 1
ATOM 5058 N N . MET B 1 271 ? -7.434 -6.535 -3.889 1 92.81 271 MET B N 1
ATOM 5059 C CA . MET B 1 271 ? -7.383 -5.094 -4.109 1 92.81 271 MET B CA 1
ATOM 5060 C C . MET B 1 271 ? -7.176 -4.777 -5.586 1 92.81 271 MET B C 1
ATOM 5062 O O . MET B 1 271 ? -6.98 -5.684 -6.398 1 92.81 271 MET B O 1
ATOM 5066 N N . ARG B 1 272 ? -7.27 -3.553 -5.949 1 92.81 272 ARG B N 1
ATOM 5067 C CA . ARG B 1 272 ? -6.977 -3.121 -7.312 1 92.81 272 ARG B CA 1
ATOM 5068 C C . ARG B 1 272 ? -5.535 -3.443 -7.691 1 92.81 272 ARG B C 1
ATOM 5070 O O . ARG B 1 272 ? -4.637 -3.367 -6.852 1 92.81 272 ARG B O 1
ATOM 5077 N N . SER B 1 273 ? -5.348 -3.764 -8.969 1 95.56 273 SER B N 1
ATOM 5078 C CA . SER B 1 273 ? -4.016 -4.141 -9.422 1 95.56 273 SER B CA 1
ATOM 5079 C C . SER B 1 273 ? -3.027 -2.988 -9.258 1 95.56 273 SER B C 1
ATOM 5081 O O . SER B 1 273 ? -1.854 -3.209 -8.953 1 95.56 273 SER B O 1
ATOM 5083 N N . ASP B 1 274 ? -3.494 -1.762 -9.445 1 93.69 274 ASP B N 1
ATOM 5084 C CA . ASP B 1 274 ? -2.582 -0.63 -9.312 1 93.69 274 ASP B CA 1
ATOM 5085 C C . ASP B 1 274 ? -2.137 -0.448 -7.863 1 93.69 274 ASP B C 1
ATOM 5087 O O . ASP B 1 274 ? -0.972 -0.14 -7.602 1 93.69 274 ASP B O 1
ATOM 5091 N N . LEU B 1 275 ? -3.035 -0.627 -6.973 1 94.44 275 LEU B N 1
ATOM 5092 C CA . LEU B 1 275 ? -2.691 -0.528 -5.559 1 94.44 275 LEU B CA 1
ATOM 5093 C C . LEU B 1 275 ? -1.758 -1.662 -5.145 1 94.44 275 LEU B C 1
ATOM 5095 O O . LEU B 1 275 ? -0.813 -1.447 -4.379 1 94.44 275 LEU B O 1
ATOM 5099 N N . ALA B 1 276 ? -2.047 -2.848 -5.641 1 96.75 276 ALA B N 1
ATOM 5100 C CA . ALA B 1 276 ? -1.188 -3.992 -5.34 1 96.75 276 ALA B CA 1
ATOM 5101 C C . ALA B 1 276 ? 0.232 -3.758 -5.844 1 96.75 276 ALA B C 1
ATOM 5103 O O . ALA B 1 276 ? 1.203 -4.035 -5.137 1 96.75 276 ALA B O 1
ATOM 5104 N N . ALA B 1 277 ? 0.349 -3.242 -7.062 1 95.5 277 ALA B N 1
ATOM 5105 C CA . ALA B 1 277 ? 1.663 -2.959 -7.633 1 95.5 277 ALA B CA 1
ATOM 5106 C C . ALA B 1 277 ? 2.43 -1.957 -6.777 1 95.5 277 ALA B C 1
ATOM 5108 O O . ALA B 1 277 ? 3.627 -2.127 -6.531 1 95.5 277 ALA B O 1
ATOM 5109 N N . ARG B 1 278 ? 1.71 -0.984 -6.332 1 91.5 278 ARG B N 1
ATOM 5110 C CA . ARG B 1 278 ? 2.334 0.043 -5.508 1 91.5 278 ARG B CA 1
ATOM 5111 C C . ARG B 1 278 ? 2.777 -0.529 -4.164 1 91.5 278 ARG B C 1
ATOM 5113 O O . ARG B 1 278 ? 3.867 -0.217 -3.68 1 91.5 278 ARG B O 1
ATOM 5120 N N . LEU B 1 279 ? 1.911 -1.314 -3.592 1 92.88 279 LEU B N 1
ATOM 5121 C CA . LEU B 1 279 ? 2.244 -1.959 -2.326 1 92.88 279 LEU B CA 1
ATOM 5122 C C . LEU B 1 279 ? 3.494 -2.824 -2.469 1 92.88 279 LEU B C 1
ATOM 5124 O O . LEU B 1 279 ? 4.426 -2.713 -1.67 1 92.88 279 LEU B O 1
ATOM 5128 N N . LEU B 1 280 ? 3.518 -3.654 -3.471 1 94.5 280 LEU B N 1
ATOM 5129 C CA . LEU B 1 280 ? 4.645 -4.547 -3.717 1 94.5 280 LEU B CA 1
ATOM 5130 C C . LEU B 1 280 ? 5.918 -3.752 -3.988 1 94.5 280 LEU B C 1
ATOM 5132 O O . LEU B 1 280 ? 6.988 -4.09 -3.473 1 94.5 280 LEU B O 1
ATOM 5136 N N . ASN B 1 281 ? 5.77 -2.734 -4.746 1 90.44 281 ASN B N 1
ATOM 5137 C CA . ASN B 1 281 ? 6.918 -1.891 -5.062 1 90.44 281 ASN B CA 1
ATOM 5138 C C . ASN B 1 281 ? 7.473 -1.207 -3.814 1 90.44 281 ASN B C 1
ATOM 5140 O O . ASN B 1 281 ? 8.688 -1.119 -3.639 1 90.44 281 ASN B O 1
ATOM 5144 N N . ASN B 1 282 ? 6.586 -0.753 -2.984 1 85.69 282 ASN B N 1
ATOM 5145 C CA . ASN B 1 282 ? 6.992 -0.048 -1.773 1 85.69 282 ASN B CA 1
ATOM 5146 C C . ASN B 1 282 ? 7.777 -0.957 -0.834 1 85.69 282 ASN B C 1
ATOM 5148 O O . ASN B 1 282 ? 8.688 -0.499 -0.139 1 85.69 282 ASN B O 1
ATOM 5152 N N . TYR B 1 283 ? 7.414 -2.174 -0.838 1 87.81 283 TYR B N 1
ATOM 5153 C CA . TYR B 1 283 ? 8.109 -3.123 0.021 1 87.81 283 TYR B CA 1
ATOM 5154 C C . TYR B 1 283 ? 9.273 -3.779 -0.722 1 87.81 283 TYR B C 1
ATOM 5156 O O . TYR B 1 283 ? 9.953 -4.652 -0.177 1 87.81 283 TYR B O 1
ATOM 5164 N N . LYS B 1 284 ? 9.453 -3.416 -1.983 1 86.44 284 LYS B N 1
ATOM 5165 C CA . LYS B 1 284 ? 10.516 -3.93 -2.84 1 86.44 284 LYS B CA 1
ATOM 5166 C C . LYS B 1 284 ? 10.406 -5.441 -3.002 1 86.44 284 LYS B C 1
ATOM 5168 O O . LYS B 1 284 ? 11.406 -6.156 -2.9 1 86.44 284 LYS B O 1
ATOM 5173 N N . ILE B 1 285 ? 9.203 -5.836 -3.145 1 93.56 285 ILE B N 1
ATOM 5174 C CA . ILE B 1 285 ? 8.922 -7.242 -3.418 1 93.56 285 ILE B CA 1
ATOM 5175 C C . ILE B 1 285 ? 8.773 -7.457 -4.922 1 93.56 285 ILE B C 1
ATOM 5177 O O . ILE B 1 285 ? 7.871 -6.898 -5.547 1 93.56 285 ILE B O 1
ATOM 5181 N N . PHE B 1 286 ? 9.711 -8.258 -5.484 1 93.69 286 PHE B N 1
ATOM 5182 C CA . PHE B 1 286 ? 9.758 -8.477 -6.926 1 93.69 286 PHE B CA 1
ATOM 5183 C C . PHE B 1 286 ? 9.414 -9.922 -7.262 1 93.69 286 PHE B C 1
ATOM 5185 O O . PHE B 1 286 ? 9.477 -10.797 -6.398 1 93.69 286 PHE B O 1
ATOM 5192 N N . ALA B 1 287 ? 9.055 -10.125 -8.516 1 96.94 287 ALA B N 1
ATOM 5193 C CA . ALA B 1 287 ? 8.617 -11.453 -8.938 1 96.94 287 ALA B CA 1
ATOM 5194 C C . ALA B 1 287 ? 9.547 -12.016 -10.016 1 96.94 287 ALA B C 1
ATOM 5196 O O . ALA B 1 287 ? 10.211 -11.25 -10.727 1 96.94 287 ALA B O 1
ATOM 5197 N N . ASP B 1 288 ? 9.562 -13.297 -10.102 1 97.25 288 ASP B N 1
ATOM 5198 C CA . ASP B 1 288 ? 10.297 -14.008 -11.148 1 97.25 288 ASP B CA 1
ATOM 5199 C C . ASP B 1 288 ? 9.414 -14.227 -12.375 1 97.25 288 ASP B C 1
ATOM 5201 O O . ASP B 1 288 ? 9.914 -14.328 -13.5 1 97.25 288 ASP B O 1
ATOM 5205 N N . ILE B 1 289 ? 8.156 -14.383 -12.117 1 97.38 289 ILE B N 1
ATOM 5206 C CA . ILE B 1 289 ? 7.172 -14.57 -13.18 1 97.38 289 ILE B CA 1
ATOM 5207 C C . ILE B 1 289 ? 5.961 -13.672 -12.914 1 97.38 289 ILE B C 1
ATOM 5209 O O . ILE B 1 289 ? 5.492 -13.57 -11.781 1 97.38 289 ILE B O 1
ATOM 5213 N N . ILE B 1 290 ? 5.473 -12.992 -13.969 1 98.19 290 ILE B N 1
ATOM 5214 C CA . ILE B 1 290 ? 4.262 -12.188 -13.852 1 98.19 290 ILE B CA 1
ATOM 5215 C C . ILE B 1 290 ? 3.264 -12.602 -14.938 1 98.19 290 ILE B C 1
ATOM 5217 O O . ILE B 1 290 ? 3.615 -12.672 -16.109 1 98.19 290 ILE B O 1
ATOM 5221 N N . PHE B 1 291 ? 2.074 -12.93 -14.5 1 97.44 291 PHE B N 1
ATOM 5222 C CA . PHE B 1 291 ? 0.984 -13.273 -15.398 1 97.44 291 PHE B CA 1
ATOM 5223 C C . PHE B 1 291 ? -0.087 -12.195 -15.398 1 97.44 291 PHE B C 1
ATOM 5225 O O . PHE B 1 291 ? -0.649 -11.875 -14.344 1 97.44 291 PHE B O 1
ATOM 5232 N N . ILE B 1 292 ? -0.442 -11.594 -16.578 1 96.94 292 ILE B N 1
ATOM 5233 C CA . ILE B 1 292 ? -1.41 -10.508 -16.672 1 96.94 292 ILE B CA 1
ATOM 5234 C C . ILE B 1 292 ? -2.684 -11.008 -17.344 1 96.94 292 ILE B C 1
ATOM 5236 O O . ILE B 1 292 ? -2.656 -11.43 -18.5 1 96.94 292 ILE B O 1
ATOM 5240 N N . ASP B 1 293 ? -3.811 -11.008 -16.656 1 95.44 293 ASP B N 1
ATOM 5241 C CA . ASP B 1 293 ? -5.129 -11.375 -17.172 1 95.44 293 ASP B CA 1
ATOM 5242 C C . ASP B 1 293 ? -6.234 -10.672 -16.391 1 95.44 293 ASP B C 1
ATOM 5244 O O . ASP B 1 293 ? -7.125 -11.32 -15.828 1 95.44 293 ASP B O 1
ATOM 5248 N N . ALA B 1 294 ? -6.215 -9.344 -16.344 1 93 294 ALA B N 1
ATOM 5249 C CA . ALA B 1 294 ? -7.168 -8.547 -15.57 1 93 294 ALA B CA 1
ATOM 5250 C C . ALA B 1 294 ? -8.094 -7.754 -16.484 1 93 294 ALA B C 1
ATOM 5252 O O . ALA B 1 294 ? -8.953 -8.328 -17.156 1 93 294 ALA B O 1
ATOM 5253 N N . ASP B 1 295 ? -7.941 -6.43 -16.578 1 89.56 295 ASP B N 1
ATOM 5254 C CA . ASP B 1 295 ? -8.75 -5.531 -17.406 1 89.56 295 ASP B CA 1
ATOM 5255 C C . ASP B 1 295 ? -8.406 -5.684 -18.875 1 89.56 295 ASP B C 1
ATOM 5257 O O . ASP B 1 295 ? -7.234 -5.625 -19.25 1 89.56 295 ASP B O 1
ATOM 5261 N N . HIS B 1 296 ? -9.438 -5.863 -19.719 1 92.25 296 HIS B N 1
ATOM 5262 C CA . HIS B 1 296 ? -9.195 -6.129 -21.141 1 92.25 296 HIS B CA 1
ATOM 5263 C C . HIS B 1 296 ? -9.211 -4.84 -21.953 1 92.25 296 HIS B C 1
ATOM 5265 O O . HIS B 1 296 ? -8.953 -4.863 -23.156 1 92.25 296 HIS B O 1
ATOM 5271 N N . SER B 1 297 ? -9.484 -3.738 -21.297 1 91.81 297 SER B N 1
ATOM 5272 C CA . SER B 1 297 ? -9.406 -2.457 -21.984 1 91.81 297 SER B CA 1
ATOM 5273 C C . SER B 1 297 ? -7.961 -2.066 -22.281 1 91.81 297 SER B C 1
ATOM 5275 O O . SER B 1 297 ? -7.043 -2.533 -21.594 1 91.81 297 SER B O 1
ATOM 5277 N N . TYR B 1 298 ? -7.766 -1.271 -23.25 1 95.19 298 TYR B N 1
ATOM 5278 C CA . TYR B 1 298 ? -6.441 -0.768 -23.594 1 95.19 298 TYR B CA 1
ATOM 5279 C C . TYR B 1 298 ? -5.801 -0.064 -22.406 1 95.19 298 TYR B C 1
ATOM 5281 O O . TYR B 1 298 ? -4.664 -0.365 -22.031 1 95.19 298 TYR B O 1
ATOM 5289 N N . GLU B 1 299 ? -6.535 0.842 -21.75 1 91.94 299 GLU B N 1
ATOM 5290 C CA . GLU B 1 299 ? -6.004 1.631 -20.641 1 91.94 299 GLU B CA 1
ATOM 5291 C C . GLU B 1 299 ? -5.664 0.744 -19.453 1 91.94 299 GLU B C 1
ATOM 5293 O O . GLU B 1 299 ? -4.637 0.936 -18.797 1 91.94 299 GLU B O 1
ATOM 5298 N N . GLY B 1 300 ? -6.547 -0.15 -19.188 1 92.44 300 GLY B N 1
ATOM 5299 C CA . GLY B 1 300 ? -6.328 -1.046 -18.062 1 92.44 300 GLY B CA 1
ATOM 5300 C C . GLY B 1 300 ? -5.133 -1.961 -18.266 1 92.44 300 GLY B C 1
ATOM 5301 O O . GLY B 1 300 ? -4.309 -2.109 -17.359 1 92.44 300 GLY B O 1
ATOM 5302 N N . CYS B 1 301 ? -5.055 -2.562 -19.422 1 95.44 301 CYS B N 1
ATOM 5303 C CA . CYS B 1 301 ? -3.939 -3.457 -19.703 1 95.44 301 CYS B CA 1
ATOM 5304 C C . CYS B 1 301 ? -2.623 -2.689 -19.75 1 95.44 301 CYS B C 1
ATOM 5306 O O . CYS B 1 301 ? -1.616 -3.145 -19.219 1 95.44 301 CYS B O 1
ATOM 5308 N N . LYS B 1 302 ? -2.645 -1.544 -20.375 1 94.69 302 LYS B N 1
ATOM 5309 C CA . LYS B 1 302 ? -1.453 -0.703 -20.438 1 94.69 302 LYS B CA 1
ATOM 5310 C C . LYS B 1 302 ? -0.965 -0.342 -19.031 1 94.69 302 LYS B C 1
ATOM 5312 O O . LYS B 1 302 ? 0.231 -0.423 -18.75 1 94.69 302 LYS B O 1
ATOM 5317 N N . ARG B 1 303 ? -1.85 0.015 -18.203 1 92.75 303 ARG B N 1
ATOM 5318 C CA . ARG B 1 303 ? -1.515 0.381 -16.828 1 92.75 303 ARG B CA 1
ATOM 5319 C C . ARG B 1 303 ? -0.888 -0.793 -16.094 1 92.75 303 ARG B C 1
ATOM 5321 O O . ARG B 1 303 ? 0.101 -0.625 -15.375 1 92.75 303 ARG B O 1
ATOM 5328 N N . ASP B 1 304 ? -1.475 -1.939 -16.203 1 96.44 304 ASP B N 1
ATOM 5329 C CA . ASP B 1 304 ? -0.94 -3.121 -15.531 1 96.44 304 ASP B CA 1
ATOM 5330 C C . ASP B 1 304 ? 0.473 -3.438 -16.016 1 96.44 304 ASP B C 1
ATOM 5332 O O . ASP B 1 304 ? 1.355 -3.748 -15.211 1 96.44 304 ASP B O 1
ATOM 5336 N N . LEU B 1 305 ? 0.687 -3.33 -17.328 1 95.38 305 LEU B N 1
ATOM 5337 C CA . LEU B 1 305 ? 2.012 -3.59 -17.875 1 95.38 305 LEU B CA 1
ATOM 5338 C C . LEU B 1 305 ? 3.037 -2.609 -17.312 1 95.38 305 LEU B C 1
ATOM 5340 O O . LEU B 1 305 ? 4.121 -3.014 -16.891 1 95.38 305 LEU B O 1
ATOM 5344 N N . GLU B 1 306 ? 2.682 -1.387 -17.234 1 92.56 306 GLU B N 1
ATOM 5345 C CA . GLU B 1 306 ? 3.59 -0.332 -16.781 1 92.56 306 GLU B CA 1
ATOM 5346 C C . GLU B 1 306 ? 3.893 -0.45 -15.297 1 92.56 306 GLU B C 1
ATOM 5348 O O . GLU B 1 306 ? 5.008 -0.16 -14.859 1 92.56 306 GLU B O 1
ATOM 5353 N N . LEU B 1 307 ? 2.934 -0.873 -14.578 1 92.81 307 LEU B N 1
ATOM 5354 C CA . LEU B 1 307 ? 3.098 -0.915 -13.125 1 92.81 307 LEU B CA 1
ATOM 5355 C C . LEU B 1 307 ? 3.779 -2.209 -12.695 1 92.81 307 LEU B C 1
ATOM 5357 O O . LEU B 1 307 ? 4.527 -2.225 -11.711 1 92.81 307 LEU B O 1
ATOM 5361 N N . PHE B 1 308 ? 3.588 -3.287 -13.453 1 97.06 308 PHE B N 1
ATOM 5362 C CA . PHE B 1 308 ? 4.055 -4.578 -12.961 1 97.06 308 PHE B CA 1
ATOM 5363 C C . PHE B 1 308 ? 5.383 -4.953 -13.609 1 97.06 308 PHE B C 1
ATOM 5365 O O . PHE B 1 308 ? 6.168 -5.711 -13.031 1 97.06 308 PHE B O 1
ATOM 5372 N N . TYR B 1 309 ? 5.688 -4.445 -14.773 1 94.56 309 TYR B N 1
ATOM 5373 C CA . TYR B 1 309 ? 6.938 -4.816 -15.422 1 94.56 309 TYR B CA 1
ATOM 5374 C C . TYR B 1 309 ? 8.133 -4.434 -14.555 1 94.56 309 TYR B C 1
ATOM 5376 O O . TYR B 1 309 ? 9.086 -5.203 -14.422 1 94.56 309 TYR B O 1
ATOM 5384 N N . PRO B 1 310 ? 8.07 -3.258 -13.938 1 91.56 310 PRO B N 1
ATOM 5385 C CA . PRO B 1 310 ? 9.195 -2.908 -13.078 1 91.56 310 PRO B CA 1
ATOM 5386 C C . PRO B 1 310 ? 9.344 -3.857 -11.891 1 91.56 310 PRO B C 1
ATOM 5388 O O . PRO B 1 310 ? 10.398 -3.889 -11.242 1 91.56 310 PRO B O 1
ATOM 5391 N N . LEU B 1 311 ? 8.32 -4.602 -11.578 1 94.62 311 LEU B N 1
ATOM 5392 C CA . LEU B 1 311 ? 8.352 -5.531 -10.453 1 94.62 311 LEU B CA 1
ATOM 5393 C C . LEU B 1 311 ? 8.945 -6.871 -10.883 1 94.62 311 LEU B C 1
ATOM 5395 O O . LEU B 1 311 ? 9.141 -7.762 -10.047 1 94.62 311 LEU B O 1
ATOM 5399 N N . LEU B 1 312 ? 9.188 -7 -12.117 1 95.44 312 LEU B N 1
ATOM 5400 C CA . LEU B 1 312 ? 9.789 -8.219 -12.641 1 95.44 312 LEU B CA 1
ATOM 5401 C C . LEU B 1 312 ? 11.305 -8.211 -12.43 1 95.44 312 LEU B C 1
ATOM 5403 O O . LEU B 1 312 ? 11.977 -7.23 -12.766 1 95.44 312 LEU B O 1
ATOM 5407 N N . LYS B 1 313 ? 11.836 -9.297 -11.852 1 90.88 313 LYS B N 1
ATOM 5408 C CA . LYS B 1 313 ? 13.273 -9.422 -11.625 1 90.88 313 LYS B CA 1
ATOM 5409 C C . LYS B 1 313 ? 14.016 -9.602 -12.945 1 90.88 313 LYS B C 1
ATOM 5411 O O . LYS B 1 313 ? 13.414 -9.93 -13.969 1 90.88 313 LYS B O 1
ATOM 5416 N N . LYS B 1 314 ? 15.352 -9.352 -12.773 1 87.69 314 LYS B N 1
ATOM 5417 C CA . LYS B 1 314 ? 16.203 -9.703 -13.914 1 87.69 314 LYS B CA 1
ATOM 5418 C C . LYS B 1 314 ? 16.078 -11.188 -14.25 1 87.69 314 LYS B C 1
ATOM 5420 O O . LYS B 1 314 ? 16.047 -12.031 -13.352 1 87.69 314 LYS B O 1
ATOM 5425 N N . HIS B 1 315 ? 15.898 -11.469 -15.578 1 89.19 315 HIS B N 1
ATOM 5426 C CA . HIS B 1 315 ? 15.75 -12.812 -16.125 1 89.19 315 HIS B CA 1
ATOM 5427 C C . HIS B 1 315 ? 14.367 -13.383 -15.82 1 89.19 315 HIS B C 1
ATOM 5429 O O . HIS B 1 315 ? 14.148 -14.586 -15.945 1 89.19 315 HIS B O 1
ATOM 5435 N N . GLY B 1 316 ? 13.492 -12.531 -15.273 1 94.62 316 GLY B N 1
ATOM 5436 C CA . GLY B 1 316 ? 12.109 -12.938 -15.125 1 94.62 316 GLY B CA 1
ATOM 5437 C C . GLY B 1 316 ? 11.328 -12.906 -16.422 1 94.62 316 GLY B C 1
ATOM 5438 O O . GLY B 1 316 ? 11.812 -12.391 -17.438 1 94.62 316 GLY B O 1
ATOM 5439 N N . ILE B 1 317 ? 10.156 -13.523 -16.359 1 94.94 317 ILE B N 1
ATOM 5440 C CA . ILE B 1 317 ? 9.328 -13.578 -17.562 1 94.94 317 ILE B CA 1
ATOM 5441 C C . ILE B 1 317 ? 7.938 -13.031 -17.25 1 94.94 317 ILE B C 1
ATOM 5443 O O . ILE B 1 317 ? 7.352 -13.359 -16.219 1 94.94 317 ILE B O 1
ATOM 5447 N N . MET B 1 318 ? 7.488 -12.156 -18.156 1 96.06 318 MET B N 1
ATOM 5448 C CA . MET B 1 318 ? 6.109 -11.68 -18.109 1 96.06 318 MET B CA 1
ATOM 5449 C C . MET B 1 318 ? 5.301 -12.242 -19.266 1 96.06 318 MET B C 1
ATOM 5451 O O . MET B 1 318 ? 5.766 -12.258 -20.406 1 96.06 318 MET B O 1
ATOM 5455 N N . TYR B 1 319 ? 4.152 -12.758 -18.938 1 94.5 319 TYR B N 1
ATOM 5456 C CA . TYR B 1 319 ? 3.242 -13.266 -19.953 1 94.5 319 TYR B CA 1
ATOM 5457 C C . TYR B 1 319 ? 1.793 -12.961 -19.594 1 94.5 319 TYR B C 1
ATOM 5459 O O . TYR B 1 319 ? 1.514 -12.422 -18.531 1 94.5 319 TYR B O 1
ATOM 5467 N N . GLY B 1 320 ? 0.858 -13.203 -20.547 1 94.19 320 GLY B N 1
ATOM 5468 C CA . GLY B 1 320 ? -0.525 -12.836 -20.281 1 94.19 320 GLY B CA 1
ATOM 5469 C C . GLY B 1 320 ? -1.509 -13.516 -21.219 1 94.19 320 GLY B C 1
ATOM 5470 O O . GLY B 1 320 ? -1.125 -14.367 -22.016 1 94.19 320 GLY B O 1
ATOM 5471 N N . ASP B 1 321 ? -2.771 -13.148 -20.969 1 92.88 321 ASP B N 1
ATOM 5472 C CA . ASP B 1 321 ? -3.883 -13.766 -21.688 1 92.88 321 ASP B CA 1
ATOM 5473 C C . ASP B 1 321 ? -4.586 -12.758 -22.594 1 92.88 321 ASP B C 1
ATOM 5475 O O . ASP B 1 321 ? -4.223 -11.578 -22.609 1 92.88 321 ASP B O 1
ATOM 5479 N N . ASP B 1 322 ? -5.465 -13.266 -23.516 1 92.5 322 ASP B N 1
ATOM 5480 C CA . ASP B 1 322 ? -6.445 -12.508 -24.281 1 92.5 322 ASP B CA 1
ATOM 5481 C C . ASP B 1 322 ? -5.762 -11.609 -25.312 1 92.5 322 ASP B C 1
ATOM 5483 O O . ASP B 1 322 ? -6.188 -10.477 -25.547 1 92.5 322 ASP B O 1
ATOM 5487 N N . TYR B 1 323 ? -4.793 -12.172 -25.906 1 91.25 323 TYR B N 1
ATOM 5488 C CA . TYR B 1 323 ? -4.082 -11.43 -26.953 1 91.25 323 TYR B CA 1
ATOM 5489 C C . TYR B 1 323 ? -4.988 -11.164 -28.141 1 91.25 323 TYR B C 1
ATOM 5491 O O . TYR B 1 323 ? -4.711 -10.281 -28.953 1 91.25 323 TYR B O 1
ATOM 5499 N N . THR B 1 324 ? -6.055 -11.852 -28.219 1 90.5 324 THR B N 1
ATOM 5500 C CA . THR B 1 324 ? -6.984 -11.719 -29.344 1 90.5 324 THR B CA 1
ATOM 5501 C C . THR B 1 324 ? -7.891 -10.508 -29.141 1 90.5 324 THR B C 1
ATOM 5503 O O . THR B 1 324 ? -8.539 -10.055 -30.094 1 90.5 324 THR B O 1
ATOM 5506 N N . ILE B 1 325 ? -8 -10.047 -27.984 1 93.31 325 ILE B N 1
ATOM 5507 C CA . ILE B 1 325 ? -8.82 -8.875 -27.703 1 93.31 325 ILE B CA 1
ATOM 5508 C C . ILE B 1 325 ? -8.07 -7.609 -28.109 1 93.31 325 ILE B C 1
ATOM 5510 O O . ILE B 1 325 ? -6.914 -7.41 -27.734 1 93.31 325 ILE B O 1
ATOM 5514 N N . HIS B 1 326 ? -8.711 -6.797 -28.781 1 93.88 326 HIS B N 1
ATOM 5515 C CA . HIS B 1 326 ? -8.102 -5.633 -29.406 1 93.88 326 HIS B CA 1
ATOM 5516 C C . HIS B 1 326 ? -7.395 -4.754 -28.391 1 93.88 326 HIS B C 1
ATOM 5518 O O . HIS B 1 326 ? -6.246 -4.348 -28.594 1 93.88 326 HIS B O 1
ATOM 5524 N N . GLY B 1 327 ? -8 -4.395 -27.297 1 94.88 327 GLY B N 1
ATOM 5525 C CA . GLY B 1 327 ? -7.406 -3.553 -26.281 1 94.88 327 GLY B CA 1
ATOM 5526 C C . GLY B 1 327 ? -6.133 -4.137 -25.688 1 94.88 327 GLY B C 1
ATOM 5527 O O . GLY B 1 327 ? -5.152 -3.42 -25.484 1 94.88 327 GLY B O 1
ATOM 5528 N N . VAL B 1 328 ? -6.156 -5.402 -25.484 1 95.19 328 VAL B N 1
ATOM 5529 C CA . VAL B 1 328 ? -5.004 -6.102 -24.922 1 95.19 328 VAL B CA 1
ATOM 5530 C C . VAL B 1 328 ? -3.881 -6.16 -25.953 1 95.19 328 VAL B C 1
ATOM 5532 O O . VAL B 1 328 ? -2.727 -5.859 -25.641 1 95.19 328 VAL B O 1
ATOM 5535 N N . ASN B 1 329 ? -4.238 -6.516 -27.141 1 94.06 329 ASN B N 1
ATOM 5536 C CA . ASN B 1 329 ? -3.273 -6.613 -28.234 1 94.06 329 ASN B CA 1
ATOM 5537 C C . ASN B 1 329 ? -2.533 -5.293 -28.438 1 94.06 329 ASN B C 1
ATOM 5539 O O . ASN B 1 329 ? -1.305 -5.27 -28.516 1 94.06 329 ASN B O 1
ATOM 5543 N N . LYS B 1 330 ? -3.27 -4.238 -28.516 1 95.62 330 LYS B N 1
ATOM 5544 C CA . LYS B 1 330 ? -2.689 -2.918 -28.734 1 95.62 330 LYS B CA 1
ATOM 5545 C C . LYS B 1 330 ? -1.779 -2.52 -27.578 1 95.62 330 LYS B C 1
ATOM 5547 O O . LYS B 1 330 ? -0.665 -2.037 -27.797 1 95.62 330 LYS B O 1
ATOM 5552 N N . ALA B 1 331 ? -2.209 -2.697 -26.375 1 95.94 331 ALA B N 1
ATOM 5553 C CA . ALA B 1 331 ? -1.438 -2.324 -25.188 1 95.94 331 ALA B CA 1
ATOM 5554 C C . ALA B 1 331 ? -0.125 -3.1 -25.125 1 95.94 331 ALA B C 1
ATOM 5556 O O . ALA B 1 331 ? 0.936 -2.516 -24.891 1 95.94 331 ALA B O 1
ATOM 5557 N N . VAL B 1 332 ? -0.191 -4.414 -25.375 1 95 332 VAL B N 1
ATOM 5558 C CA . VAL B 1 332 ? 0.974 -5.289 -25.266 1 95 332 VAL B CA 1
ATOM 5559 C C . VAL B 1 332 ? 1.98 -4.934 -26.359 1 95 332 VAL B C 1
ATOM 5561 O O . VAL B 1 332 ? 3.176 -4.793 -26.094 1 95 332 VAL B O 1
ATOM 5564 N N . ASN B 1 333 ? 1.561 -4.738 -27.531 1 93.44 333 ASN B N 1
ATOM 5565 C CA . ASN B 1 333 ? 2.455 -4.434 -28.641 1 93.44 333 ASN B CA 1
ATOM 5566 C C . ASN B 1 333 ? 3.131 -3.078 -28.453 1 93.44 333 ASN B C 1
ATOM 5568 O O . ASN B 1 333 ? 4.324 -2.932 -28.719 1 93.44 333 ASN B O 1
ATOM 5572 N N . GLU B 1 334 ? 2.379 -2.125 -28.078 1 93.81 334 GLU B N 1
ATOM 5573 C CA . GLU B 1 334 ? 2.965 -0.812 -27.828 1 93.81 334 GLU B CA 1
ATOM 5574 C C . GLU B 1 334 ? 3.986 -0.869 -26.703 1 93.81 334 GLU B C 1
ATOM 5576 O O . GLU B 1 334 ? 5.027 -0.211 -26.766 1 93.81 334 GLU B O 1
ATOM 5581 N N . PHE B 1 335 ? 3.621 -1.57 -25.719 1 93.25 335 PHE B N 1
ATOM 5582 C CA . PHE B 1 335 ? 4.52 -1.698 -24.578 1 93.25 335 PHE B CA 1
ATOM 5583 C C . PHE B 1 335 ? 5.828 -2.363 -24.984 1 93.25 335 PHE B C 1
ATOM 5585 O O . PHE B 1 335 ? 6.91 -1.894 -24.625 1 93.25 335 PHE B O 1
ATOM 5592 N N . VAL B 1 336 ? 5.734 -3.443 -25.641 1 91.31 336 VAL B N 1
ATOM 5593 C CA . VAL B 1 336 ? 6.891 -4.211 -26.094 1 91.31 336 VAL B CA 1
ATOM 5594 C C . VAL B 1 336 ? 7.77 -3.338 -26.984 1 91.31 336 VAL B C 1
ATOM 5596 O O . VAL B 1 336 ? 9 -3.357 -26.875 1 91.31 336 VAL B O 1
ATOM 5599 N N . LYS B 1 337 ? 7.18 -2.656 -27.859 1 87.44 337 LYS B N 1
ATOM 5600 C CA . LYS B 1 337 ? 7.914 -1.757 -28.75 1 87.44 337 LYS B CA 1
ATOM 5601 C C . LYS B 1 337 ? 8.633 -0.668 -27.953 1 87.44 337 LYS B C 1
ATOM 5603 O O . LYS B 1 337 ? 9.789 -0.353 -28.234 1 87.44 337 LYS B O 1
ATOM 5608 N N . GLY B 1 338 ? 7.941 -0.14 -27.016 1 85.5 338 GLY B N 1
ATOM 5609 C CA . GLY B 1 338 ? 8.516 0.92 -26.203 1 85.5 338 GLY B CA 1
ATOM 5610 C C . GLY B 1 338 ? 9.688 0.459 -25.359 1 85.5 338 GLY B C 1
ATOM 5611 O O . GLY B 1 338 ? 10.656 1.201 -25.172 1 85.5 338 GLY B O 1
ATOM 5612 N N . GLN B 1 339 ? 9.641 -0.729 -24.875 1 82.94 339 GLN B N 1
ATOM 5613 C CA . GLN B 1 339 ? 10.664 -1.257 -23.984 1 82.94 339 GLN B CA 1
ATOM 5614 C C . GLN B 1 339 ? 11.711 -2.053 -24.766 1 82.94 339 GLN B C 1
ATOM 5616 O O . GLN B 1 339 ? 12.648 -2.602 -24.188 1 82.94 339 GLN B O 1
ATOM 5621 N N . LYS B 1 340 ? 11.562 -2.158 -26.141 1 82.06 340 LYS B N 1
ATOM 5622 C CA . LYS B 1 340 ? 12.461 -2.908 -27.016 1 82.06 340 LYS B CA 1
ATOM 5623 C C . LYS B 1 340 ? 12.531 -4.375 -26.609 1 82.06 340 LYS B C 1
ATOM 5625 O O . LYS B 1 340 ? 13.617 -4.945 -26.484 1 82.06 340 LYS B O 1
ATOM 5630 N N . LEU B 1 341 ? 11.359 -4.883 -26.281 1 85.31 341 LEU B N 1
ATOM 5631 C CA . LEU B 1 341 ? 11.219 -6.293 -25.922 1 85.31 341 LEU B CA 1
ATOM 5632 C C . LEU B 1 341 ? 10.75 -7.109 -27.125 1 85.31 341 LEU B C 1
ATOM 5634 O O . LEU B 1 341 ? 10.398 -6.543 -28.172 1 85.31 341 LEU B O 1
ATOM 5638 N N . ILE B 1 342 ? 10.875 -8.375 -26.938 1 85.88 342 ILE B N 1
ATOM 5639 C CA . ILE B 1 342 ? 10.391 -9.297 -27.953 1 85.88 342 ILE B CA 1
ATOM 5640 C C . ILE B 1 342 ? 9.219 -10.102 -27.406 1 85.88 342 ILE B C 1
ATOM 5642 O O . ILE B 1 342 ? 9.25 -10.562 -26.266 1 85.88 342 ILE B O 1
ATOM 5646 N N . ILE B 1 343 ? 8.242 -10.195 -28.219 1 86.44 343 ILE B N 1
ATOM 5647 C CA . ILE B 1 343 ? 7.059 -10.953 -27.828 1 86.44 343 ILE B CA 1
ATOM 5648 C C . ILE B 1 343 ? 7.012 -12.266 -28.625 1 86.44 343 ILE B C 1
ATOM 5650 O O . ILE B 1 343 ? 7.273 -12.289 -29.828 1 86.44 343 ILE B O 1
ATOM 5654 N N . ASN B 1 344 ? 6.832 -13.305 -27.828 1 79.06 344 ASN B N 1
ATOM 5655 C CA . ASN B 1 344 ? 6.539 -14.594 -28.453 1 79.06 344 ASN B CA 1
ATOM 5656 C C . ASN B 1 344 ? 5.078 -14.992 -28.25 1 79.06 344 ASN B C 1
ATOM 5658 O O . ASN B 1 344 ? 4.598 -15.062 -27.125 1 79.06 344 ASN B O 1
ATOM 5662 N N . GLU B 1 345 ? 4.379 -14.969 -29.359 1 73.75 345 GLU B N 1
ATOM 5663 C CA . GLU B 1 345 ? 3.01 -15.461 -29.25 1 73.75 345 GLU B CA 1
ATOM 5664 C C . GLU B 1 345 ? 2.986 -16.969 -28.984 1 73.75 345 GLU B C 1
ATOM 5666 O O . GLU B 1 345 ? 3.766 -17.719 -29.562 1 73.75 345 GLU B O 1
ATOM 5671 N N . ALA B 1 346 ? 2.109 -17.219 -28.031 1 71.75 346 ALA B N 1
ATOM 5672 C CA . ALA B 1 346 ? 1.968 -18.641 -27.734 1 71.75 346 ALA B CA 1
ATOM 5673 C C . ALA B 1 346 ? 1.281 -19.375 -28.891 1 71.75 346 ALA B C 1
ATOM 5675 O O . ALA B 1 346 ? 0.561 -18.766 -29.672 1 71.75 346 ALA B O 1
ATOM 5676 N N . PRO B 1 347 ? 1.547 -20.609 -28.969 1 69 347 PRO B N 1
ATOM 5677 C CA . PRO B 1 347 ? 0.958 -21.391 -30.062 1 69 347 PRO B CA 1
ATOM 5678 C C . PRO B 1 347 ? -0.565 -21.297 -30.094 1 69 347 PRO B C 1
ATOM 5680 O O . PRO B 1 347 ? -1.171 -21.422 -31.156 1 69 347 PRO B O 1
ATOM 5683 N N . ASP B 1 348 ? -1.193 -21.078 -28.969 1 72.88 348 ASP B N 1
ATOM 5684 C CA . ASP B 1 348 ? -2.652 -21.047 -28.922 1 72.88 348 ASP B CA 1
ATOM 5685 C C . ASP B 1 348 ? -3.197 -19.703 -29.375 1 72.88 348 ASP B C 1
ATOM 5687 O O . ASP B 1 348 ? -4.41 -19.531 -29.5 1 72.88 348 ASP B O 1
ATOM 5691 N N . LYS B 1 349 ? -2.443 -18.766 -29.625 1 77 349 LYS B N 1
ATOM 5692 C CA . LYS B 1 349 ? -2.762 -17.438 -30.156 1 77 349 LYS B CA 1
ATOM 5693 C C . LYS B 1 349 ? -3.588 -16.641 -29.141 1 77 349 LYS B C 1
ATOM 5695 O O . LYS B 1 349 ? -4.168 -15.609 -29.5 1 77 349 LYS B O 1
ATOM 5700 N N . ILE B 1 350 ? -3.715 -17.203 -28.016 1 85.75 350 ILE B N 1
ATOM 5701 C CA . ILE B 1 350 ? -4.512 -16.547 -26.984 1 85.75 350 ILE B CA 1
ATOM 5702 C C . ILE B 1 350 ? -3.588 -15.891 -25.969 1 85.75 350 ILE B C 1
ATOM 5704 O O . ILE B 1 350 ? -3.848 -14.773 -25.516 1 85.75 350 ILE B O 1
ATOM 5708 N N . HIS B 1 351 ? -2.48 -16.562 -25.766 1 89.75 351 HIS B N 1
ATOM 5709 C CA . HIS B 1 351 ? -1.537 -16.062 -24.781 1 89.75 351 HIS B CA 1
ATOM 5710 C C . HIS B 1 351 ? -0.349 -15.375 -25.438 1 89.75 351 HIS B C 1
ATOM 5712 O O . HIS B 1 351 ? -0.011 -15.664 -26.578 1 89.75 351 HIS B O 1
ATOM 5718 N N . TRP B 1 352 ? 0.205 -14.398 -24.797 1 89.94 352 TRP B N 1
ATOM 5719 C CA . TRP B 1 352 ? 1.429 -13.727 -25.219 1 89.94 352 TRP B CA 1
ATOM 5720 C C . TRP B 1 352 ? 2.529 -13.898 -24.172 1 89.94 352 TRP B C 1
ATOM 5722 O O . TRP B 1 352 ? 2.25 -13.961 -22.969 1 89.94 352 TRP B O 1
ATOM 5732 N N . ILE B 1 353 ? 3.791 -14.094 -24.609 1 90.31 353 ILE B N 1
ATOM 5733 C CA . ILE B 1 353 ? 4.953 -14.281 -23.75 1 90.31 353 ILE B CA 1
ATOM 5734 C C . ILE B 1 353 ? 6.062 -13.32 -24.156 1 90.31 353 ILE B C 1
ATOM 5736 O O . ILE B 1 353 ? 6.434 -13.25 -25.328 1 90.31 353 ILE B O 1
ATOM 5740 N N . MET B 1 354 ? 6.523 -12.555 -23.172 1 89.94 354 MET B N 1
ATOM 5741 C CA . MET B 1 354 ? 7.641 -11.648 -23.438 1 89.94 354 MET B CA 1
ATOM 5742 C C . MET B 1 354 ? 8.969 -12.328 -23.141 1 89.94 354 MET B C 1
ATOM 5744 O O . MET B 1 354 ? 9.016 -13.328 -22.422 1 89.94 354 MET B O 1
ATOM 5748 N N . ASN B 1 355 ? 10.023 -11.734 -23.734 1 80 355 ASN B N 1
ATOM 5749 C CA . ASN B 1 355 ? 11.359 -12.242 -23.422 1 80 355 ASN B CA 1
ATOM 5750 C C . ASN B 1 355 ? 11.766 -11.93 -21.984 1 80 355 ASN B C 1
ATOM 5752 O O . ASN B 1 355 ? 11.109 -11.133 -21.312 1 80 355 ASN B O 1
ATOM 5756 N N . PHE B 1 356 ? 12.891 -12.5 -21.672 1 79.38 356 PHE B N 1
ATOM 5757 C CA . PHE B 1 356 ? 13.43 -12.266 -20.344 1 79.38 356 PHE B CA 1
ATOM 5758 C C . PHE B 1 356 ? 13.797 -10.805 -20.156 1 79.38 356 PHE B C 1
ATOM 5760 O O . PHE B 1 356 ? 14.289 -10.156 -21.078 1 79.38 356 PHE B O 1
ATOM 5767 N N . LYS B 1 357 ? 13.523 -10.43 -18.969 1 80.06 357 LYS B N 1
ATOM 5768 C CA . LYS B 1 357 ? 13.977 -9.086 -18.641 1 80.06 357 LYS B CA 1
ATOM 5769 C C . LYS B 1 357 ? 15.492 -9.031 -18.484 1 80.06 357 LYS B C 1
ATOM 5771 O O . LYS B 1 357 ? 16.094 -9.859 -17.797 1 80.06 357 LYS B O 1
ATOM 5776 N N . GLU B 1 358 ? 16.203 -8.141 -19.156 1 74.06 358 GLU B N 1
ATOM 5777 C CA . GLU B 1 358 ? 17.656 -8.016 -19.141 1 74.06 358 GLU B CA 1
ATOM 5778 C C . GLU B 1 358 ? 18.125 -7.266 -17.891 1 74.06 358 GLU B C 1
ATOM 5780 O O . GLU B 1 358 ? 17.406 -6.402 -17.375 1 74.06 358 GLU B O 1
#

Organism: NCBI:txid290746

pLDDT: mean 76.45, std 18.29, range [35.84, 98.69]

InterPro domains:
  IPR002656 Acyltransferase 3 domain [PF01757] (20-100)
  IPR029063 S-adenosyl-L-methionine-dependent methyltransferase superfamily [G3DSA:3.40.50.150] (180-353)
  IPR029063 S-adenosyl-L-methionine-dependent methyltransferase superfamily [SSF53335] (204-338)
  IPR050879 Acyltransferase 3 [PTHR23028] (11-134)

Solvent-accessible surface area (backbone atoms only — not comparable to full-atom values): 37031 Å² total; per-residue (Å²): 108,69,61,58,49,55,69,65,49,78,74,77,63,58,66,65,55,54,49,50,48,52,51,50,53,48,48,49,51,49,49,45,48,69,70,46,81,55,62,76,69,63,30,69,61,55,47,47,50,57,70,29,39,64,45,29,61,66,38,32,55,60,34,39,49,47,39,35,49,51,25,40,68,64,71,42,63,25,85,70,32,61,61,48,46,47,45,26,47,50,47,18,46,50,50,16,48,49,42,29,62,68,42,41,43,58,26,63,67,30,78,53,77,10,20,55,25,28,46,50,8,49,48,42,18,49,45,33,40,43,46,41,46,41,42,48,62,60,29,71,86,49,48,51,63,73,43,44,67,68,50,36,46,52,60,59,54,42,54,63,48,57,87,76,67,51,83,51,83,87,64,62,76,50,62,66,71,71,80,62,52,67,83,57,44,64,58,53,51,55,56,44,60,69,43,92,72,61,58,87,51,34,47,31,32,37,33,36,39,38,65,29,27,33,46,54,51,38,52,49,52,51,42,62,71,41,22,76,80,66,66,34,47,57,37,35,39,37,25,28,63,54,80,44,97,51,58,53,31,48,57,23,20,51,45,34,35,50,75,74,66,37,59,86,38,46,38,69,42,62,24,50,66,68,57,48,36,49,49,33,54,65,31,65,53,62,22,42,32,38,39,45,50,63,56,61,45,36,68,48,32,36,48,51,50,65,52,43,53,77,34,44,33,70,54,10,39,43,34,34,54,51,42,72,40,65,30,30,34,54,27,52,52,52,48,31,61,73,70,72,53,52,77,44,70,37,93,80,58,34,34,39,32,43,51,60,37,122,104,68,61,58,48,55,69,64,49,76,74,77,64,58,66,65,55,52,50,50,47,51,50,50,52,50,47,49,51,49,49,45,46,70,71,44,79,57,63,75,70,64,30,70,63,56,47,48,49,57,70,30,40,65,46,28,61,64,37,33,55,60,36,39,49,46,40,35,50,51,26,44,68,64,74,42,63,25,85,72,32,62,61,46,45,48,46,26,46,49,47,17,47,50,52,16,49,48,43,29,63,69,44,42,44,58,26,62,67,31,78,51,77,13,19,54,24,28,47,50,8,48,48,42,19,51,46,31,41,45,45,40,46,41,42,49,64,60,29,70,85,51,49,51,63,72,43,50,69,70,49,37,45,52,60,59,54,41,53,65,50,56,84,77,65,53,83,52,82,86,62,62,76,49,62,66,71,72,81,62,52,68,83,57,44,64,58,53,50,54,56,44,60,69,44,89,72,60,58,90,51,35,47,30,31,39,31,36,39,36,67,29,27,32,45,52,50,40,53,51,51,51,42,63,70,41,22,76,80,65,66,34,46,57,37,35,39,36,25,26,64,54,81,44,96,51,58,54,31,49,57,24,20,51,46,33,35,48,74,73,67,37,58,86,37,46,38,69,42,64,22,50,66,68,57,50,37,50,47,32,54,64,32,65,53,62,21,42,31,36,39,45,51,62,56,62,45,36,68,48,33,37,49,48,51,66,52,44,54,77,33,44,34,68,55,11,39,45,33,33,53,52,42,71,40,65,30,29,35,53,28,52,52,53,48,30,61,72,70,72,53,49,75,42,71,38,93,80,57,34,34,39,33,42,50,62,37,122

Secondary structure (DSSP, 8-state):
-HHHHHHH--S-S-HHHHHHHHHHHHHHHHHHHHH---TTTT-HHHHHHHHHHHHHHHHHHHHHHHHHHHHHHTTS-TTT-HHHHHHHHHHHHHHHHHIIIIIIHHHHS--SHHHHHHHHHHHHHHHHHHHHHHHHHH-TTS------HHHHIIIIITSS-HHHHS--TTPPP----S---TTTHHHHHHHHHTSTT-STTEEEEEEE--TTSHHHHHHHHHHHHHHHHHT-EEEEEEEE----SSTTHHHHHHHHHHHTT-TTTEEEEES-HHHHHHHHHHTT--EEEEEE-S--SHHHHHHHHHHHGGGEEEEEEEEES-TTSHHHHHHHHHHHHHHT--EEE-TTSS-EEEPPP-/-HHHHHHH--S-S-HHHHHHHHHHHHHHHHHHHHH---TTTT-HHHHHHHHHHHHHHHHHHHHHHHHHHHHHHTTS-TTT-HHHHHHHHHHHHHHHHHIIIIIIHHHHS--SHHHHHHHHHHHHHHHHHHHHHHHHHH-TTS------HHHHIIIIITSS-HHHHS--TTPPP----S---TTTHHHHHHHHHTSTT-STTEEEEEEE--TTSHHHHHHHHHHHHHHHHHT-EEEEEEEE----SSTTHHHHHHHHHHHTT-TTTEEEEES-HHHHHHHHHHTT--EEEEEE-S--SHHHHHHHHHHHGGGEEEEEEEEES-TTSHHHHHHHHHHHHHHT--EEE-TTSS-EEEPPP-

Foldseek 3Di:
DLVVLVVPCPVPDPPVVSVVVVVVVVVVVVVCVVVDVDCVCVPPVNVLCVLLVVQLVLQLVVLLVVLCVVVVVQVPNLVPDPVSNVVSSVVSVVVSNCCCVVQVVVLVVVPDVVSVVSVVVVVVVSVVVVVVVCCCVPVPVNPLVQDDPVRCCVCPLVVPPCLPPPDLPPPDADLDDDDAPQPCLLVQVLQLLPDPPDGPLEAEEEEEDQFLNNNVVNNLVSQVVCCVVSVGHYAYEYEEQNPDPPVCRVSNNSVNCVVVVNSVRYGYDHDHLQVVLVVCVSSLQAGQEYEYEYDLALVNLLSNCVSRVVRHDAQGKYKYFACVRPSNVVSVVVVCVVVVWDWDQDPVNGMIIIGGHD/DLVVLVVPCPVPDPPVVSVVVVVVVVVVVVVCVVVDVDCPCVPPVNVVCVLLVVQLVLQLVVLLVVLCVVVVVQVPNLVPPVVSVVVSSVVSVVVSVCCCVVQVVVLVVCPDVVSVVSVVVVVVVSVVVVVVVCCCVPVPVNPLVQDDPVRCCVCPLVVPPCLPPPDLPPPDADLDDDDAPQPCLLVQVLQLLPDPPDHPLEAEEEEEDQFLNNNVVNNLVSQVVCCVVSVGHYAYEYEEQNPDPDVCRVSNNSVNCVVVVNSVRYGYDHDHLQVVLVVCVSNLQAGQEYEYEYDLALVNLLSNCVSRVVRHDAQGKYKYFACVRPSNVVSVVVVCVVVVWDWDQDPVNGMIIIGGHD